Protein AF-A0A8T2VZ86-F1 (afdb_monomer_lite)

pLDDT: mean 83.8, std 15.48, range [36.59, 98.31]

Foldseek 3Di:
DLLVLVCVVDPNPCVVCCLVPPLDDPDDLVVVLVSLVVSCVVCVVVLLVDPLLVLLVSLLSNLSSLVVCVVVVPPPPPDDPVLLVSLLSNLVNCVVVVCLLVDDLVSLLSNLLSLLRSCALPQHDPSNVSSSLSSLQNNLVCLVPPVVSLVVDALLSLLSLLLSLLSHQQHDPPPPPPDPDPPSDRDPSSVSSVLSSLQSLLVVLVPPVPPDPRDALVSLLSSLLSNLSSLDPDRPSNLSSLLSVLVSQLVCLVVVHPRHNQFLQSLLSNLLSCLSNLRQDPSVVSSLQSSLVSLLVLLVVVVVVVVVLVVVVVVVVVVCVVPPPPDDDRCPPDPPRSQCALVSVLSSLVSCVSNPHARDLSSVQSCLVSVLDNCVDPDQDDLVSLLSVLVSCVSNLHQNDDVSLVSSLVSNVVVVVVVVVPVDDDDPVSSVSSVVSSVVSVPPPDPD

Secondary structure (DSSP, 8-state):
-HHHHHHHHS-TTHHHHHHHHT---SS-HHHHHHHHHHHHHHHHTTGGGS-HHHHHHHHHHHHHHHHHHHHTT---TTS-THHHHHHHHHHHHHHTTTGGGGS-HHHHHHHHHHHHHHHTTSPPPHHHHHHHHHHHHHHHHHHHH-HHHHHH--HHHHHHHHHHHHHHH---GGG-TTSTT------HHHHHHHHHHHHHHHHHHH-TT--S-S--HHHHHHHHHHHHHT---S-HHHHHHHHHHHHHHHHHHHTT-TT---SHHHHHHHHHHHHHTT---TTHHHHHHHHHHHHHHHHHHHHHHHHHHHHHHHHHHHHHTTS--TT------S-GGG---HHHHHHHHHHHHHHT-PPPHHHHHHHHHHHHHHHTSSSPPPHHHHHHHHHHHHHTT----HHHHHHHHHHHHHHHHHHTTSSSS--HHHHHHHHHHHHHHHH-----

Radius of gyration: 25.59 Å; chains: 1; bounding box: 60×56×75 Å

Sequence (448 aa):
MLIKTLANYCPYRTARGYLSLKGQLEGDVASQDAVLHAIYNTLSNYLPSLPSQSIGTILWSMASVQQNADSQTLSYTNGSNWKAEAIEKVALLEGNCGKVATYNTKELVNILFSVGALQGPQTPSKAVVIYSTELMEQLAARMDSTPYVKGSLSPSDFTDLVSVCARMFVRKEEEEESVANKSKMVPPAALQLMDLVAGEVRRQLANRASSRAAFLPRELTRFLTSFASLEIKDNANVDGLFDVISGFVVNRIRSKHLNAVTKPDDLAAVLAAYAKQQHRSVSVPELLTTIGAQLRVNAAQMQERYTAEKQRAGVAAETSAHNPVEGSKPLEGGPPDLRCSFPTLLSILESHKDLGFSPDPLTLTALLPGIQRGLGGINPVPAQDVVQLLELFVVFRFNPGPKMLELLVARMEDLSDISRYSQKGCTTATVQAAHALVAALSKTHIPL

Structure (mmCIF, N/CA/C/O backbone):
data_AF-A0A8T2VZ86-F1
#
_entry.id   AF-A0A8T2VZ86-F1
#
loop_
_atom_site.group_PDB
_atom_site.id
_atom_site.type_symbol
_atom_site.label_atom_id
_atom_site.label_alt_id
_atom_site.label_comp_id
_atom_site.label_asym_id
_atom_site.label_entity_id
_atom_site.label_seq_id
_atom_site.pdbx_PDB_ins_code
_atom_site.Cartn_x
_atom_site.Cartn_y
_atom_site.Cartn_z
_atom_site.occupancy
_atom_site.B_iso_or_equiv
_atom_site.auth_seq_id
_atom_site.auth_comp_id
_atom_site.auth_asym_id
_atom_site.auth_atom_id
_atom_site.pdbx_PDB_model_num
ATOM 1 N N . MET A 1 1 ? -21.585 27.767 19.005 1.00 43.34 1 MET A N 1
ATOM 2 C CA . MET A 1 1 ? -20.286 28.429 19.250 1.00 43.34 1 MET A CA 1
ATOM 3 C C . MET A 1 1 ? -19.262 28.047 18.190 1.00 43.34 1 MET A C 1
ATOM 5 O O . MET A 1 1 ? -18.940 28.931 17.422 1.00 43.34 1 MET A O 1
ATOM 9 N N . LEU A 1 2 ? -18.896 26.766 18.021 1.00 42.56 2 LEU A N 1
ATOM 10 C CA . LEU A 1 2 ? -18.061 26.265 16.905 1.00 42.56 2 LEU A CA 1
ATOM 11 C C . LEU A 1 2 ? -18.473 26.826 15.532 1.00 42.56 2 LEU A C 1
ATOM 13 O O . LEU A 1 2 ? -17.645 27.330 14.792 1.00 42.56 2 LEU A O 1
ATOM 17 N N . ILE A 1 3 ? -19.776 26.813 15.232 1.00 39.84 3 ILE A N 1
ATOM 18 C CA . ILE A 1 3 ? -20.328 27.351 13.980 1.00 39.84 3 ILE A CA 1
ATOM 19 C C . ILE A 1 3 ? -20.191 28.884 13.905 1.00 39.84 3 ILE A C 1
ATOM 21 O O . ILE A 1 3 ? -19.934 29.405 12.833 1.00 39.84 3 ILE A O 1
ATOM 25 N N . LYS A 1 4 ? -20.293 29.617 15.026 1.00 41.19 4 LYS A N 1
ATOM 26 C CA . LYS A 1 4 ? -20.040 31.073 15.073 1.00 41.19 4 LYS A CA 1
ATOM 27 C C . LYS A 1 4 ? -18.546 31.398 14.934 1.00 41.19 4 LYS A C 1
ATOM 29 O O . LYS A 1 4 ? -18.209 32.365 14.272 1.00 41.19 4 LYS A O 1
ATOM 34 N N . THR A 1 5 ? -17.665 30.587 15.518 1.00 50.22 5 THR A N 1
ATOM 35 C CA . THR A 1 5 ? -16.211 30.723 15.365 1.00 50.22 5 THR A CA 1
ATOM 36 C C . THR A 1 5 ? -15.805 30.419 13.924 1.00 50.22 5 THR A C 1
ATOM 38 O O . THR A 1 5 ? -15.175 31.252 13.293 1.00 50.22 5 THR A O 1
ATOM 41 N N . LEU A 1 6 ? -16.265 29.302 13.348 1.00 49.66 6 LEU A N 1
ATOM 42 C CA . LEU A 1 6 ? -16.061 28.968 11.934 1.00 49.66 6 LEU A CA 1
ATOM 43 C C . LEU A 1 6 ? -16.645 30.031 10.994 1.00 49.66 6 LEU A C 1
ATOM 45 O O . LEU A 1 6 ? -16.017 30.356 9.998 1.00 49.66 6 LEU A O 1
ATOM 49 N N . ALA A 1 7 ? -17.796 30.615 11.332 1.00 41.72 7 ALA A N 1
ATOM 50 C CA . ALA A 1 7 ? -18.423 31.690 10.566 1.00 41.72 7 ALA A CA 1
ATOM 51 C C . ALA A 1 7 ? -17.640 33.004 10.536 1.00 41.72 7 ALA A C 1
ATOM 53 O O . ALA A 1 7 ? -17.786 33.764 9.583 1.00 41.72 7 ALA A O 1
ATOM 54 N N . ASN A 1 8 ? -16.833 33.274 11.565 1.00 47.19 8 ASN A N 1
ATOM 55 C CA . ASN A 1 8 ? -15.958 34.444 11.595 1.00 47.19 8 ASN A CA 1
ATOM 56 C C . ASN A 1 8 ? -14.702 34.247 10.730 1.00 47.19 8 ASN A C 1
ATOM 58 O O . ASN A 1 8 ? -14.091 35.234 10.335 1.00 47.19 8 ASN A O 1
ATOM 62 N N . TYR A 1 9 ? -14.330 32.998 10.425 1.00 48.28 9 TYR A N 1
ATOM 63 C CA . TYR A 1 9 ? -13.155 32.663 9.612 1.00 48.28 9 TYR A CA 1
ATOM 64 C C . TYR A 1 9 ? -13.502 32.182 8.193 1.00 48.28 9 TYR A C 1
ATOM 66 O O . TYR A 1 9 ? -12.630 32.163 7.331 1.00 48.28 9 TYR A O 1
ATOM 74 N N . CYS A 1 10 ? -14.752 31.789 7.920 1.00 42.88 10 CYS A N 1
ATOM 75 C CA . CYS A 1 10 ? -15.173 31.249 6.628 1.00 42.88 10 CYS A CA 1
ATOM 76 C C . CYS A 1 10 ? -16.701 31.415 6.441 1.00 42.88 10 CYS A C 1
ATOM 78 O O . CYS A 1 10 ? -17.460 31.095 7.362 1.00 42.88 10 CYS A O 1
ATOM 80 N N . PRO A 1 11 ? -17.211 31.893 5.288 1.00 41.47 11 PRO A N 1
ATOM 81 C CA . PRO A 1 11 ? -18.646 32.105 5.095 1.00 41.47 11 PRO A CA 1
ATOM 82 C C . PRO A 1 11 ? -19.488 30.830 5.338 1.00 41.47 11 PRO A C 1
ATOM 84 O O . PRO A 1 11 ? -19.208 29.734 4.854 1.00 41.47 11 PRO A O 1
ATOM 87 N N . TYR A 1 12 ? -20.559 31.013 6.118 1.00 36.59 12 TYR A N 1
ATOM 88 C CA . TYR A 1 12 ? -21.357 30.036 6.889 1.00 36.59 12 TYR A CA 1
ATOM 89 C C . TYR A 1 12 ? -21.841 28.758 6.170 1.00 36.59 12 TYR A C 1
ATOM 91 O O . TYR A 1 12 ? -22.159 27.766 6.828 1.00 36.59 12 TYR A O 1
ATOM 99 N N . ARG A 1 13 ? -21.963 28.765 4.838 1.00 38.78 13 ARG A N 1
ATOM 100 C CA . ARG A 1 13 ? -22.481 27.622 4.057 1.00 38.78 13 ARG A CA 1
ATOM 101 C C . ARG A 1 13 ? -21.386 26.763 3.433 1.00 38.78 13 ARG A C 1
ATOM 103 O O . ARG A 1 13 ? -21.654 25.620 3.074 1.00 38.78 13 ARG A O 1
ATOM 110 N N . THR A 1 14 ? -20.167 27.279 3.368 1.00 48.25 14 THR A N 1
ATOM 111 C CA . THR A 1 14 ? -19.049 26.655 2.663 1.00 48.25 14 THR A CA 1
ATOM 112 C C . THR A 1 14 ? -18.307 25.701 3.601 1.00 48.25 14 THR A C 1
ATOM 114 O O . THR A 1 14 ? -18.165 24.533 3.276 1.00 48.25 14 THR A O 1
ATOM 117 N N . ALA A 1 15 ? -17.976 26.097 4.835 1.00 43.09 15 ALA A N 1
ATOM 118 C CA . ALA A 1 15 ? -17.092 25.310 5.710 1.00 43.09 15 ALA A CA 1
ATOM 119 C C . ALA A 1 15 ? -17.624 23.923 6.137 1.00 43.09 15 ALA A C 1
ATOM 121 O O . ALA A 1 15 ? -16.881 22.947 6.090 1.00 43.09 15 ALA A O 1
ATOM 122 N N . ARG A 1 16 ? -18.905 23.785 6.524 1.00 41.84 16 ARG A N 1
ATOM 123 C CA . ARG A 1 16 ? -19.463 22.475 6.937 1.00 41.84 16 ARG A CA 1
ATOM 124 C C . ARG A 1 16 ? -19.613 21.521 5.750 1.00 41.84 16 ARG A C 1
ATOM 126 O O . ARG A 1 16 ? -19.371 20.328 5.899 1.00 41.84 16 ARG A O 1
ATOM 133 N N . GLY A 1 17 ? -19.988 22.045 4.581 1.00 46.88 17 GLY A N 1
ATOM 134 C CA . GLY A 1 17 ? -20.039 21.276 3.339 1.00 46.88 17 GLY A CA 1
ATOM 135 C C . GLY A 1 17 ? -18.640 20.901 2.854 1.00 46.88 17 GLY A C 1
ATOM 136 O O . GLY A 1 17 ? -18.397 19.746 2.553 1.00 46.88 17 GLY A O 1
ATOM 137 N N . TYR A 1 18 ? -17.690 21.835 2.862 1.00 47.28 18 TYR A N 1
ATOM 138 C CA . TYR A 1 18 ? -16.332 21.623 2.360 1.00 47.28 18 TYR A CA 1
ATOM 139 C C . TYR A 1 18 ? -15.488 20.714 3.260 1.00 47.28 18 TYR A C 1
ATOM 141 O O . TYR A 1 18 ? -14.837 19.807 2.745 1.00 47.28 18 TYR A O 1
ATOM 149 N N . LEU A 1 19 ? -15.552 20.871 4.588 1.00 51.38 19 LEU A N 1
ATOM 150 C CA . LEU A 1 19 ? -14.857 19.969 5.515 1.00 51.38 19 LEU A CA 1
ATOM 151 C C . LEU A 1 19 ? -15.456 18.557 5.493 1.00 51.38 19 LEU A C 1
ATOM 153 O O . LEU A 1 19 ? -14.701 17.595 5.533 1.00 51.38 19 LEU A O 1
ATOM 157 N N . SER A 1 20 ? -16.785 18.415 5.379 1.00 45.66 20 SER A N 1
ATOM 158 C CA . SER A 1 20 ? -17.422 17.087 5.357 1.00 45.66 20 SER A CA 1
ATOM 159 C C . SER A 1 20 ? -17.379 16.378 3.998 1.00 45.66 20 SER A C 1
ATOM 161 O O . SER A 1 20 ? -17.357 15.152 3.981 1.00 45.66 20 SER A O 1
ATOM 163 N N . LEU A 1 21 ? -17.356 17.106 2.870 1.00 50.41 21 LEU A N 1
ATOM 164 C CA . LEU A 1 21 ? -17.358 16.510 1.521 1.00 50.41 21 LEU A CA 1
ATOM 165 C C . LEU A 1 21 ? -15.978 16.429 0.868 1.00 50.41 21 LEU A C 1
ATOM 167 O O . LEU A 1 21 ? -15.773 15.554 0.031 1.00 50.41 21 LEU A O 1
ATOM 171 N N . LYS A 1 22 ? -15.056 17.347 1.179 1.00 54.44 22 LYS A N 1
ATOM 172 C CA . LYS A 1 22 ? -13.742 17.420 0.514 1.00 54.44 22 LYS A CA 1
ATOM 173 C C . LYS A 1 22 ? -12.553 17.400 1.470 1.00 54.44 22 LYS A C 1
ATOM 175 O O . LYS A 1 22 ? -11.431 17.231 1.005 1.00 54.44 22 LYS A O 1
ATOM 180 N N . GLY A 1 23 ? -12.772 17.578 2.776 1.00 57.72 23 GLY A N 1
ATOM 181 C CA . GLY A 1 23 ? -11.690 17.632 3.763 1.00 57.72 23 GLY A CA 1
ATOM 182 C C . GLY A 1 23 ? -10.691 18.767 3.511 1.00 57.72 23 GLY A C 1
ATOM 183 O O . GLY A 1 23 ? -9.532 18.650 3.898 1.00 57.72 23 GLY A O 1
ATOM 184 N N . GLN A 1 24 ? -11.105 19.833 2.819 1.00 64.56 24 GLN A N 1
ATOM 185 C CA . GLN A 1 24 ? -10.233 20.946 2.439 1.00 64.56 24 GLN A CA 1
ATOM 186 C C . GLN A 1 24 ? -10.881 22.272 2.827 1.00 64.56 24 GLN A C 1
ATOM 188 O O . GLN A 1 24 ? -12.027 22.547 2.460 1.00 64.56 24 GLN A O 1
ATOM 193 N N . LEU A 1 25 ? -10.136 23.080 3.578 1.00 71.31 25 LEU A N 1
ATOM 194 C CA . LEU A 1 25 ? -10.420 24.503 3.746 1.00 71.31 25 LEU A CA 1
ATOM 195 C C . LEU A 1 25 ? -9.886 25.261 2.518 1.00 71.31 25 LEU A C 1
ATOM 197 O O . LEU A 1 25 ? -9.055 24.742 1.776 1.00 71.31 25 LEU A O 1
ATOM 201 N N . GLU A 1 26 ? -10.372 26.474 2.263 1.00 75.00 26 GLU A N 1
ATOM 202 C CA . GLU A 1 26 ? -9.764 27.324 1.231 1.00 75.00 26 GLU A CA 1
ATOM 203 C C . GLU A 1 26 ? -8.337 27.724 1.647 1.00 75.00 26 GLU A C 1
ATOM 205 O O . GLU A 1 26 ? -8.074 27.953 2.828 1.00 75.00 26 GLU A O 1
ATOM 210 N N . GLY A 1 27 ? -7.423 27.812 0.676 1.00 80.75 27 GLY A N 1
ATOM 211 C CA . GLY A 1 27 ? -6.015 28.161 0.899 1.00 80.75 27 GLY A CA 1
ATOM 212 C C . GLY A 1 27 ? -5.043 26.983 0.779 1.00 80.75 27 GLY A C 1
ATOM 213 O O . GLY A 1 27 ? -5.437 25.834 0.559 1.00 80.75 27 GLY A O 1
ATOM 214 N N . ASP A 1 28 ? -3.751 27.292 0.891 1.00 82.31 28 ASP A N 1
ATOM 215 C CA . ASP A 1 28 ? -2.678 26.297 0.925 1.00 82.31 28 ASP A CA 1
ATOM 216 C C . ASP A 1 28 ? -2.668 25.514 2.249 1.00 82.31 28 ASP A C 1
ATOM 218 O O . ASP A 1 28 ? -3.291 25.910 3.233 1.00 82.31 28 ASP A O 1
ATOM 222 N N . VAL A 1 29 ? -1.959 24.383 2.289 1.00 78.50 29 VAL A N 1
ATOM 223 C CA . VAL A 1 29 ? -1.901 23.492 3.465 1.00 78.50 29 VAL A CA 1
ATOM 224 C C . VAL A 1 29 ? -1.508 24.239 4.746 1.00 78.50 29 VAL A C 1
ATOM 226 O O . VAL A 1 29 ? -2.084 23.984 5.802 1.00 78.50 29 VAL A O 1
ATOM 229 N N . ALA A 1 30 ? -0.581 25.194 4.642 1.00 80.12 30 ALA A N 1
ATOM 230 C CA . ALA A 1 30 ? -0.138 26.025 5.757 1.00 80.12 30 ALA A CA 1
ATOM 231 C C . ALA A 1 30 ? -1.277 26.883 6.333 1.00 80.12 30 ALA A C 1
ATOM 233 O O . ALA A 1 30 ? -1.472 26.931 7.549 1.00 80.12 30 ALA A O 1
ATOM 234 N N . SER A 1 31 ? -2.066 27.521 5.465 1.00 83.69 31 SER A N 1
ATOM 235 C CA . SER A 1 31 ? -3.232 28.312 5.865 1.00 83.69 31 SER A CA 1
ATOM 236 C C . SER A 1 31 ? -4.305 27.442 6.517 1.00 83.69 31 SER A C 1
ATOM 238 O O . SER A 1 31 ? -4.879 27.827 7.537 1.00 83.69 31 SER A O 1
ATOM 240 N N . GLN A 1 32 ? -4.556 26.246 5.973 1.00 81.81 32 GLN A N 1
ATOM 241 C CA . GLN A 1 32 ? -5.530 25.314 6.550 1.00 81.81 32 GLN A CA 1
ATOM 242 C C . GLN A 1 32 ? -5.100 24.848 7.950 1.00 81.81 32 GLN A C 1
ATOM 244 O O . GLN A 1 32 ? -5.926 24.817 8.865 1.00 81.81 32 GLN A O 1
ATOM 249 N N . ASP A 1 33 ? -3.813 24.544 8.143 1.00 80.06 33 ASP A N 1
ATOM 250 C CA . ASP A 1 33 ? -3.255 24.151 9.441 1.00 80.06 33 ASP A CA 1
ATOM 251 C C . ASP A 1 33 ? -3.354 25.275 10.483 1.00 80.06 33 ASP A C 1
ATOM 253 O O . ASP A 1 33 ? -3.810 25.046 11.605 1.00 80.06 33 ASP A O 1
ATOM 257 N N . ALA A 1 34 ? -3.028 26.512 10.093 1.00 83.12 34 ALA A N 1
ATOM 258 C CA . ALA A 1 34 ? -3.149 27.680 10.964 1.00 83.12 34 ALA A CA 1
ATOM 259 C C . ALA A 1 34 ? -4.598 27.911 11.429 1.00 83.12 34 ALA A C 1
ATOM 261 O O . ALA A 1 34 ? -4.841 28.190 12.608 1.00 83.12 34 ALA A O 1
ATOM 262 N N . VAL A 1 35 ? -5.573 27.746 10.527 1.00 82.62 35 VAL A N 1
ATOM 263 C CA . VAL A 1 35 ? -7.002 27.845 10.861 1.00 82.62 35 VAL A CA 1
ATOM 264 C C . VAL A 1 35 ? -7.411 26.742 11.835 1.00 82.62 35 VAL A C 1
ATOM 266 O O . VAL A 1 35 ? -8.080 27.025 12.831 1.00 82.62 35 VAL A O 1
ATOM 269 N N . LEU A 1 36 ? -6.989 25.496 11.604 1.00 80.06 36 LEU A N 1
ATOM 270 C CA . LEU A 1 36 ? -7.282 24.392 12.519 1.00 80.06 36 LEU A CA 1
ATOM 271 C C . LEU A 1 36 ? -6.656 24.589 13.900 1.00 80.06 36 LEU A C 1
ATOM 273 O O . LEU A 1 36 ? -7.324 24.336 14.902 1.00 80.06 36 LEU A O 1
ATOM 277 N N . HIS A 1 37 ? -5.421 25.083 13.966 1.00 83.81 37 HIS A N 1
ATOM 278 C CA . HIS A 1 37 ? -4.756 25.388 15.228 1.00 83.81 37 HIS A CA 1
ATOM 279 C C . HIS A 1 37 ? -5.505 26.483 16.004 1.00 83.81 37 HIS A C 1
ATOM 281 O O . HIS A 1 37 ? -5.753 26.338 17.202 1.00 83.81 37 HIS A O 1
ATOM 287 N N . ALA A 1 38 ? -5.956 27.546 15.328 1.00 84.81 38 ALA A N 1
ATOM 288 C CA . ALA A 1 38 ? -6.766 28.599 15.945 1.00 84.81 38 ALA A CA 1
ATOM 289 C C . ALA A 1 38 ? -8.123 28.076 16.457 1.00 84.81 38 ALA A C 1
ATOM 291 O O . ALA A 1 38 ? -8.552 28.412 17.568 1.00 84.81 38 ALA A O 1
ATOM 292 N N . ILE A 1 39 ? -8.784 27.216 15.673 1.00 80.12 39 ILE A N 1
ATOM 293 C CA . ILE A 1 39 ? -10.023 26.540 16.076 1.00 80.12 39 ILE A CA 1
ATOM 294 C C . ILE A 1 39 ? -9.772 25.686 17.321 1.00 80.12 39 ILE A C 1
ATOM 296 O O . ILE A 1 39 ? -10.511 25.810 18.298 1.00 80.12 39 ILE A O 1
ATOM 300 N N . TYR A 1 40 ? -8.721 24.867 17.325 1.00 83.75 40 TYR A N 1
ATOM 301 C CA . TYR A 1 40 ? -8.372 24.029 18.467 1.00 83.75 40 TYR A CA 1
ATOM 302 C C . TYR A 1 40 ? -8.069 24.854 19.718 1.00 83.75 40 TYR A C 1
ATOM 304 O O . TYR A 1 40 ? -8.643 24.576 20.767 1.00 83.75 40 TYR A O 1
ATOM 312 N N . ASN A 1 41 ? -7.266 25.914 19.618 1.00 86.62 41 ASN A N 1
ATOM 313 C CA . ASN A 1 41 ? -6.969 26.790 20.757 1.00 86.62 41 ASN A CA 1
ATOM 314 C C . ASN A 1 41 ? -8.231 27.436 21.337 1.00 86.62 41 ASN A C 1
ATOM 316 O O . ASN A 1 41 ? -8.345 27.598 22.549 1.00 86.62 41 ASN A O 1
ATOM 320 N N . THR A 1 42 ? -9.210 27.743 20.484 1.00 85.50 42 THR A N 1
ATOM 321 C CA . THR A 1 42 ? -10.509 28.251 20.935 1.00 85.50 42 THR A CA 1
ATOM 322 C C . THR A 1 42 ? -11.330 27.168 21.637 1.00 85.50 42 THR A C 1
ATOM 324 O O . THR A 1 42 ? -12.002 27.450 22.625 1.00 85.50 42 THR A O 1
ATOM 327 N N . LEU A 1 43 ? -11.308 25.933 21.129 1.00 82.25 43 LEU A N 1
ATOM 328 C CA . LEU A 1 43 ? -12.136 24.827 21.621 1.00 82.25 43 LEU A CA 1
ATOM 329 C C . LEU A 1 43 ? -11.543 24.069 22.799 1.00 82.25 43 LEU A C 1
ATOM 331 O O . LEU A 1 43 ? -12.303 23.447 23.538 1.00 82.25 43 LEU A O 1
ATOM 335 N N . SER A 1 44 ? -10.226 24.103 22.978 1.00 86.25 44 SER A N 1
ATOM 336 C CA . SER A 1 44 ? -9.508 23.324 23.989 1.00 86.25 44 SER A CA 1
ATOM 337 C C . SER A 1 44 ? -10.049 23.588 25.397 1.00 86.25 44 SER A C 1
ATOM 339 O O . SER A 1 44 ? -10.273 22.649 26.157 1.00 86.25 44 SER A O 1
ATOM 341 N N . ASN A 1 45 ? -10.395 24.844 25.690 1.00 86.69 45 ASN A N 1
ATOM 342 C CA . ASN A 1 45 ? -11.014 25.266 26.950 1.00 86.69 45 ASN A CA 1
ATOM 343 C C . ASN A 1 45 ? -12.435 24.717 27.157 1.00 86.69 45 ASN A C 1
ATOM 345 O O . ASN A 1 45 ? -12.913 24.644 28.286 1.00 86.69 45 ASN A O 1
ATOM 349 N N . TYR A 1 46 ? -13.118 24.329 26.080 1.00 87.19 46 TYR A N 1
ATOM 350 C CA . TYR A 1 46 ? -14.488 23.819 26.117 1.00 87.19 46 TYR A CA 1
ATOM 351 C C . TYR A 1 46 ? -14.569 22.297 26.002 1.00 87.19 46 TYR A C 1
ATOM 353 O O . TYR A 1 46 ? -15.637 21.753 26.291 1.00 87.19 46 TYR A O 1
ATOM 361 N N . LEU A 1 47 ? -13.477 21.605 25.636 1.00 85.00 47 LEU A N 1
ATOM 362 C CA . LEU A 1 47 ? -13.436 20.145 25.452 1.00 85.00 47 LEU A CA 1
ATOM 363 C C . LEU A 1 47 ? -14.149 19.361 26.571 1.00 85.00 47 LEU A C 1
ATOM 365 O O . LEU A 1 47 ? -14.970 18.512 26.227 1.00 85.00 47 LEU A O 1
ATOM 369 N N . PRO A 1 48 ? -13.965 19.664 27.876 1.00 87.00 48 PRO A N 1
ATOM 370 C CA . PRO A 1 48 ? -14.635 18.909 28.941 1.00 87.00 48 PRO A CA 1
ATOM 371 C C . PRO A 1 48 ? -16.170 18.989 28.913 1.00 87.00 48 PRO A C 1
ATOM 373 O O . PRO A 1 48 ? -16.849 18.072 29.373 1.00 87.00 48 PRO A O 1
ATOM 376 N N . SER A 1 49 ? -16.720 20.079 28.372 1.00 87.62 49 SER A N 1
ATOM 377 C CA . SER A 1 49 ? -18.165 20.351 28.314 1.00 87.62 49 SER A CA 1
ATOM 378 C C . SER A 1 49 ? -18.803 19.986 26.973 1.00 87.62 49 SER A C 1
ATOM 380 O O . SER A 1 49 ? -20.027 20.047 26.836 1.00 87.62 49 SER A O 1
ATOM 382 N N . LEU A 1 50 ? -18.000 19.626 25.967 1.00 85.88 50 LEU A N 1
ATOM 383 C CA . LEU A 1 50 ? -18.525 19.250 24.662 1.00 85.88 50 LEU A CA 1
ATOM 384 C C . LEU A 1 50 ? -19.169 17.856 24.709 1.00 85.88 50 LEU A C 1
ATOM 386 O O . LEU A 1 50 ? -18.643 16.942 25.351 1.00 85.88 50 LEU A O 1
ATOM 390 N N . PRO A 1 51 ? -20.283 17.651 23.981 1.00 87.62 51 PRO A N 1
ATOM 391 C CA . PRO A 1 51 ? -20.791 16.314 23.727 1.00 87.62 51 PRO A CA 1
ATOM 392 C C . PRO A 1 51 ? -19.742 15.477 22.990 1.00 87.62 51 PRO A C 1
ATOM 394 O O . PRO A 1 51 ? -19.122 15.952 22.038 1.00 87.62 51 PRO A O 1
ATOM 397 N N . SER A 1 52 ? -19.632 14.208 23.367 1.00 81.88 52 SER A N 1
ATOM 398 C CA . SER A 1 52 ? -18.784 13.181 22.749 1.00 81.88 52 SER A CA 1
ATOM 399 C C . SER A 1 52 ? -18.817 13.188 21.207 1.00 81.88 52 SER A C 1
ATOM 401 O O . SER A 1 52 ? -17.782 13.162 20.545 1.00 81.88 52 SER A O 1
ATOM 403 N N . GLN A 1 53 ? -19.998 13.367 20.608 1.00 83.25 53 GLN A N 1
ATOM 404 C CA . GLN A 1 53 ? -20.168 13.450 19.147 1.00 83.25 53 GLN A CA 1
ATOM 405 C C . GLN A 1 53 ? -19.446 14.651 18.513 1.00 83.25 53 GLN A C 1
ATOM 407 O O . GLN A 1 53 ? -18.937 14.586 17.390 1.00 83.25 53 GLN A O 1
ATOM 412 N N . SER A 1 54 ? -19.406 15.775 19.235 1.00 86.00 54 SER A N 1
ATOM 413 C CA . SER A 1 54 ? -18.734 16.990 18.772 1.00 86.00 54 SER A CA 1
ATOM 414 C C . SER A 1 54 ? -17.222 16.802 18.776 1.00 86.00 54 SER A C 1
ATOM 416 O O . SER A 1 54 ? -16.568 17.223 17.826 1.00 86.00 54 SER A O 1
ATOM 418 N N . ILE A 1 55 ? -16.684 16.122 19.794 1.00 84.56 55 ILE A N 1
ATOM 419 C CA . ILE A 1 55 ? -15.251 15.822 19.911 1.00 84.56 55 ILE A CA 1
ATOM 420 C C . ILE A 1 55 ? -14.802 14.952 18.735 1.00 84.56 55 ILE A C 1
ATOM 422 O O . ILE A 1 55 ? -13.893 15.349 18.007 1.00 84.56 55 ILE A O 1
ATOM 426 N N . GLY A 1 56 ? -15.506 13.848 18.462 1.00 84.25 56 GLY A N 1
ATOM 427 C CA . GLY A 1 56 ? -15.198 12.992 17.311 1.00 84.25 56 GLY A CA 1
ATOM 428 C C . GLY A 1 56 ? -15.248 13.735 15.971 1.00 84.25 56 GLY A C 1
ATOM 429 O O . GLY A 1 56 ? -14.373 13.554 15.130 1.00 84.25 56 GLY A O 1
ATOM 430 N N . THR A 1 57 ? -16.215 14.640 15.786 1.00 83.81 57 THR A N 1
ATOM 431 C CA . THR A 1 57 ? -16.322 15.452 14.558 1.00 83.81 57 THR A CA 1
ATOM 432 C C . THR A 1 57 ? -15.159 16.438 14.403 1.00 83.81 57 THR A C 1
ATOM 434 O O . THR A 1 57 ? -14.642 16.621 13.297 1.00 83.81 57 THR A O 1
ATOM 437 N N . ILE A 1 58 ? -14.745 17.087 15.497 1.00 83.12 58 ILE A N 1
ATOM 438 C CA . ILE A 1 58 ? -13.617 18.029 15.507 1.00 83.12 58 ILE A CA 1
ATOM 439 C C . ILE A 1 58 ? -12.323 17.289 15.164 1.00 83.12 58 ILE A C 1
ATOM 441 O O . ILE A 1 58 ? -11.620 17.692 14.237 1.00 83.12 58 ILE A O 1
ATOM 445 N N . LEU A 1 59 ? -12.054 16.180 15.859 1.00 86.75 59 LEU A N 1
ATOM 446 C CA . LEU A 1 59 ? -10.866 15.362 15.634 1.00 86.75 59 LEU A CA 1
ATOM 447 C C . LEU A 1 59 ? -10.809 14.833 14.196 1.00 86.75 59 LEU A C 1
ATOM 449 O O . LEU A 1 59 ? -9.772 14.952 13.545 1.00 86.75 59 LEU A O 1
ATOM 453 N N . TRP A 1 60 ? -11.934 14.350 13.662 1.00 87.06 60 TRP A N 1
ATOM 454 C CA . TRP A 1 60 ? -12.000 13.833 12.293 1.00 87.06 60 TRP A CA 1
ATOM 455 C C . TRP A 1 60 ? -11.730 14.913 11.246 1.00 87.06 60 TRP A C 1
ATOM 457 O O . TRP A 1 60 ? -11.021 14.678 10.264 1.00 87.06 60 TRP A O 1
ATOM 467 N N . SER A 1 61 ? -12.238 16.125 11.475 1.00 82.44 61 SER A N 1
ATOM 468 C CA . SER A 1 61 ? -11.983 17.262 10.585 1.00 82.44 61 SER A CA 1
ATOM 469 C C . SER A 1 61 ? -10.497 17.632 10.574 1.00 82.44 61 SER A C 1
ATOM 471 O O . SER A 1 61 ? -9.924 17.851 9.509 1.00 82.44 61 SER A O 1
ATOM 473 N N . MET A 1 62 ? -9.856 17.649 11.747 1.00 83.69 62 MET A N 1
ATOM 474 C CA . MET A 1 62 ? -8.422 17.925 11.867 1.00 83.69 62 MET A CA 1
ATOM 475 C C . MET A 1 62 ? -7.574 16.837 11.192 1.00 83.69 62 MET A C 1
ATOM 477 O O . MET A 1 62 ? -6.639 17.141 10.453 1.00 83.69 62 MET A O 1
ATOM 481 N N . ALA A 1 63 ? -7.933 15.570 11.399 1.00 86.44 63 ALA A N 1
ATOM 482 C CA . ALA A 1 63 ? -7.270 14.419 10.797 1.00 86.44 63 ALA A CA 1
ATOM 483 C C . ALA A 1 63 ? -7.363 14.405 9.265 1.00 86.44 63 ALA A C 1
ATOM 485 O O . ALA A 1 63 ? -6.385 14.096 8.586 1.00 86.44 63 ALA A O 1
ATOM 486 N N . SER A 1 64 ? -8.518 14.784 8.718 1.00 82.94 64 SER A N 1
ATOM 487 C CA . SER A 1 64 ? -8.742 14.840 7.269 1.00 82.94 64 SER A CA 1
ATOM 488 C C . SER A 1 64 ? -7.844 15.877 6.587 1.00 82.94 64 SER A C 1
ATOM 490 O O . SER A 1 64 ? -7.267 15.607 5.533 1.00 82.94 64 SER A O 1
ATOM 492 N N . VAL A 1 65 ? -7.663 17.047 7.208 1.00 78.94 65 VAL A N 1
ATOM 493 C CA . VAL A 1 65 ? -6.740 18.072 6.697 1.00 78.94 65 VAL A CA 1
ATOM 494 C C . VAL A 1 65 ? -5.288 17.601 6.802 1.00 78.94 65 VAL A C 1
ATOM 496 O O . VAL A 1 65 ? -4.535 17.765 5.843 1.00 78.94 65 VAL A O 1
ATOM 499 N N . GLN A 1 66 ? -4.906 16.946 7.907 1.00 81.88 66 GLN A N 1
ATOM 500 C CA . GLN A 1 66 ? -3.563 16.368 8.053 1.00 81.88 66 GLN A CA 1
ATOM 501 C C . GLN A 1 66 ? -3.263 15.340 6.957 1.00 81.88 66 GLN A C 1
ATOM 503 O O . GLN A 1 66 ? -2.204 15.382 6.339 1.00 81.88 66 GLN A O 1
ATOM 508 N N . GLN A 1 67 ? -4.200 14.438 6.670 1.00 80.12 67 GLN A N 1
ATOM 509 C CA . 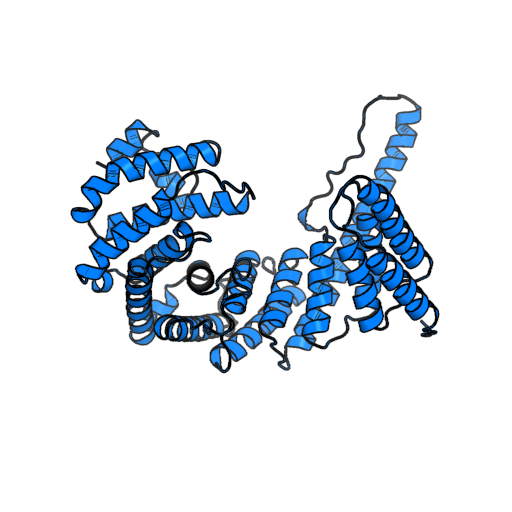GLN A 1 67 ? -4.003 13.417 5.642 1.00 80.12 67 GLN A CA 1
ATOM 510 C C . GLN A 1 67 ? -3.816 14.023 4.242 1.00 80.12 67 GLN A C 1
ATOM 512 O O . GLN A 1 67 ? -3.020 13.521 3.444 1.00 80.12 67 GLN A O 1
ATOM 517 N N . ASN A 1 68 ? -4.521 15.117 3.948 1.00 75.75 68 ASN A N 1
ATOM 518 C CA . ASN A 1 68 ? -4.336 15.860 2.706 1.00 75.75 68 ASN A CA 1
ATOM 519 C C . ASN A 1 68 ? -2.951 16.523 2.644 1.00 75.75 68 ASN A C 1
ATOM 521 O O . ASN A 1 68 ? -2.309 16.465 1.593 1.00 75.75 68 ASN A O 1
ATOM 525 N N . ALA A 1 69 ? -2.466 17.077 3.758 1.00 73.31 69 ALA A N 1
ATOM 526 C CA . ALA A 1 69 ? -1.121 17.640 3.867 1.00 73.31 69 ALA A CA 1
ATOM 527 C C . ALA A 1 69 ? -0.031 16.590 3.587 1.00 73.31 69 ALA A C 1
ATOM 529 O O . ALA A 1 69 ? 0.842 16.820 2.747 1.00 73.31 69 ALA A O 1
ATOM 530 N N . ASP A 1 70 ? -0.138 15.411 4.213 1.00 72.94 70 ASP A N 1
ATOM 531 C CA . ASP A 1 70 ? 0.812 14.303 4.038 1.00 72.94 70 ASP A CA 1
ATOM 532 C C . ASP A 1 70 ? 0.914 13.876 2.566 1.00 72.94 70 ASP A C 1
ATOM 534 O O . ASP A 1 70 ? 1.998 13.598 2.053 1.00 72.94 70 ASP A O 1
ATOM 538 N N . SER A 1 71 ? -0.221 13.859 1.858 1.00 69.00 71 SER A N 1
ATOM 539 C CA . SER A 1 71 ? -0.275 13.446 0.452 1.00 69.00 71 SER A CA 1
ATOM 540 C C . SER A 1 71 ? 0.439 14.399 -0.509 1.00 69.00 71 SER A C 1
ATOM 542 O O . SER A 1 71 ? 0.793 13.988 -1.612 1.00 69.00 71 SER A O 1
ATOM 544 N N . GLN A 1 72 ? 0.664 15.651 -0.104 1.00 68.56 72 GLN A N 1
ATOM 545 C CA . GLN A 1 72 ? 1.371 16.644 -0.914 1.00 68.56 72 GLN A CA 1
ATOM 546 C C . GLN A 1 72 ? 2.885 16.630 -0.676 1.00 68.56 72 GLN A C 1
ATOM 548 O O . GLN A 1 72 ? 3.598 17.434 -1.273 1.00 68.56 72 GLN A O 1
ATOM 553 N N . THR A 1 73 ? 3.409 15.711 0.150 1.00 59.00 73 THR A N 1
ATOM 554 C CA . THR A 1 73 ? 4.850 15.615 0.477 1.00 59.00 73 THR A CA 1
ATOM 555 C C . THR A 1 73 ? 5.437 16.913 1.042 1.00 59.00 73 THR A C 1
ATOM 557 O O . THR A 1 73 ? 6.653 17.091 1.100 1.00 59.00 73 THR A O 1
ATOM 560 N N . LEU A 1 74 ? 4.581 17.826 1.505 1.00 56.69 74 LEU A N 1
ATOM 561 C CA . LEU A 1 74 ? 4.992 18.991 2.267 1.00 56.69 74 LEU A CA 1
ATOM 562 C C . LEU A 1 74 ? 5.337 18.483 3.663 1.00 56.69 74 LEU A C 1
ATOM 564 O O . LEU A 1 74 ? 4.484 18.408 4.543 1.00 56.69 74 LEU A O 1
ATOM 568 N N . SER A 1 75 ? 6.593 18.068 3.831 1.00 53.03 75 SER A N 1
ATOM 569 C CA . SER A 1 75 ? 7.192 17.713 5.114 1.00 53.03 75 SER A CA 1
ATOM 570 C C . SER A 1 75 ? 7.189 18.948 6.017 1.00 53.03 75 SER A C 1
ATOM 572 O O . SER A 1 75 ? 8.186 19.657 6.141 1.00 53.03 75 SER A O 1
ATOM 574 N N . TYR A 1 76 ? 6.040 19.241 6.619 1.00 52.12 76 TYR A N 1
ATOM 575 C CA . TYR A 1 76 ? 5.856 20.325 7.573 1.00 52.12 76 TYR A CA 1
ATOM 576 C C . TYR A 1 76 ? 6.441 19.880 8.921 1.00 52.12 76 TYR A C 1
ATOM 578 O O . TYR A 1 76 ? 5.734 19.551 9.867 1.00 52.12 76 TYR A O 1
ATOM 586 N N . THR A 1 77 ? 7.769 19.795 8.988 1.00 50.47 77 THR A N 1
ATOM 587 C CA . THR A 1 77 ? 8.515 19.278 10.147 1.00 50.47 77 THR A CA 1
ATOM 588 C C . THR A 1 77 ? 8.669 20.282 11.284 1.00 50.47 77 THR A C 1
ATOM 590 O O . THR A 1 77 ? 9.031 19.886 12.384 1.00 50.47 77 THR A O 1
ATOM 593 N N . ASN A 1 78 ? 8.354 21.562 11.070 1.00 49.16 78 ASN A N 1
ATOM 594 C CA . ASN A 1 78 ? 8.682 22.619 12.036 1.00 49.16 78 ASN A CA 1
ATOM 595 C C . ASN A 1 78 ? 7.486 23.283 12.731 1.00 49.16 78 ASN A C 1
ATOM 597 O O . ASN A 1 78 ? 7.659 24.274 13.435 1.00 49.16 78 ASN A O 1
ATOM 601 N N . GLY A 1 79 ? 6.271 22.759 12.583 1.00 52.22 79 GLY A N 1
ATOM 602 C CA . GLY A 1 79 ? 5.075 23.453 13.047 1.00 52.22 79 GLY A CA 1
ATOM 603 C C . GLY A 1 79 ? 4.223 22.629 13.986 1.00 52.22 79 GLY A C 1
ATOM 604 O O . GLY A 1 79 ? 3.187 22.134 13.571 1.00 52.22 79 GLY A O 1
ATOM 605 N N . SER A 1 80 ? 4.595 22.606 15.263 1.00 59.91 80 SER A N 1
ATOM 606 C CA . SER A 1 80 ? 3.707 22.460 16.426 1.00 59.91 80 SER A CA 1
ATOM 607 C C . SER A 1 80 ? 3.147 21.074 16.817 1.00 59.91 80 SER A C 1
ATOM 609 O O . SER A 1 80 ? 2.265 20.493 16.192 1.00 59.91 80 SER A O 1
ATOM 611 N N . ASN A 1 81 ? 3.585 20.627 18.002 1.00 80.06 81 ASN A N 1
ATOM 612 C CA . ASN A 1 81 ? 3.104 19.459 18.757 1.00 80.06 81 ASN A CA 1
ATOM 613 C C . ASN A 1 81 ? 1.638 19.560 19.232 1.00 80.06 81 ASN A C 1
ATOM 615 O O . ASN A 1 81 ? 1.166 18.667 19.936 1.00 80.06 81 ASN A O 1
ATOM 619 N N . TRP A 1 82 ? 0.897 20.617 18.874 1.00 85.25 82 TRP A N 1
ATOM 620 C CA . TRP A 1 82 ? -0.455 20.835 19.400 1.00 85.25 82 TRP A CA 1
ATOM 621 C C . TRP A 1 82 ? -1.432 19.733 18.973 1.00 85.25 82 TRP A C 1
ATOM 623 O O . TRP A 1 82 ? -2.404 19.493 19.678 1.00 85.25 82 TRP A O 1
ATOM 633 N N . LYS A 1 83 ? -1.184 19.038 17.851 1.00 87.62 83 LYS A N 1
ATOM 634 C CA . LYS A 1 83 ? -2.006 17.900 17.397 1.00 87.62 83 LYS A CA 1
ATOM 635 C C . LYS A 1 83 ? -1.880 16.706 18.340 1.00 87.62 83 LYS A C 1
ATOM 637 O O . LYS A 1 83 ? -2.896 16.160 18.762 1.00 87.62 83 LYS A O 1
ATOM 642 N N . ALA A 1 84 ? -0.653 16.354 18.720 1.00 87.12 84 ALA A N 1
ATOM 643 C CA . ALA A 1 84 ? -0.399 15.321 19.720 1.00 87.12 84 ALA A CA 1
ATOM 644 C C . ALA A 1 84 ? -0.963 15.736 21.090 1.00 87.12 84 ALA A C 1
ATOM 646 O O . ALA A 1 84 ? -1.650 14.948 21.736 1.00 87.12 84 ALA A O 1
ATOM 647 N N . GLU A 1 85 ? -0.783 17.004 21.484 1.00 89.25 85 GLU A N 1
ATOM 648 C CA . GLU A 1 85 ? -1.355 17.554 22.723 1.00 89.25 85 GLU A CA 1
ATOM 649 C C . GLU A 1 85 ? -2.896 17.518 22.720 1.00 89.25 85 GLU A C 1
ATOM 651 O O . GLU A 1 85 ? -3.516 17.214 23.738 1.00 89.25 85 GLU A O 1
ATOM 656 N N . ALA A 1 86 ? -3.532 17.799 21.578 1.00 87.69 86 ALA A N 1
ATOM 657 C CA . ALA A 1 86 ? -4.981 17.734 21.409 1.00 87.69 86 ALA A CA 1
ATOM 658 C C . ALA A 1 86 ? -5.516 16.330 21.666 1.00 87.69 86 ALA A C 1
ATOM 660 O O . ALA A 1 86 ? -6.479 16.163 22.418 1.00 87.69 86 ALA A O 1
ATOM 661 N 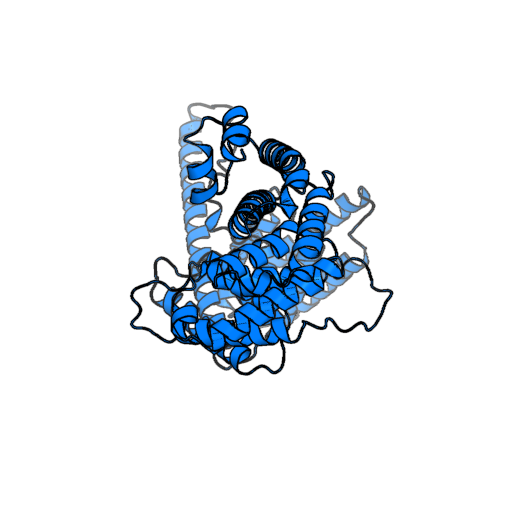N . ILE A 1 87 ? -4.877 15.323 21.070 1.00 90.62 87 ILE A N 1
ATOM 662 C CA . ILE A 1 87 ? -5.244 13.924 21.281 1.00 90.62 87 ILE A CA 1
ATOM 663 C C . ILE A 1 87 ? -5.006 13.529 22.732 1.00 90.62 87 ILE A C 1
ATOM 665 O O . ILE A 1 87 ? -5.870 12.901 23.332 1.00 90.62 87 ILE A O 1
ATOM 669 N N . GLU A 1 88 ? -3.864 13.900 23.309 1.00 92.31 88 GLU A N 1
ATOM 670 C CA . GLU A 1 88 ? -3.536 13.563 24.690 1.00 92.31 88 GLU A CA 1
ATOM 671 C C . GLU A 1 88 ? -4.551 14.156 25.672 1.00 92.31 88 GLU A C 1
ATOM 673 O O . GLU A 1 88 ? -5.042 13.446 26.551 1.00 92.31 88 GLU A O 1
ATOM 678 N N . LYS A 1 89 ? -4.953 15.418 25.481 1.00 91.62 89 LYS A N 1
ATOM 679 C CA . LYS A 1 89 ? -6.021 16.031 26.281 1.00 91.62 89 LYS A CA 1
ATOM 680 C C . LYS A 1 89 ? -7.343 15.289 26.129 1.00 91.62 89 LYS A C 1
ATOM 682 O O . LYS A 1 89 ? -7.997 15.037 27.137 1.00 91.62 89 LYS A O 1
ATOM 687 N N . VAL A 1 90 ? -7.743 14.918 24.910 1.00 90.50 90 VAL A N 1
ATOM 688 C CA . VAL A 1 90 ? -8.976 14.137 24.704 1.00 90.50 90 VAL A CA 1
ATOM 689 C C . VAL A 1 90 ? -8.870 12.762 25.363 1.00 90.50 90 VAL A C 1
ATOM 691 O O . VAL A 1 90 ? -9.789 12.370 26.075 1.00 90.50 90 VAL A O 1
ATOM 694 N N . ALA A 1 91 ? -7.747 12.063 25.208 1.00 91.12 91 ALA A N 1
ATOM 695 C CA . ALA A 1 91 ? -7.516 10.755 25.813 1.00 91.12 91 ALA A CA 1
ATOM 696 C C . ALA A 1 91 ? -7.604 10.813 27.348 1.00 91.12 91 ALA A C 1
ATOM 698 O O . ALA A 1 91 ? -8.256 9.969 27.962 1.00 91.12 91 ALA A O 1
ATOM 699 N N . LEU A 1 92 ? -7.015 11.841 27.971 1.00 91.69 92 LEU A N 1
ATOM 700 C CA . LEU A 1 92 ? -7.094 12.066 29.417 1.00 91.69 92 LEU A CA 1
ATOM 701 C C . LEU A 1 92 ? -8.511 12.423 29.888 1.00 91.69 92 LEU A C 1
ATOM 703 O O . LEU A 1 92 ? -8.921 11.996 30.968 1.00 91.69 92 LEU A O 1
ATOM 707 N N . LEU A 1 93 ? -9.257 13.207 29.106 1.00 89.25 93 LEU A N 1
ATOM 708 C CA . LEU A 1 93 ? -10.619 13.617 29.454 1.00 89.25 93 LEU A CA 1
ATOM 709 C C . LEU A 1 93 ? -11.635 12.488 29.268 1.00 89.25 93 LEU A C 1
ATOM 711 O O . LEU A 1 93 ? -12.543 12.342 30.078 1.00 89.25 93 LEU A O 1
ATOM 715 N N . GLU A 1 94 ? -11.522 11.709 28.197 1.00 88.56 94 GLU A N 1
ATOM 716 C CA . GLU A 1 94 ? -12.535 10.718 27.839 1.00 88.56 94 GLU A CA 1
ATOM 717 C C . GLU A 1 94 ? -12.254 9.330 28.401 1.00 88.56 94 GLU A C 1
ATOM 719 O O . GLU A 1 94 ? -13.200 8.681 28.858 1.00 88.56 94 GLU A O 1
ATOM 724 N N . GLY A 1 95 ? -10.984 8.907 28.435 1.00 83.75 95 GLY A N 1
ATOM 725 C CA . GLY A 1 95 ? -10.589 7.610 28.991 1.00 83.75 95 GLY A CA 1
ATOM 726 C C . GLY A 1 95 ? -10.914 7.492 30.482 1.00 83.75 95 GLY A C 1
ATOM 727 O O . GLY A 1 95 ? -11.377 6.457 30.945 1.00 83.75 95 GLY A O 1
ATOM 728 N N . ASN A 1 96 ? -10.797 8.584 31.242 1.00 83.25 96 ASN A N 1
ATOM 729 C CA . ASN A 1 96 ? -11.117 8.578 32.675 1.00 83.25 96 ASN A CA 1
ATOM 730 C C . ASN A 1 96 ? -12.625 8.639 32.979 1.00 83.25 96 ASN A C 1
ATOM 732 O O . ASN A 1 96 ? -13.031 8.407 34.116 1.00 83.25 96 ASN A O 1
ATOM 736 N N . CYS A 1 97 ? -13.466 8.968 31.994 1.00 79.19 97 CYS A N 1
ATOM 737 C CA . CYS A 1 97 ? -14.906 9.148 32.196 1.00 79.19 97 CYS A CA 1
ATOM 738 C C . CYS A 1 97 ? -15.755 7.961 31.715 1.00 79.19 97 CYS A C 1
ATOM 740 O O . CYS A 1 97 ? -16.981 8.053 31.772 1.00 79.19 97 CYS A O 1
ATOM 742 N N . GLY A 1 98 ? -15.147 6.886 31.195 1.00 83.12 98 GLY A N 1
ATOM 743 C CA . GLY A 1 98 ? -15.880 5.733 30.652 1.00 83.12 98 GLY A CA 1
ATOM 744 C C . GLY A 1 98 ? -16.781 6.080 29.458 1.00 83.12 98 GLY A C 1
ATOM 745 O O . GLY A 1 98 ? -17.743 5.371 29.163 1.00 83.12 98 GLY A O 1
ATOM 746 N N . LYS A 1 99 ? -16.506 7.197 28.767 1.00 86.44 99 LYS A N 1
ATOM 747 C CA . LYS A 1 99 ? -17.339 7.689 27.655 1.00 86.44 99 LYS A CA 1
ATOM 748 C C . LYS A 1 99 ? -17.245 6.806 26.412 1.00 86.44 99 LYS A C 1
ATOM 750 O O . LYS A 1 99 ? -18.156 6.842 25.586 1.00 86.44 99 LYS A O 1
ATOM 755 N N . VAL A 1 100 ? -16.199 5.986 26.298 1.00 89.75 100 VAL A N 1
ATOM 756 C CA . VAL A 1 100 ? -15.939 5.109 25.146 1.00 89.75 100 VAL A CA 1
ATOM 757 C C . VAL A 1 100 ? -17.142 4.210 24.837 1.00 89.75 100 VAL A C 1
ATOM 759 O O . VAL A 1 100 ? -17.542 4.077 23.680 1.00 89.75 100 VAL A O 1
ATOM 762 N N . ALA A 1 101 ? -17.800 3.676 25.870 1.00 90.25 101 ALA A N 1
ATOM 763 C CA . ALA A 1 101 ? -18.973 2.816 25.720 1.00 90.25 101 ALA A CA 1
ATOM 764 C C . ALA A 1 101 ? -20.195 3.526 25.100 1.00 90.25 101 ALA A C 1
ATOM 766 O O . ALA A 1 101 ? -21.079 2.861 24.558 1.00 90.25 101 ALA A O 1
ATOM 767 N N . THR A 1 102 ? -20.255 4.862 25.156 1.00 91.31 102 THR A N 1
ATOM 768 C CA . THR A 1 102 ? -21.399 5.659 24.674 1.00 91.31 102 THR A CA 1
ATOM 769 C C . THR A 1 102 ? -21.332 6.001 23.188 1.00 91.31 102 THR A C 1
ATOM 771 O O . THR A 1 102 ? -22.364 6.315 22.595 1.00 91.31 102 THR A O 1
ATOM 774 N N . TYR A 1 103 ? -20.149 5.912 22.571 1.00 92.75 103 TYR A N 1
ATOM 775 C CA . TYR A 1 103 ? -19.994 6.144 21.135 1.00 92.75 103 TYR A CA 1
ATOM 776 C C . TYR A 1 103 ? -20.811 5.145 20.336 1.00 92.75 103 TYR A C 1
ATOM 778 O O . TYR A 1 103 ? -20.974 4.017 20.775 1.00 92.75 103 TYR A O 1
ATOM 786 N N . ASN A 1 104 ? -21.289 5.488 19.145 1.00 92.69 104 ASN A N 1
ATOM 787 C CA . ASN A 1 104 ? -21.751 4.496 18.170 1.00 92.69 104 ASN A CA 1
ATOM 788 C C . ASN A 1 104 ? -20.564 3.935 17.356 1.00 92.69 104 ASN A C 1
ATOM 790 O O . ASN A 1 104 ? -19.441 4.419 17.460 1.00 92.69 104 ASN A O 1
ATOM 794 N N . THR A 1 105 ? -20.779 2.895 16.545 1.00 93.12 105 THR A N 1
ATOM 795 C CA . THR A 1 105 ? -19.688 2.266 15.772 1.00 93.12 105 THR A CA 1
ATOM 796 C C . THR A 1 105 ? -18.971 3.256 14.853 1.00 93.12 105 THR A C 1
ATOM 798 O O . THR A 1 105 ? -17.745 3.257 14.797 1.00 93.12 105 THR A O 1
ATOM 801 N N . LYS A 1 106 ? -19.706 4.122 14.148 1.00 90.62 106 LYS A N 1
ATOM 802 C CA . LYS A 1 106 ? -19.093 5.078 13.219 1.00 90.62 106 LYS A CA 1
ATOM 803 C C . LYS A 1 106 ? -18.265 6.126 13.961 1.00 90.62 106 LYS A C 1
ATOM 805 O O . LYS A 1 106 ? -17.202 6.507 13.488 1.00 90.62 106 LYS A O 1
ATOM 810 N N . GLU A 1 107 ? -18.726 6.553 15.132 1.00 91.62 107 GLU A N 1
ATOM 811 C CA . GLU A 1 107 ? -17.971 7.441 16.018 1.00 91.62 107 GLU A CA 1
ATOM 812 C C . GLU A 1 107 ? -16.675 6.781 16.495 1.00 91.62 107 GLU A C 1
ATOM 814 O O . GLU A 1 107 ? -15.629 7.412 16.385 1.00 91.62 107 GLU A O 1
ATOM 819 N N . LEU A 1 108 ? -16.710 5.511 16.920 1.00 94.62 108 LEU A N 1
ATOM 820 C CA . LEU A 1 108 ? -15.502 4.765 17.300 1.00 94.62 108 LEU A CA 1
ATOM 821 C C . LEU A 1 108 ? -14.476 4.726 16.158 1.00 94.62 108 LEU A C 1
ATOM 823 O O . LEU A 1 108 ? -13.310 5.046 16.371 1.00 94.62 108 LEU A O 1
ATOM 827 N N . VAL A 1 109 ? -14.916 4.393 14.938 1.00 94.25 109 VAL A N 1
ATOM 828 C CA . VAL A 1 109 ? -14.051 4.361 13.745 1.00 94.25 109 VAL A CA 1
ATOM 829 C C . VAL A 1 109 ? -13.459 5.739 13.455 1.00 94.25 109 VAL A C 1
ATOM 831 O O . VAL A 1 109 ? -12.250 5.863 13.272 1.00 94.25 109 VAL A O 1
ATOM 834 N N . ASN A 1 110 ? -14.288 6.785 13.454 1.00 91.44 110 ASN A N 1
ATOM 835 C CA . ASN A 1 110 ? -13.842 8.145 13.161 1.00 91.44 110 ASN A CA 1
ATOM 836 C C . ASN A 1 110 ? -12.860 8.666 14.219 1.00 91.44 110 ASN A C 1
ATOM 838 O O . ASN A 1 110 ? -11.885 9.330 13.869 1.00 91.44 110 ASN A O 1
ATOM 842 N N . ILE A 1 111 ? -13.095 8.375 15.501 1.00 93.69 111 ILE A N 1
ATOM 843 C CA . ILE A 1 111 ? -12.199 8.779 16.588 1.00 93.69 111 ILE A CA 1
ATOM 844 C C . ILE A 1 111 ? -10.872 8.030 16.470 1.00 93.69 111 ILE A C 1
ATOM 846 O O . ILE A 1 111 ? -9.832 8.681 16.473 1.00 93.69 111 ILE A O 1
ATOM 850 N N . LEU A 1 112 ? -10.888 6.706 16.273 1.00 94.88 112 LEU A N 1
ATOM 851 C CA . LEU A 1 112 ? -9.672 5.915 16.047 1.00 94.88 112 LEU A CA 1
ATOM 852 C C . LEU A 1 112 ? -8.870 6.439 14.852 1.00 94.88 112 LEU A C 1
ATOM 854 O O . LEU A 1 112 ? -7.674 6.698 14.987 1.00 94.88 112 LEU A O 1
ATOM 858 N N . PHE A 1 113 ? -9.539 6.677 13.717 1.00 92.75 113 PHE A N 1
ATOM 859 C CA . PHE A 1 113 ? -8.950 7.347 12.554 1.00 92.75 113 PHE A CA 1
ATOM 860 C C . PHE A 1 113 ? -8.242 8.639 12.936 1.00 92.75 113 PHE A C 1
ATOM 862 O O . PHE A 1 113 ? -7.079 8.851 12.588 1.00 92.75 113 PHE A O 1
ATOM 869 N N . SER A 1 114 ? -8.931 9.477 13.699 1.00 92.38 114 SER A N 1
ATOM 870 C CA . SER A 1 114 ? -8.410 10.782 14.062 1.00 92.38 114 SER A CA 1
ATOM 871 C C . SER A 1 114 ? -7.201 10.702 14.979 1.00 92.38 114 SER A C 1
ATOM 873 O O . SER A 1 114 ? -6.234 11.430 14.769 1.00 92.38 114 SER A O 1
ATOM 875 N N . VAL A 1 115 ? -7.234 9.797 15.958 1.00 92.44 115 VAL A N 1
ATOM 876 C CA . VAL A 1 115 ? -6.113 9.545 16.866 1.00 92.44 115 VAL A CA 1
ATOM 877 C C . VAL A 1 115 ? -4.885 9.092 16.075 1.00 92.44 115 VAL A C 1
ATOM 879 O O . VAL A 1 115 ? -3.827 9.700 16.197 1.00 92.44 115 VAL A O 1
ATOM 882 N N . GLY A 1 116 ? -5.021 8.097 15.194 1.00 91.12 116 GLY A N 1
ATOM 883 C CA . GLY A 1 116 ? -3.892 7.613 14.390 1.00 91.12 116 GLY A CA 1
ATOM 884 C C . GLY A 1 116 ? -3.366 8.633 13.374 1.00 91.12 116 GLY A C 1
ATOM 885 O O . GLY A 1 116 ? -2.169 8.670 13.091 1.00 91.12 116 GLY A O 1
ATOM 886 N N . ALA A 1 117 ? -4.238 9.469 12.809 1.00 88.44 117 ALA A N 1
ATOM 887 C CA . ALA A 1 117 ? -3.841 10.493 11.848 1.00 88.44 117 ALA A CA 1
ATOM 888 C C . ALA A 1 117 ? -3.124 11.679 12.505 1.00 88.44 117 ALA A C 1
ATOM 890 O O . ALA A 1 117 ? -2.104 12.133 11.991 1.00 88.44 117 ALA A O 1
ATOM 891 N N . LEU A 1 118 ? -3.641 12.169 13.634 1.00 88.38 118 LEU A N 1
ATOM 892 C CA . LEU A 1 118 ? -3.109 13.346 14.322 1.00 88.38 118 LEU A CA 1
ATOM 893 C C . LEU A 1 118 ? -1.864 13.039 15.162 1.00 88.38 118 LEU A C 1
ATOM 895 O O . LEU A 1 118 ? -1.066 13.944 15.394 1.00 88.38 118 LEU A O 1
ATOM 899 N N . GLN A 1 119 ? -1.681 11.785 15.592 1.00 88.38 119 GLN A N 1
ATOM 900 C CA . GLN A 1 119 ? -0.481 11.352 16.314 1.00 88.38 119 GLN A CA 1
ATOM 901 C C . GLN A 1 119 ? 0.782 11.503 15.448 1.00 88.38 119 GLN A C 1
ATOM 903 O O . GLN A 1 119 ? 1.873 11.766 15.959 1.00 88.38 119 GLN A O 1
ATOM 908 N N . GLY A 1 120 ? 0.631 11.379 14.125 1.00 83.50 120 GLY A N 1
ATOM 909 C CA . GLY A 1 120 ? 1.734 11.497 13.179 1.00 83.50 120 GLY A CA 1
ATOM 910 C C . GLY A 1 120 ? 2.835 10.457 13.442 1.00 83.50 120 GLY A C 1
ATOM 911 O O . GLY A 1 120 ? 2.540 9.352 13.892 1.00 83.50 120 GLY A O 1
ATOM 912 N N . PRO A 1 121 ? 4.110 10.779 13.157 1.00 81.00 121 PRO A N 1
ATOM 913 C CA . PRO A 1 121 ? 5.235 9.875 13.399 1.00 81.00 121 PRO A CA 1
ATOM 914 C C . PRO A 1 121 ? 5.693 9.833 14.868 1.00 81.00 121 PRO A C 1
ATOM 916 O O . PRO A 1 121 ? 6.644 9.121 15.180 1.00 81.00 121 PRO A O 1
ATOM 919 N N . GLN A 1 122 ? 5.080 10.613 15.764 1.00 83.50 122 GLN A N 1
ATOM 920 C CA . GLN A 1 122 ? 5.520 10.713 17.155 1.00 83.50 122 GLN A CA 1
ATOM 921 C C . GLN A 1 122 ? 5.082 9.491 17.963 1.00 83.50 122 GLN A C 1
ATOM 923 O O . GLN A 1 122 ? 3.983 8.969 17.770 1.00 83.50 122 GLN A O 1
ATOM 928 N N . THR A 1 123 ? 5.900 9.082 18.935 1.00 85.38 123 THR A N 1
ATOM 929 C CA . THR A 1 123 ? 5.516 8.015 19.869 1.00 85.38 123 THR A CA 1
ATOM 930 C C . THR A 1 123 ? 4.293 8.459 20.687 1.00 85.38 123 THR A C 1
ATOM 932 O O . THR A 1 123 ? 4.356 9.512 21.327 1.00 85.38 123 THR A O 1
ATOM 935 N N . PRO A 1 124 ? 3.184 7.694 20.690 1.00 88.12 124 PRO A N 1
ATOM 936 C CA . PRO A 1 124 ? 1.988 8.055 21.444 1.00 88.12 124 PRO A CA 1
ATOM 937 C C . PRO A 1 124 ? 2.256 8.059 22.945 1.00 88.12 124 PRO A C 1
ATOM 939 O O . PRO A 1 124 ? 2.970 7.201 23.471 1.00 88.12 124 PRO A O 1
ATOM 942 N N . SER A 1 125 ? 1.647 9.015 23.650 1.00 91.88 125 SER A N 1
ATOM 943 C CA . SER A 1 125 ? 1.713 9.038 25.108 1.00 91.88 125 SER A CA 1
ATOM 944 C C . SER A 1 125 ? 0.952 7.849 25.701 1.00 91.88 125 SER A C 1
ATOM 946 O O . SER A 1 125 ? 0.065 7.262 25.072 1.00 91.88 125 SER A O 1
ATOM 948 N N . LYS A 1 126 ? 1.274 7.481 26.948 1.00 91.81 126 LYS A N 1
ATOM 949 C CA . LYS A 1 126 ? 0.624 6.351 27.632 1.00 91.81 126 LYS A CA 1
ATOM 950 C C . LYS A 1 126 ? -0.902 6.511 27.683 1.00 91.81 126 LYS A C 1
ATOM 952 O O . LYS A 1 126 ? -1.613 5.524 27.526 1.00 91.81 126 LYS A O 1
ATOM 957 N N . ALA A 1 127 ? -1.396 7.737 27.868 1.00 93.12 127 ALA A N 1
ATOM 958 C CA . ALA A 1 127 ? -2.828 8.026 27.893 1.00 93.12 127 ALA A CA 1
ATOM 959 C C . ALA A 1 127 ? -3.489 7.735 26.538 1.00 93.12 127 ALA A C 1
ATOM 961 O O . ALA A 1 127 ? -4.526 7.078 26.490 1.00 93.12 127 ALA A O 1
ATOM 962 N N . VAL A 1 128 ? -2.850 8.153 25.439 1.00 93.25 128 VAL A N 1
ATOM 963 C CA . VAL A 1 128 ? -3.337 7.905 24.074 1.00 93.25 128 VAL A CA 1
ATOM 964 C C . VAL A 1 128 ? -3.378 6.411 23.763 1.00 93.25 128 VAL A C 1
ATOM 966 O O . VAL A 1 128 ? -4.363 5.935 23.198 1.00 93.25 128 VAL A O 1
ATOM 969 N N . VAL A 1 129 ? -2.355 5.651 24.171 1.00 92.25 129 VAL A N 1
ATOM 970 C CA . VAL A 1 129 ? -2.322 4.190 23.983 1.00 92.25 129 VAL A CA 1
ATOM 971 C C . VAL A 1 129 ? -3.462 3.507 24.739 1.00 92.25 129 VAL A C 1
ATOM 973 O O . VAL A 1 129 ? -4.159 2.683 24.148 1.00 92.25 129 VAL A O 1
ATOM 976 N N . ILE A 1 130 ? -3.688 3.860 26.010 1.00 92.62 130 ILE A N 1
ATOM 977 C CA . ILE A 1 130 ? -4.775 3.286 26.823 1.00 92.62 130 ILE A CA 1
ATOM 978 C C . ILE A 1 130 ? -6.133 3.590 26.184 1.00 92.62 130 ILE A C 1
ATOM 980 O O . ILE A 1 130 ? -6.899 2.671 25.909 1.00 92.62 130 ILE A O 1
ATOM 984 N N . TYR A 1 131 ? -6.391 4.861 25.872 1.00 94.69 131 TYR A N 1
ATOM 985 C CA . TYR A 1 131 ? -7.653 5.300 25.279 1.00 94.69 131 TYR A CA 1
ATOM 986 C C . TYR A 1 131 ? -7.930 4.630 23.923 1.00 94.69 131 TYR A C 1
ATOM 988 O O . TYR A 1 131 ? -9.035 4.162 23.662 1.00 94.69 131 TYR A O 1
ATOM 996 N N . SER A 1 132 ? -6.910 4.512 23.072 1.00 94.81 132 SER A N 1
ATOM 997 C CA . SER A 1 132 ? -7.047 3.849 21.767 1.00 94.81 132 SER A CA 1
ATOM 998 C C . SER A 1 132 ? -7.270 2.348 21.896 1.00 94.81 132 SER A C 1
ATOM 1000 O O . SER A 1 132 ? -8.030 1.778 21.119 1.00 94.81 132 SER A O 1
ATOM 1002 N N . THR A 1 133 ? -6.643 1.713 22.888 1.00 94.44 133 THR A N 1
ATOM 1003 C CA . THR A 1 133 ? -6.874 0.295 23.190 1.00 94.44 133 THR A CA 1
ATOM 1004 C C . THR A 1 133 ? -8.328 0.079 23.605 1.00 94.44 133 THR A C 1
ATOM 1006 O O . THR A 1 133 ? -8.990 -0.779 23.032 1.00 94.44 133 THR A O 1
ATOM 1009 N N . GLU A 1 134 ? -8.867 0.918 24.493 1.00 95.75 134 GLU A N 1
ATOM 1010 C CA . GLU A 1 134 ? -10.270 0.843 24.925 1.00 95.75 134 GLU A CA 1
ATOM 1011 C C . GLU A 1 134 ? -11.251 1.053 23.753 1.00 95.75 134 GLU A C 1
ATOM 1013 O O . GLU A 1 134 ? -12.223 0.311 23.602 1.00 95.75 134 GLU A O 1
ATOM 1018 N N . LEU A 1 135 ? -10.973 2.019 22.866 1.00 96.00 135 LEU A N 1
ATOM 1019 C CA . LEU A 1 135 ? -11.749 2.226 21.635 1.00 96.00 135 LEU A CA 1
ATOM 1020 C C . LEU A 1 135 ? -11.742 0.979 20.732 1.00 96.00 135 LEU A C 1
ATOM 1022 O O . LEU A 1 135 ? -12.785 0.616 20.181 1.00 96.00 135 LEU A O 1
ATOM 1026 N N . MET A 1 136 ? -10.587 0.322 20.579 1.00 96.69 136 MET A N 1
ATOM 1027 C CA . MET A 1 136 ? -10.448 -0.904 19.784 1.00 96.69 136 MET A CA 1
ATOM 1028 C C . MET A 1 136 ? -11.192 -2.081 20.417 1.00 96.69 136 MET A C 1
ATOM 1030 O O . MET A 1 136 ? -11.880 -2.797 19.694 1.00 96.69 136 MET A O 1
ATOM 1034 N N . GLU A 1 137 ? -11.121 -2.253 21.740 1.00 96.31 137 GLU A N 1
ATOM 1035 C CA . GLU A 1 137 ? -11.863 -3.293 22.470 1.00 96.31 137 GLU A CA 1
ATOM 1036 C C . GLU A 1 137 ? -13.373 -3.128 22.286 1.00 96.31 137 GLU A C 1
ATOM 1038 O O . GLU A 1 137 ? -14.067 -4.081 21.926 1.00 96.31 137 GLU A O 1
ATOM 1043 N N . GLN A 1 138 ? -13.886 -1.905 22.454 1.00 96.44 138 GLN A N 1
ATOM 1044 C CA . GLN A 1 138 ? -15.308 -1.614 22.259 1.00 96.44 138 GLN A CA 1
ATOM 1045 C C . GLN A 1 138 ? -15.748 -1.842 20.810 1.00 96.44 138 GLN A C 1
ATOM 1047 O O . GLN A 1 138 ? -16.830 -2.383 20.562 1.00 96.44 138 GLN A O 1
ATOM 1052 N N . LEU A 1 139 ? -14.922 -1.453 19.833 1.00 96.69 139 LEU A N 1
ATOM 1053 C CA . LEU A 1 139 ? -15.224 -1.681 18.423 1.00 96.69 139 LEU A CA 1
ATOM 1054 C C . LEU A 1 139 ? -15.202 -3.176 18.076 1.00 96.69 139 LEU A C 1
ATOM 1056 O O . LEU A 1 139 ? -16.132 -3.654 17.425 1.00 96.69 139 LEU A O 1
ATOM 1060 N N . ALA A 1 140 ? -14.197 -3.917 18.547 1.00 96.75 140 ALA A N 1
ATOM 1061 C CA . ALA A 1 140 ? -14.077 -5.358 18.346 1.00 96.75 140 ALA A CA 1
ATOM 1062 C C . ALA A 1 140 ? -15.267 -6.108 18.963 1.00 96.75 140 ALA A C 1
ATOM 1064 O O . ALA A 1 140 ? -15.923 -6.887 18.272 1.00 96.75 140 ALA A O 1
ATOM 1065 N N . ALA A 1 141 ? -15.625 -5.798 20.214 1.00 96.56 141 ALA A N 1
ATOM 1066 C CA . ALA A 1 141 ? -16.771 -6.399 20.898 1.00 96.56 141 ALA A CA 1
ATOM 1067 C C . ALA A 1 141 ? -18.090 -6.173 20.140 1.00 96.56 141 ALA A C 1
ATOM 1069 O O . ALA A 1 141 ? -18.935 -7.066 20.049 1.00 96.56 141 ALA A O 1
ATOM 1070 N N . ARG A 1 142 ? -18.278 -4.989 19.546 1.00 95.88 142 ARG A N 1
ATOM 1071 C CA . ARG A 1 142 ? -19.469 -4.682 18.736 1.00 95.88 142 ARG A CA 1
ATOM 1072 C C . ARG A 1 142 ? -19.460 -5.382 17.396 1.00 95.88 142 ARG A C 1
ATOM 1074 O O . ARG A 1 142 ? -20.489 -5.924 17.001 1.00 95.88 142 ARG A O 1
ATOM 1081 N N . MET A 1 143 ? -18.326 -5.373 16.699 1.00 95.50 143 MET A N 1
ATOM 1082 C CA . MET A 1 143 ? -18.189 -6.114 15.452 1.00 95.50 143 MET A CA 1
ATOM 1083 C C . MET A 1 143 ? -18.517 -7.587 15.683 1.00 95.50 143 MET A C 1
ATOM 1085 O O . MET A 1 143 ? -19.252 -8.155 14.885 1.00 95.50 143 MET A O 1
ATOM 1089 N N . ASP A 1 144 ? -18.050 -8.183 16.777 1.00 94.94 144 ASP A N 1
ATOM 1090 C CA . ASP A 1 144 ? -18.311 -9.587 17.091 1.00 94.94 144 ASP A CA 1
ATOM 1091 C C . ASP A 1 144 ? -19.778 -9.862 17.465 1.00 94.94 144 ASP A C 1
ATOM 1093 O O . ASP A 1 144 ? -20.417 -10.742 16.889 1.00 94.94 144 ASP A O 1
ATOM 1097 N N . SER A 1 145 ? -20.356 -9.050 18.355 1.00 94.50 145 SER A N 1
ATOM 1098 C CA . SER A 1 145 ? -21.718 -9.263 18.874 1.00 94.50 145 SER A CA 1
ATOM 1099 C C . SER A 1 145 ? -22.848 -8.871 17.916 1.00 94.50 145 SER A C 1
ATOM 1101 O O . SER A 1 145 ? -23.965 -9.374 18.053 1.00 94.50 145 SER A O 1
ATOM 1103 N N . THR A 1 146 ? -22.605 -7.974 16.953 1.00 91.94 146 THR A N 1
ATOM 1104 C CA . THR A 1 146 ? -23.666 -7.412 16.098 1.00 91.94 146 THR A CA 1
ATOM 1105 C C . THR A 1 146 ? -23.353 -7.573 14.602 1.00 91.94 146 THR A C 1
ATOM 1107 O O . THR A 1 146 ? -22.636 -6.763 14.014 1.00 91.94 146 THR A O 1
ATOM 1110 N N . PRO A 1 147 ? -23.934 -8.580 13.914 1.00 86.94 147 PRO A N 1
ATOM 1111 C CA . PRO A 1 147 ? -23.614 -8.872 12.510 1.00 86.94 147 PRO A CA 1
ATOM 1112 C C . PRO A 1 147 ? -23.837 -7.699 11.542 1.00 86.94 147 PRO A C 1
ATOM 1114 O O . PRO A 1 147 ? -23.093 -7.532 10.576 1.00 86.94 147 PRO A O 1
ATOM 1117 N N . TYR A 1 148 ? -24.837 -6.852 11.806 1.00 88.50 148 TYR A N 1
ATOM 1118 C CA . TYR A 1 148 ? -25.145 -5.685 10.974 1.00 88.50 148 TYR A CA 1
ATOM 1119 C C . TYR A 1 148 ? -24.090 -4.574 11.075 1.00 88.50 148 TYR A C 1
ATOM 1121 O O . TYR A 1 148 ? -23.985 -3.752 10.165 1.00 88.50 148 TYR A O 1
ATOM 1129 N N . VAL A 1 149 ? -23.288 -4.545 12.146 1.00 89.94 149 VAL A N 1
ATOM 1130 C CA . VAL A 1 149 ? -22.197 -3.575 12.288 1.00 89.94 149 VAL A CA 1
ATOM 1131 C C . VAL A 1 149 ? -21.097 -3.852 11.272 1.00 89.94 149 VAL A C 1
ATOM 1133 O O . VAL A 1 149 ? -20.653 -2.920 10.611 1.00 89.94 149 VAL A O 1
ATOM 1136 N N . LYS A 1 150 ? -20.724 -5.121 11.060 1.00 87.62 150 LYS A N 1
ATOM 1137 C CA . LYS A 1 150 ? -19.715 -5.489 10.052 1.00 87.62 150 LYS A CA 1
ATOM 1138 C C . LYS A 1 150 ? -20.130 -5.040 8.645 1.00 87.62 150 LYS A C 1
ATOM 1140 O O . LYS A 1 150 ? -19.319 -4.505 7.900 1.00 87.62 150 LYS A O 1
ATOM 1145 N N . GLY A 1 151 ? -21.415 -5.197 8.316 1.00 85.25 151 GLY A N 1
ATOM 1146 C CA . GLY A 1 151 ? -21.969 -4.822 7.012 1.00 85.25 151 GLY A CA 1
ATOM 1147 C C . GLY A 1 151 ? -22.204 -3.322 6.798 1.00 85.25 151 GLY A C 1
ATOM 1148 O O . GLY A 1 151 ? -22.471 -2.926 5.665 1.00 85.25 151 GLY A O 1
ATOM 1149 N N . SER A 1 152 ? -22.137 -2.493 7.848 1.00 90.38 152 SER A N 1
ATOM 1150 C CA . SER A 1 152 ? -22.305 -1.036 7.727 1.00 90.38 152 SER A CA 1
ATOM 1151 C C . SER A 1 152 ? -20.992 -0.293 7.477 1.00 90.38 152 SER A C 1
ATOM 1153 O O . SER A 1 152 ? -21.022 0.849 7.014 1.00 90.38 152 SER A O 1
ATOM 1155 N N . LEU A 1 153 ? -19.854 -0.939 7.748 1.00 92.50 153 LEU A N 1
ATOM 1156 C CA . LEU A 1 153 ? -18.533 -0.385 7.488 1.00 92.50 153 LEU A CA 1
ATOM 1157 C C . LEU A 1 153 ? -18.213 -0.432 5.996 1.00 92.50 153 LEU A C 1
ATOM 1159 O O . LEU A 1 153 ? -18.398 -1.445 5.315 1.00 92.50 153 LEU A O 1
ATOM 1163 N N . SER A 1 154 ? -17.733 0.700 5.498 1.00 92.19 154 SER A N 1
ATOM 1164 C CA . SER A 1 154 ? -17.290 0.835 4.122 1.00 92.19 154 SER A CA 1
ATOM 1165 C C . SER A 1 154 ? -15.853 0.319 3.941 1.00 92.19 154 SER A C 1
ATOM 1167 O O . SER A 1 154 ? -15.101 0.176 4.905 1.00 92.19 154 SER A O 1
ATOM 1169 N N . PRO A 1 155 ? -15.424 0.089 2.696 1.00 93.00 155 PRO A N 1
ATOM 1170 C CA . PRO A 1 155 ? -14.037 -0.260 2.372 1.00 93.00 155 PRO A CA 1
ATOM 1171 C C . PRO A 1 155 ? -13.022 0.766 2.883 1.00 93.00 155 PRO A C 1
ATOM 1173 O O . PRO A 1 155 ? -11.964 0.408 3.409 1.00 93.00 155 PRO A O 1
ATOM 1176 N N . SER A 1 156 ? -13.372 2.049 2.782 1.00 92.75 156 SER A N 1
ATOM 1177 C CA . SER A 1 156 ? -12.572 3.153 3.303 1.00 92.75 156 SER A CA 1
ATOM 1178 C C . SER A 1 156 ? -12.453 3.073 4.829 1.00 92.75 156 SER A C 1
ATOM 1180 O O . SER A 1 156 ? -11.355 3.246 5.343 1.00 92.75 156 SER A O 1
ATOM 1182 N N . ASP A 1 157 ? -13.528 2.694 5.538 1.00 94.19 157 ASP A N 1
ATOM 1183 C CA . ASP A 1 157 ? -13.505 2.503 6.999 1.00 94.19 157 ASP A CA 1
ATOM 1184 C C . ASP A 1 157 ? -12.534 1.395 7.418 1.00 94.19 157 ASP A C 1
ATOM 1186 O O . ASP A 1 157 ? -11.725 1.595 8.321 1.00 94.19 157 ASP A O 1
ATOM 1190 N N . PHE A 1 158 ? -12.558 0.239 6.744 1.00 95.56 158 PHE A N 1
ATOM 1191 C CA . PHE A 1 158 ? -11.588 -0.830 7.016 1.00 95.56 158 PHE A CA 1
ATOM 1192 C C . PHE A 1 158 ? -10.159 -0.378 6.737 1.00 95.56 158 PHE A C 1
ATOM 1194 O O . PHE A 1 158 ? -9.250 -0.651 7.519 1.00 95.56 158 PHE A O 1
ATOM 1201 N N . THR A 1 159 ? -9.963 0.339 5.633 1.00 95.06 159 THR A N 1
ATOM 1202 C CA . THR A 1 159 ? -8.655 0.873 5.258 1.00 95.06 159 THR A CA 1
ATOM 1203 C C . THR A 1 159 ? -8.125 1.841 6.310 1.00 95.06 159 THR A C 1
ATOM 1205 O O . THR A 1 159 ? -6.958 1.754 6.693 1.00 95.06 159 THR A O 1
ATOM 1208 N N . ASP A 1 160 ? -8.976 2.735 6.804 1.00 93.31 160 ASP A N 1
ATOM 1209 C CA . ASP A 1 160 ? -8.632 3.719 7.824 1.00 93.31 160 ASP A CA 1
ATOM 1210 C C . ASP A 1 160 ? -8.323 3.052 9.169 1.00 93.31 160 ASP A C 1
ATOM 1212 O O . ASP A 1 160 ? -7.299 3.368 9.772 1.00 93.31 160 ASP A O 1
ATOM 1216 N N . LEU A 1 161 ? -9.115 2.061 9.593 1.00 95.81 161 LEU A N 1
ATOM 1217 C CA . LEU A 1 161 ? -8.864 1.293 10.820 1.00 95.81 161 LEU A CA 1
ATOM 1218 C C . LEU A 1 161 ? -7.504 0.586 10.807 1.00 95.81 161 LEU A C 1
ATOM 1220 O O . LEU A 1 161 ? -6.746 0.678 11.775 1.00 95.81 161 LEU A O 1
ATOM 1224 N N . VAL A 1 162 ? -7.172 -0.096 9.710 1.00 96.19 162 VAL A N 1
ATOM 1225 C CA . VAL A 1 162 ? -5.883 -0.792 9.576 1.00 96.19 162 VAL A CA 1
ATOM 1226 C C . VAL A 1 162 ? -4.733 0.215 9.507 1.00 96.19 162 VAL A C 1
ATOM 1228 O O . VAL A 1 162 ? -3.711 0.025 10.163 1.00 96.19 162 VAL A O 1
ATOM 1231 N N . SER A 1 163 ? -4.911 1.318 8.772 1.00 93.38 163 SER A N 1
ATOM 1232 C CA . SER A 1 163 ? -3.910 2.393 8.668 1.00 93.38 163 SER A CA 1
ATOM 1233 C C . SER A 1 163 ? -3.602 3.032 10.024 1.00 93.38 163 SER A C 1
ATOM 1235 O O . SER A 1 163 ? -2.451 3.356 10.309 1.00 93.38 163 SER A O 1
ATOM 1237 N N . VAL A 1 164 ? -4.613 3.205 10.877 1.00 92.44 164 VAL A N 1
ATOM 1238 C CA . VAL A 1 164 ? -4.446 3.708 12.249 1.00 92.44 164 VAL A CA 1
ATOM 1239 C C . VAL A 1 164 ? -3.639 2.739 13.084 1.00 92.44 164 VAL A C 1
ATOM 1241 O O . VAL A 1 164 ? -2.656 3.147 13.693 1.00 92.44 164 VAL A O 1
ATOM 1244 N N . CYS A 1 165 ? -4.030 1.463 13.094 1.00 93.88 165 CYS A N 1
ATOM 1245 C CA . CYS A 1 165 ? -3.325 0.450 13.870 1.00 93.88 165 CYS A CA 1
ATOM 1246 C C . CYS A 1 165 ? -1.855 0.378 13.437 1.00 93.88 165 CYS A C 1
ATOM 1248 O O . CYS A 1 165 ? -0.962 0.374 14.282 1.00 93.88 165 CYS A O 1
ATOM 1250 N N . ALA A 1 166 ? -1.607 0.408 12.124 1.00 93.00 166 ALA A N 1
ATOM 1251 C CA . ALA A 1 166 ? -0.269 0.470 11.553 1.00 93.00 166 ALA A CA 1
ATOM 1252 C C . ALA A 1 166 ? 0.526 1.666 12.093 1.00 93.00 166 ALA A C 1
ATOM 1254 O O . ALA A 1 166 ? 1.592 1.489 12.670 1.00 93.00 166 ALA A O 1
ATOM 1255 N N . ARG A 1 167 ? -0.008 2.887 11.988 1.00 88.88 167 ARG A N 1
ATOM 1256 C CA . ARG A 1 167 ? 0.682 4.103 12.460 1.00 88.88 167 ARG A CA 1
ATOM 1257 C C . ARG A 1 167 ? 0.941 4.107 13.965 1.00 88.88 167 ARG A C 1
ATOM 1259 O O . ARG A 1 167 ? 1.972 4.599 14.402 1.00 88.88 167 ARG A O 1
ATOM 1266 N N . MET A 1 168 ? 0.007 3.581 14.751 1.00 89.19 168 MET A N 1
ATOM 1267 C CA . MET A 1 168 ? 0.097 3.601 16.210 1.00 89.19 168 MET A CA 1
ATOM 1268 C C . MET A 1 168 ? 1.097 2.590 16.771 1.00 89.19 168 MET A C 1
ATOM 1270 O O . MET A 1 168 ? 1.718 2.861 17.800 1.00 89.19 168 MET A O 1
ATOM 1274 N N . PHE A 1 169 ? 1.234 1.426 16.131 1.00 88.88 169 PHE A N 1
ATOM 1275 C CA . PHE A 1 169 ? 1.985 0.300 16.697 1.00 88.88 169 PHE A CA 1
ATOM 1276 C C . PHE A 1 169 ? 3.240 -0.076 15.904 1.00 88.88 169 PHE A C 1
ATOM 1278 O O . PHE A 1 169 ? 4.127 -0.733 16.452 1.00 88.88 169 PHE A O 1
ATOM 1285 N N . VAL A 1 170 ? 3.373 0.376 14.655 1.00 87.31 170 VAL A N 1
ATOM 1286 C CA . VAL A 1 170 ? 4.582 0.182 13.848 1.00 87.31 170 VAL A CA 1
ATOM 1287 C C . VAL A 1 170 ? 5.495 1.384 14.057 1.00 87.31 170 VAL A C 1
ATOM 1289 O O . VAL A 1 170 ? 5.334 2.433 13.437 1.00 87.31 170 VAL A O 1
ATOM 1292 N N . ARG A 1 171 ? 6.463 1.245 14.967 1.00 69.38 171 ARG A N 1
ATOM 1293 C CA . ARG A 1 171 ? 7.505 2.263 15.157 1.00 69.38 171 ARG A CA 1
ATOM 1294 C C . ARG A 1 171 ? 8.353 2.382 13.892 1.00 69.38 171 ARG A C 1
ATOM 1296 O O . ARG A 1 171 ? 8.751 1.361 13.330 1.00 69.38 171 ARG A O 1
ATOM 1303 N N . LYS A 1 172 ? 8.666 3.617 13.484 1.00 69.56 172 LYS A N 1
ATOM 1304 C CA . LYS A 1 172 ? 9.744 3.866 12.523 1.00 69.56 172 LYS A CA 1
ATOM 1305 C C . LYS A 1 172 ? 11.050 3.421 13.173 1.00 69.56 172 LYS A C 1
ATOM 1307 O O . LYS A 1 172 ? 11.400 3.906 14.242 1.00 69.56 172 LYS A O 1
ATOM 1312 N N . GLU A 1 173 ? 11.734 2.474 12.548 1.00 59.88 173 GLU A N 1
ATOM 1313 C CA . GLU A 1 173 ? 12.973 1.861 13.050 1.00 59.88 173 GLU A CA 1
ATOM 1314 C C . GLU A 1 173 ? 14.182 2.817 13.025 1.00 59.88 173 GLU A C 1
ATOM 1316 O O . GLU A 1 173 ? 15.280 2.427 13.397 1.00 59.88 173 GLU A O 1
ATOM 1321 N N . GLU A 1 174 ? 13.990 4.074 12.620 1.00 57.09 174 GLU A N 1
ATOM 1322 C CA . GLU A 1 174 ? 15.067 5.004 12.269 1.00 57.09 174 GLU A CA 1
ATOM 1323 C C . GLU A 1 174 ? 15.845 5.595 13.466 1.00 57.09 174 GLU A C 1
ATOM 1325 O O . GLU A 1 174 ? 16.852 6.255 13.230 1.00 57.09 174 GLU A O 1
ATOM 1330 N N . GLU A 1 175 ? 15.458 5.362 14.732 1.00 53.84 175 GLU A N 1
ATOM 1331 C CA . GLU A 1 175 ? 16.103 6.039 15.883 1.00 53.84 175 GLU A CA 1
ATOM 1332 C C . GLU A 1 175 ? 16.699 5.155 16.999 1.00 53.84 175 GLU A C 1
ATOM 1334 O O . GLU A 1 175 ? 17.413 5.687 17.846 1.00 53.84 175 GLU A O 1
ATOM 1339 N N . GLU A 1 176 ? 16.511 3.830 17.036 1.00 50.97 176 GLU A N 1
ATOM 1340 C CA . GLU A 1 176 ? 16.993 3.027 18.182 1.00 50.97 176 GLU A CA 1
ATOM 1341 C C . GLU A 1 176 ? 17.565 1.655 17.787 1.00 50.97 176 GLU A C 1
ATOM 1343 O O . GLU A 1 176 ? 17.056 0.606 18.174 1.00 50.97 176 GLU A O 1
ATOM 1348 N N . GLU A 1 177 ? 18.715 1.649 17.107 1.00 55.03 177 GLU A N 1
ATOM 1349 C CA . GLU A 1 177 ? 19.577 0.456 16.996 1.00 55.03 177 GLU A CA 1
ATOM 1350 C C . GLU A 1 177 ? 20.224 0.071 18.356 1.00 55.03 177 GLU A C 1
ATOM 1352 O O . GLU A 1 177 ? 20.913 -0.939 18.471 1.00 55.03 177 GLU A O 1
ATOM 1357 N N . SER A 1 178 ? 19.992 0.852 19.425 1.00 55.78 178 SER A N 1
ATOM 1358 C CA . SER A 1 178 ? 20.658 0.698 20.729 1.00 55.78 178 SER A CA 1
ATOM 1359 C C . SER A 1 178 ? 19.805 0.102 21.859 1.00 55.78 178 SER A C 1
ATOM 1361 O O . SER A 1 178 ? 20.349 -0.190 22.924 1.00 55.78 178 SER A O 1
ATOM 1363 N N . VAL A 1 179 ? 18.504 -0.157 21.658 1.00 56.66 179 VAL A N 1
ATOM 1364 C CA . VAL A 1 179 ? 17.640 -0.798 22.677 1.00 56.66 179 VAL A CA 1
ATOM 1365 C C . VAL A 1 179 ? 17.074 -2.111 22.138 1.00 56.66 179 VAL A C 1
ATOM 1367 O O . VAL A 1 179 ? 15.875 -2.280 21.917 1.00 56.66 179 VAL A O 1
ATOM 1370 N N . ALA A 1 180 ? 17.982 -3.055 21.904 1.00 54.16 180 ALA A N 1
ATOM 1371 C CA . ALA A 1 180 ? 17.675 -4.401 21.444 1.00 54.16 180 ALA A CA 1
ATOM 1372 C C . ALA A 1 180 ? 16.566 -5.068 22.292 1.00 54.16 180 ALA A C 1
ATOM 1374 O O . ALA A 1 180 ? 16.629 -5.106 23.522 1.00 54.16 180 ALA A O 1
ATOM 1375 N N . ASN A 1 181 ? 15.581 -5.651 21.601 1.00 55.97 181 ASN A N 1
ATOM 1376 C CA . ASN A 1 181 ? 14.579 -6.610 22.093 1.00 55.97 181 ASN A CA 1
ATOM 1377 C C . ASN A 1 181 ? 13.333 -6.119 22.852 1.00 55.97 181 ASN A C 1
ATOM 1379 O O . ASN A 1 181 ? 12.656 -6.942 23.473 1.00 55.97 181 ASN A O 1
ATOM 1383 N N . LYS A 1 182 ? 12.899 -4.858 22.737 1.00 60.41 182 LYS A N 1
ATOM 1384 C CA . LYS A 1 182 ? 11.471 -4.577 23.001 1.00 60.41 182 LYS A CA 1
ATOM 1385 C C . LYS A 1 182 ? 10.654 -5.028 21.793 1.00 60.41 182 LYS A C 1
ATOM 1387 O O . LYS A 1 182 ? 10.493 -4.277 20.837 1.00 60.41 182 LYS A O 1
ATOM 1392 N N . SER A 1 183 ? 10.178 -6.275 21.833 1.00 59.84 183 SER A N 1
ATOM 1393 C CA . SER A 1 183 ? 9.276 -6.849 20.830 1.00 59.84 183 SER A CA 1
ATOM 1394 C C . SER A 1 183 ? 8.175 -5.843 20.483 1.00 59.84 183 SER A C 1
ATOM 1396 O O . SER A 1 183 ? 7.482 -5.375 21.392 1.00 59.84 183 SER A O 1
ATOM 1398 N N . LYS A 1 184 ? 8.018 -5.511 19.194 1.00 68.88 184 LYS A N 1
ATOM 1399 C CA . LYS A 1 184 ? 6.883 -4.740 18.663 1.00 68.88 184 LYS A CA 1
ATOM 1400 C C . LYS A 1 184 ? 5.590 -5.493 18.995 1.00 68.88 184 LYS A C 1
ATOM 1402 O O . LYS A 1 184 ? 5.144 -6.340 18.231 1.00 68.88 184 LYS A O 1
ATOM 1407 N N . MET A 1 185 ? 5.030 -5.261 20.178 1.00 82.44 185 MET A N 1
ATOM 1408 C CA . MET A 1 185 ? 3.847 -5.980 20.629 1.00 82.44 185 MET A CA 1
ATOM 1409 C C . MET A 1 185 ? 2.621 -5.152 20.270 1.00 82.44 185 MET A C 1
ATOM 1411 O O . MET A 1 185 ? 2.316 -4.156 20.927 1.00 82.44 185 MET A O 1
ATOM 1415 N N . VAL A 1 186 ? 1.937 -5.561 19.204 1.00 90.56 186 VAL A N 1
ATOM 1416 C CA . VAL A 1 186 ? 0.602 -5.057 18.878 1.00 90.56 186 VAL A CA 1
ATOM 1417 C C . VAL A 1 186 ? -0.336 -5.448 20.031 1.00 90.56 186 VAL A C 1
ATOM 1419 O O . VAL A 1 186 ? -0.340 -6.620 20.420 1.00 90.56 186 VAL A O 1
ATOM 1422 N N . PRO A 1 187 ? -1.108 -4.514 20.621 1.00 92.81 187 PRO A N 1
ATOM 1423 C CA . PRO A 1 187 ? -1.999 -4.842 21.730 1.00 92.81 187 PRO A CA 1
ATOM 1424 C C . PRO A 1 187 ? -3.007 -5.943 21.357 1.00 92.81 187 PRO A C 1
ATOM 1426 O O . PRO A 1 187 ? -3.495 -5.949 20.224 1.00 92.81 187 PRO A O 1
ATOM 1429 N N . PRO A 1 188 ? -3.398 -6.830 22.295 1.00 94.88 188 PRO A N 1
ATOM 1430 C CA . PRO A 1 188 ? -4.370 -7.893 22.024 1.00 94.88 188 PRO A CA 1
ATOM 1431 C C . PRO A 1 188 ? -5.688 -7.387 21.423 1.00 94.88 188 PRO A C 1
ATOM 1433 O O . PRO A 1 188 ? -6.218 -8.000 20.501 1.00 94.88 188 PRO A O 1
ATOM 1436 N N . ALA A 1 189 ? -6.171 -6.228 21.879 1.00 94.94 189 ALA A N 1
ATOM 1437 C CA . ALA A 1 189 ? -7.361 -5.575 21.337 1.00 94.94 189 ALA A CA 1
ATOM 1438 C C . ALA A 1 189 ? -7.226 -5.216 19.849 1.00 94.94 189 ALA A C 1
ATOM 1440 O O . ALA A 1 189 ? -8.147 -5.426 19.061 1.00 94.94 189 ALA A O 1
ATOM 1441 N N . ALA A 1 190 ? -6.058 -4.701 19.454 1.00 94.94 190 ALA A N 1
ATOM 1442 C CA . ALA A 1 190 ? -5.767 -4.380 18.066 1.00 94.94 190 ALA A CA 1
ATOM 1443 C C . ALA A 1 190 ? -5.679 -5.660 17.226 1.00 94.94 190 ALA A C 1
ATOM 1445 O O . ALA A 1 190 ? -6.267 -5.713 16.152 1.00 94.94 190 ALA A O 1
ATOM 1446 N N . LEU A 1 191 ? -5.029 -6.717 17.731 1.00 95.69 191 LEU A N 1
ATOM 1447 C CA . LEU A 1 191 ? -4.979 -8.020 17.053 1.00 95.69 191 LEU A CA 1
ATOM 1448 C C . LEU A 1 191 ? -6.379 -8.610 16.835 1.00 95.69 191 LEU A C 1
ATOM 1450 O O . LEU A 1 191 ? -6.692 -9.031 15.724 1.00 95.69 191 LEU A O 1
ATOM 1454 N N . GLN A 1 192 ? -7.239 -8.582 17.857 1.00 96.25 192 GLN A N 1
ATOM 1455 C CA . GLN A 1 192 ? -8.625 -9.042 17.751 1.00 96.25 192 GLN A CA 1
ATOM 1456 C C . GLN A 1 192 ? -9.419 -8.218 16.728 1.00 96.25 192 GLN A C 1
ATOM 1458 O O . GLN A 1 192 ? -10.149 -8.774 15.908 1.00 96.25 192 GLN A O 1
ATOM 1463 N N . LEU A 1 193 ? -9.266 -6.890 16.741 1.00 96.44 193 LEU A N 1
ATOM 1464 C CA . LEU A 1 193 ? -9.911 -6.025 15.758 1.00 96.44 193 LEU A CA 1
ATOM 1465 C C . LEU A 1 193 ? -9.423 -6.331 14.334 1.00 96.44 193 LEU A C 1
ATOM 1467 O O . LEU A 1 193 ? -10.242 -6.426 13.422 1.00 96.44 193 LEU A O 1
ATOM 1471 N N . MET A 1 194 ? -8.115 -6.518 14.132 1.00 97.12 194 MET A N 1
ATOM 1472 C CA . MET A 1 194 ? -7.542 -6.860 12.824 1.00 97.12 194 MET A CA 1
ATOM 1473 C C . MET A 1 194 ? -8.011 -8.228 12.325 1.00 97.12 194 MET A C 1
ATOM 1475 O O . MET A 1 194 ? -8.286 -8.363 11.135 1.00 97.12 194 MET A O 1
ATOM 1479 N N . ASP A 1 195 ? -8.181 -9.205 13.216 1.00 96.81 195 ASP A N 1
ATOM 1480 C CA . ASP A 1 195 ? -8.759 -10.513 12.892 1.00 96.81 195 ASP A CA 1
ATOM 1481 C C . ASP A 1 195 ? -10.206 -10.389 12.381 1.00 96.81 195 ASP A C 1
ATOM 1483 O O . ASP A 1 195 ? -10.562 -10.914 11.320 1.00 96.81 195 ASP A O 1
ATOM 1487 N N . LEU A 1 196 ? -11.030 -9.599 13.079 1.00 96.06 196 LEU A N 1
ATOM 1488 C CA . LEU A 1 196 ? -12.417 -9.326 12.689 1.00 96.06 196 LEU A CA 1
ATOM 1489 C C . LEU A 1 196 ? -12.510 -8.562 11.361 1.00 96.06 196 LEU A C 1
ATOM 1491 O O . LEU A 1 196 ? -13.364 -8.880 10.527 1.00 96.06 196 LEU A O 1
ATOM 1495 N N . VAL A 1 197 ? -11.636 -7.571 11.153 1.00 96.38 197 VAL A N 1
ATOM 1496 C CA . VAL A 1 197 ? -11.529 -6.824 9.891 1.00 96.38 197 VAL A CA 1
ATOM 1497 C C . VAL A 1 197 ? -11.110 -7.756 8.754 1.00 96.38 197 VAL A C 1
ATOM 1499 O O . VAL A 1 197 ? -11.754 -7.749 7.705 1.00 96.38 197 VAL A O 1
ATOM 1502 N N . ALA A 1 198 ? -10.095 -8.599 8.959 1.00 96.50 198 ALA A N 1
ATOM 1503 C CA . ALA A 1 198 ? -9.634 -9.561 7.962 1.00 96.50 198 ALA A CA 1
ATOM 1504 C C . ALA A 1 198 ? -10.745 -10.542 7.567 1.00 96.50 198 ALA A C 1
ATOM 1506 O O . ALA A 1 198 ? -11.018 -10.729 6.378 1.00 96.50 198 ALA A O 1
ATOM 1507 N N . GLY A 1 199 ? -11.449 -11.109 8.552 1.00 95.00 199 GLY A N 1
ATOM 1508 C CA . GLY A 1 199 ? -12.574 -12.010 8.316 1.00 95.00 199 GLY A CA 1
ATOM 1509 C C . GLY A 1 199 ? -13.708 -11.362 7.515 1.00 95.00 199 GLY A C 1
ATOM 1510 O O . GLY A 1 199 ? -14.248 -11.983 6.594 1.00 95.00 199 GLY A O 1
ATOM 1511 N N . GLU A 1 200 ? -14.045 -10.107 7.820 1.00 94.62 200 GLU A N 1
ATOM 1512 C CA . GLU A 1 200 ? -15.106 -9.372 7.129 1.00 94.62 200 GLU A CA 1
ATOM 1513 C C . GLU A 1 200 ? -14.705 -8.947 5.711 1.00 94.62 200 GLU A C 1
ATOM 1515 O O . GLU A 1 200 ? -15.468 -9.178 4.772 1.00 94.62 200 GLU A O 1
ATOM 1520 N N . VAL A 1 201 ? -13.500 -8.405 5.512 1.00 94.75 201 VAL A N 1
ATOM 1521 C CA . VAL A 1 201 ? -13.000 -8.050 4.172 1.00 94.75 201 VAL A CA 1
ATOM 1522 C C . VAL A 1 201 ? -12.923 -9.294 3.289 1.00 94.75 201 VAL A C 1
ATOM 1524 O O . VAL A 1 201 ? -13.397 -9.275 2.151 1.00 94.75 201 VAL A O 1
ATOM 1527 N N . ARG A 1 202 ? -12.435 -10.417 3.829 1.00 94.44 202 ARG A N 1
ATOM 1528 C CA . ARG A 1 202 ? -12.440 -11.711 3.136 1.00 94.44 202 ARG A CA 1
ATOM 1529 C C . ARG A 1 202 ? -13.852 -12.108 2.702 1.00 94.44 202 ARG A C 1
ATOM 1531 O O . ARG A 1 202 ? -14.052 -12.490 1.550 1.00 94.44 202 ARG A O 1
ATOM 1538 N N . ARG A 1 203 ? -14.846 -11.980 3.588 1.00 92.12 203 ARG A N 1
ATOM 1539 C CA . ARG A 1 203 ? -16.261 -12.264 3.285 1.00 92.12 203 ARG A CA 1
ATOM 1540 C C . ARG A 1 203 ? -16.805 -11.353 2.180 1.00 92.12 203 ARG A C 1
ATOM 1542 O O . ARG A 1 203 ? -17.489 -11.840 1.279 1.00 92.12 203 ARG A O 1
ATOM 1549 N N . GLN A 1 204 ? -16.502 -10.054 2.229 1.00 91.31 204 GLN A N 1
ATOM 1550 C CA . GLN A 1 204 ? -16.949 -9.083 1.224 1.00 91.31 204 GLN A CA 1
ATOM 1551 C C . GLN A 1 204 ? -16.348 -9.365 -0.155 1.00 91.31 204 GLN A C 1
ATOM 1553 O O . GLN A 1 204 ? -17.065 -9.317 -1.154 1.00 91.31 204 GLN A O 1
ATOM 1558 N N . LEU A 1 205 ? -15.063 -9.717 -0.212 1.00 91.44 205 LEU A N 1
ATOM 1559 C CA . LEU A 1 205 ? -14.368 -10.038 -1.459 1.00 91.44 205 LEU A CA 1
ATOM 1560 C C . LEU A 1 205 ? -14.750 -11.413 -2.026 1.00 91.44 205 LEU A C 1
ATOM 1562 O O . LEU A 1 205 ? -14.811 -11.576 -3.246 1.00 91.44 205 LEU A O 1
ATOM 1566 N N . ALA A 1 206 ? -15.050 -12.393 -1.169 1.00 88.19 206 ALA A N 1
ATOM 1567 C CA . ALA A 1 206 ? -15.515 -13.713 -1.593 1.00 88.19 206 ALA A CA 1
ATOM 1568 C C . ALA A 1 206 ? -16.924 -13.674 -2.215 1.00 88.19 206 ALA A C 1
ATOM 1570 O O . ALA A 1 206 ? -17.255 -14.509 -3.062 1.00 88.19 206 ALA A O 1
ATOM 1571 N N . ASN A 1 207 ? -17.757 -12.699 -1.836 1.00 85.56 207 ASN A N 1
ATOM 1572 C CA . ASN A 1 207 ? -19.102 -12.551 -2.380 1.00 85.56 207 ASN A CA 1
ATOM 1573 C C . ASN A 1 207 ? -19.086 -11.938 -3.794 1.00 85.56 207 ASN A C 1
ATOM 1575 O O . ASN A 1 207 ? -19.302 -10.740 -3.990 1.00 85.56 207 ASN A O 1
ATOM 1579 N N . ARG A 1 208 ? -18.885 -12.797 -4.801 1.00 67.75 208 ARG A N 1
ATOM 1580 C CA . ARG A 1 208 ? -18.847 -12.436 -6.233 1.00 67.75 208 ARG A CA 1
ATOM 1581 C C . ARG A 1 208 ? -20.116 -11.744 -6.746 1.00 67.75 208 ARG A C 1
ATOM 1583 O O . ARG A 1 208 ? -20.046 -11.055 -7.758 1.00 67.75 208 ARG A O 1
ATOM 1590 N N . ALA A 1 209 ? -21.258 -11.931 -6.079 1.00 63.56 209 ALA A N 1
ATOM 1591 C CA . ALA A 1 209 ? -22.543 -11.363 -6.486 1.00 63.56 209 ALA A CA 1
ATOM 1592 C C . ALA A 1 209 ? -22.735 -9.901 -6.046 1.00 63.56 209 ALA A C 1
ATOM 1594 O O . ALA A 1 209 ? -23.702 -9.259 -6.458 1.00 63.56 209 ALA A O 1
ATOM 1595 N N . SER A 1 210 ? -21.835 -9.351 -5.220 1.00 59.81 210 SER A N 1
ATOM 1596 C CA . SER A 1 210 ? -21.902 -7.941 -4.843 1.00 59.81 210 SER A CA 1
ATOM 1597 C C . SER A 1 210 ? -21.596 -7.061 -6.058 1.00 59.81 210 SER A C 1
ATOM 1599 O O . SER A 1 210 ? -20.454 -6.942 -6.498 1.00 59.81 210 SER A O 1
ATOM 1601 N N . SER A 1 211 ? -22.629 -6.406 -6.591 1.00 54.22 211 SER A N 1
ATOM 1602 C CA . SER A 1 211 ? -22.510 -5.406 -7.660 1.00 54.22 211 SER A CA 1
ATOM 1603 C C . SER A 1 211 ? -21.717 -4.164 -7.236 1.00 54.22 211 SER A C 1
ATOM 1605 O O . SER A 1 211 ? -21.287 -3.381 -8.082 1.00 54.22 211 SER A O 1
ATOM 1607 N N . ARG A 1 212 ? -21.481 -3.978 -5.930 1.00 66.00 212 ARG A N 1
ATOM 1608 C CA . ARG A 1 212 ? -20.611 -2.924 -5.409 1.00 66.00 212 ARG A CA 1
ATOM 1609 C C . ARG A 1 212 ? -19.160 -3.374 -5.522 1.00 66.00 212 ARG A C 1
ATOM 1611 O O . ARG A 1 212 ? -18.765 -4.368 -4.914 1.00 66.00 212 ARG A O 1
ATOM 1618 N N . ALA A 1 213 ? -18.362 -2.634 -6.293 1.00 62.03 213 ALA A N 1
ATOM 1619 C CA . ALA A 1 213 ? -16.914 -2.794 -6.285 1.00 62.03 213 ALA A CA 1
ATOM 1620 C C . ALA A 1 213 ? -16.412 -2.577 -4.853 1.00 62.03 213 ALA A C 1
ATOM 1622 O O . ALA A 1 213 ? -16.517 -1.475 -4.326 1.00 62.03 213 ALA A O 1
ATOM 1623 N N . ALA A 1 214 ? -15.927 -3.649 -4.227 1.00 79.31 214 ALA A N 1
ATOM 1624 C CA . ALA A 1 214 ? -15.640 -3.638 -2.804 1.00 79.31 214 ALA A CA 1
ATOM 1625 C C . ALA A 1 214 ? -14.457 -2.746 -2.431 1.00 79.31 214 ALA A C 1
ATOM 1627 O O . ALA A 1 214 ? -14.415 -2.346 -1.299 1.00 79.31 214 ALA A O 1
ATOM 1628 N N . PHE A 1 215 ? -13.510 -2.417 -3.309 1.00 91.75 215 PHE A N 1
ATOM 1629 C CA . PHE A 1 215 ? -12.420 -1.483 -2.991 1.00 91.75 215 PHE A CA 1
ATOM 1630 C C . PHE A 1 215 ? -12.018 -0.722 -4.253 1.00 91.75 215 PHE A C 1
ATOM 1632 O O . PHE A 1 215 ? -11.984 -1.306 -5.345 1.00 91.75 215 PHE A O 1
ATOM 1639 N N . LEU A 1 216 ? -11.692 0.566 -4.120 1.00 92.50 216 LEU A N 1
ATOM 1640 C CA . LEU A 1 216 ? -10.930 1.272 -5.150 1.00 92.50 216 LEU A CA 1
ATOM 1641 C C . LEU A 1 216 ? -9.462 0.800 -5.124 1.00 92.50 216 LEU A C 1
ATOM 1643 O O . LEU A 1 216 ? -8.976 0.429 -4.055 1.00 92.50 216 LEU A O 1
ATOM 1647 N N . PRO A 1 217 ? -8.718 0.849 -6.250 1.00 93.56 217 PRO A N 1
ATOM 1648 C CA . PRO A 1 217 ? -7.322 0.399 -6.293 1.00 93.56 217 PRO A CA 1
ATOM 1649 C C . PRO A 1 217 ? -6.450 1.009 -5.191 1.00 93.56 217 PRO A C 1
ATOM 1651 O O . PRO A 1 217 ? -5.823 0.276 -4.435 1.00 93.56 217 PRO A O 1
ATOM 1654 N N . ARG A 1 218 ? -6.507 2.337 -5.028 1.00 92.00 218 ARG A N 1
ATOM 1655 C CA . ARG A 1 218 ? -5.738 3.075 -4.015 1.00 92.00 218 ARG A CA 1
ATOM 1656 C C . ARG A 1 218 ? -6.121 2.711 -2.576 1.00 92.00 218 ARG A C 1
ATOM 1658 O O . ARG A 1 218 ? -5.281 2.738 -1.684 1.00 92.00 218 ARG A O 1
ATOM 1665 N N . GLU A 1 219 ? -7.393 2.405 -2.332 1.00 94.44 219 GLU A N 1
ATOM 1666 C CA . GLU A 1 219 ? -7.853 1.974 -1.008 1.00 94.44 219 GLU A CA 1
ATOM 1667 C C . GLU A 1 219 ? -7.332 0.576 -0.699 1.00 94.44 219 GLU A C 1
ATOM 1669 O O . GLU A 1 219 ? -6.801 0.352 0.382 1.00 94.44 219 GLU A O 1
ATOM 1674 N N . LEU A 1 220 ? -7.406 -0.337 -1.674 1.00 96.31 220 LEU A N 1
ATOM 1675 C CA . LEU A 1 220 ? -6.891 -1.694 -1.532 1.00 96.31 220 LEU A CA 1
ATOM 1676 C C . LEU A 1 220 ? -5.377 -1.706 -1.291 1.00 96.31 220 LEU A C 1
ATOM 1678 O O . LEU A 1 220 ? -4.910 -2.438 -0.422 1.00 96.31 220 LEU A O 1
ATOM 1682 N N . THR A 1 221 ? -4.609 -0.894 -2.024 1.00 96.50 221 THR A N 1
ATOM 1683 C CA . THR A 1 221 ? -3.154 -0.811 -1.832 1.00 96.50 221 THR A CA 1
ATOM 1684 C C . THR A 1 221 ? -2.796 -0.203 -0.481 1.00 96.50 221 THR A C 1
ATOM 1686 O O . THR A 1 221 ? -1.959 -0.762 0.228 1.00 96.50 221 THR A O 1
ATOM 1689 N N . ARG A 1 222 ? -3.480 0.868 -0.051 1.00 95.50 222 ARG A N 1
ATOM 1690 C CA . ARG A 1 222 ? -3.323 1.442 1.299 1.00 95.50 222 ARG A CA 1
ATOM 1691 C C . ARG A 1 222 ? -3.705 0.444 2.397 1.00 95.50 222 ARG A C 1
ATOM 1693 O O . ARG A 1 222 ? -3.002 0.355 3.401 1.00 95.50 222 ARG A O 1
ATOM 1700 N N . PHE A 1 223 ? -4.784 -0.315 2.204 1.00 97.06 223 PHE A N 1
ATOM 1701 C CA . PHE A 1 223 ? -5.238 -1.348 3.136 1.00 97.06 223 PHE A CA 1
ATOM 1702 C C . PHE A 1 223 ? -4.177 -2.438 3.273 1.00 97.06 223 PHE A C 1
ATOM 1704 O O . PHE A 1 223 ? -3.712 -2.693 4.379 1.00 97.06 223 PHE A O 1
ATOM 1711 N N . LEU A 1 224 ? -3.740 -3.019 2.152 1.00 97.12 224 LEU A N 1
ATOM 1712 C CA . LEU A 1 224 ? -2.739 -4.084 2.115 1.00 97.12 224 LEU A CA 1
ATOM 1713 C C . LEU A 1 224 ? -1.406 -3.655 2.720 1.00 97.12 224 LEU A C 1
ATOM 1715 O O . LEU A 1 224 ? -0.859 -4.374 3.544 1.00 97.12 224 LEU A O 1
ATOM 1719 N N . THR A 1 225 ? -0.882 -2.495 2.326 1.00 96.56 225 THR A N 1
ATOM 1720 C CA . THR A 1 225 ? 0.407 -1.995 2.832 1.00 96.56 225 THR A CA 1
ATOM 1721 C C . THR A 1 225 ? 0.353 -1.700 4.329 1.00 96.56 225 THR A C 1
ATOM 1723 O O . THR A 1 225 ? 1.276 -2.061 5.058 1.00 96.56 225 THR A O 1
ATOM 1726 N N . SER A 1 226 ? -0.751 -1.122 4.812 1.00 95.69 226 SER A N 1
ATOM 1727 C CA . SER A 1 226 ? -0.960 -0.894 6.245 1.00 95.69 226 SER A CA 1
ATOM 1728 C C . SER A 1 226 ? -1.081 -2.211 7.006 1.00 95.69 226 SER A C 1
ATOM 1730 O O . SER A 1 226 ? -0.426 -2.388 8.030 1.00 95.69 226 SER A O 1
ATOM 1732 N N . PHE A 1 227 ? -1.841 -3.172 6.479 1.00 95.69 227 PHE A N 1
ATOM 1733 C CA . PHE A 1 227 ? -1.979 -4.488 7.100 1.00 95.69 227 PHE A CA 1
ATOM 1734 C C . PHE A 1 227 ? -0.630 -5.208 7.145 1.00 95.69 227 PHE A C 1
ATOM 1736 O O . PHE A 1 227 ? -0.224 -5.722 8.183 1.00 95.69 227 PHE A O 1
ATOM 1743 N N . ALA A 1 228 ? 0.113 -5.154 6.039 1.00 96.06 228 ALA A N 1
ATOM 1744 C CA . ALA A 1 228 ? 1.434 -5.741 5.928 1.00 96.06 228 ALA A CA 1
ATOM 1745 C C . ALA A 1 228 ? 2.441 -5.117 6.902 1.00 96.06 228 ALA A C 1
ATOM 1747 O O . ALA A 1 228 ? 3.355 -5.792 7.367 1.00 96.06 228 ALA A O 1
ATOM 1748 N N . SER A 1 229 ? 2.275 -3.836 7.234 1.00 94.56 229 SER A N 1
ATOM 1749 C CA . SER A 1 229 ? 3.150 -3.154 8.184 1.00 94.56 229 SER A CA 1
ATOM 1750 C C . SER A 1 229 ? 3.004 -3.639 9.624 1.00 94.56 229 SER A C 1
ATOM 1752 O O . SER A 1 229 ? 3.970 -3.543 10.373 1.00 94.56 229 SER A O 1
ATOM 1754 N N . LEU A 1 230 ? 1.842 -4.195 9.985 1.00 94.06 230 LEU A N 1
ATOM 1755 C CA . LEU A 1 230 ? 1.576 -4.722 11.323 1.00 94.06 230 LEU A CA 1
ATOM 1756 C C . LEU A 1 230 ? 2.295 -6.046 11.606 1.00 94.06 230 LEU A C 1
ATOM 1758 O O . LEU A 1 230 ? 2.377 -6.425 12.769 1.00 94.06 230 LEU A O 1
ATOM 1762 N N . GLU A 1 231 ? 2.795 -6.741 10.573 1.00 93.50 231 GLU A N 1
ATOM 1763 C CA . GLU A 1 231 ? 3.591 -7.975 10.715 1.00 93.50 231 GLU A CA 1
ATOM 1764 C C . GLU A 1 231 ? 2.908 -9.036 11.603 1.00 93.50 231 GLU A C 1
ATOM 1766 O O . GLU A 1 231 ? 3.560 -9.749 12.365 1.00 93.50 231 GLU A O 1
ATOM 1771 N N . ILE A 1 232 ? 1.575 -9.138 11.508 1.00 93.25 232 ILE A N 1
ATOM 1772 C CA . ILE A 1 232 ? 0.773 -10.116 12.254 1.00 93.25 232 ILE A CA 1
ATOM 1773 C C . ILE A 1 232 ? 1.043 -11.508 11.681 1.00 93.25 232 ILE A C 1
ATOM 1775 O O . ILE A 1 232 ? 0.554 -11.842 10.605 1.00 93.25 232 ILE A O 1
ATOM 1779 N N . LYS A 1 233 ? 1.813 -12.314 12.413 1.00 91.12 233 LYS A N 1
ATOM 1780 C CA . LYS A 1 233 ? 2.137 -13.702 12.060 1.00 91.12 233 LYS A CA 1
ATOM 1781 C C . LYS A 1 233 ? 1.148 -14.682 12.693 1.00 91.12 233 LYS A C 1
ATOM 1783 O O . LYS A 1 233 ? 0.467 -14.344 13.661 1.00 91.12 233 LYS A O 1
ATOM 1788 N N . ASP A 1 234 ? 1.095 -15.893 12.142 1.00 89.00 234 ASP A N 1
ATOM 1789 C CA . ASP A 1 234 ? 0.360 -17.046 12.682 1.00 89.00 234 ASP A CA 1
ATOM 1790 C C . ASP A 1 234 ? -1.159 -16.834 12.849 1.00 89.00 234 ASP A C 1
ATOM 1792 O O . ASP A 1 234 ? -1.799 -17.436 13.713 1.00 89.00 234 ASP A O 1
ATOM 1796 N N . ASN A 1 235 ? -1.767 -15.989 12.007 1.00 91.62 235 ASN A N 1
ATOM 1797 C CA . ASN A 1 235 ? -3.211 -15.769 11.991 1.00 91.62 235 ASN A CA 1
ATOM 1798 C C . ASN A 1 235 ? -3.832 -16.270 10.673 1.00 91.62 235 ASN A C 1
ATOM 1800 O O . ASN A 1 235 ? -3.686 -15.657 9.617 1.00 91.62 235 ASN A O 1
ATOM 1804 N N . ALA A 1 236 ? -4.625 -17.341 10.760 1.00 91.88 236 ALA A N 1
ATOM 1805 C CA . ALA A 1 236 ? -5.263 -17.972 9.603 1.00 91.88 236 ALA A CA 1
ATOM 1806 C C . ALA A 1 236 ? -6.251 -17.062 8.841 1.00 91.88 236 ALA A C 1
ATOM 1808 O O . ALA A 1 236 ? -6.467 -17.246 7.639 1.00 91.88 236 ALA A O 1
ATOM 1809 N N . ASN A 1 237 ? -6.878 -16.084 9.506 1.00 92.88 237 ASN A N 1
ATOM 1810 C CA . ASN A 1 237 ? -7.728 -15.108 8.824 1.00 92.88 237 ASN A CA 1
ATOM 1811 C C . ASN A 1 237 ? -6.898 -14.099 8.030 1.00 92.88 237 ASN A C 1
ATOM 1813 O O . ASN A 1 237 ? -7.353 -13.677 6.967 1.00 92.88 237 ASN A O 1
ATOM 1817 N N . VAL A 1 238 ? -5.699 -13.750 8.504 1.00 93.00 238 VAL A N 1
ATOM 1818 C CA . VAL A 1 238 ? -4.755 -12.891 7.777 1.00 93.00 238 VAL A CA 1
ATOM 1819 C C . VAL A 1 238 ? -4.238 -13.609 6.535 1.00 93.00 238 VAL A C 1
ATOM 1821 O O . VAL A 1 238 ? -4.382 -13.077 5.437 1.00 93.00 238 VAL A O 1
ATOM 1824 N N . ASP A 1 239 ? -3.767 -14.849 6.657 1.00 94.19 239 ASP A N 1
ATOM 1825 C CA . ASP A 1 239 ? -3.301 -15.621 5.495 1.00 94.19 239 ASP A CA 1
ATOM 1826 C C . ASP A 1 239 ? -4.418 -15.784 4.449 1.00 94.19 239 ASP A C 1
ATOM 1828 O O . ASP A 1 239 ? -4.249 -15.488 3.261 1.00 94.19 239 ASP A O 1
ATOM 1832 N N . GLY A 1 240 ? -5.620 -16.157 4.905 1.00 96.00 240 GLY A N 1
ATOM 1833 C CA . GLY A 1 240 ? -6.790 -16.290 4.037 1.00 96.00 240 GLY A CA 1
ATOM 1834 C C . GLY A 1 240 ? -7.277 -14.966 3.431 1.00 96.00 240 GLY A C 1
ATOM 1835 O O . GLY A 1 240 ? -7.909 -14.972 2.372 1.00 96.00 240 GLY A O 1
ATOM 1836 N N . LEU A 1 241 ? -7.011 -13.826 4.074 1.00 96.25 241 LEU A N 1
ATOM 1837 C CA . LEU A 1 241 ? -7.296 -12.495 3.533 1.00 96.25 241 LEU A CA 1
ATOM 1838 C C . LEU A 1 241 ? -6.384 -12.194 2.339 1.00 96.25 241 LEU A C 1
ATOM 1840 O O . LEU A 1 241 ? -6.891 -11.777 1.294 1.00 96.25 241 LEU A O 1
ATOM 1844 N N . PHE A 1 242 ? -5.074 -12.428 2.468 1.00 97.44 242 PHE A N 1
ATOM 1845 C CA . PHE A 1 242 ? -4.126 -12.241 1.365 1.00 97.44 242 PHE A CA 1
ATOM 1846 C C . PHE A 1 242 ? -4.476 -13.160 0.186 1.00 97.44 242 PHE A C 1
ATOM 1848 O O . PHE A 1 242 ? -4.557 -12.701 -0.953 1.00 97.44 242 PHE A O 1
ATOM 1855 N N . ASP A 1 243 ? -4.846 -14.415 0.436 1.00 97.00 243 ASP A N 1
ATOM 1856 C CA . ASP A 1 243 ? -5.305 -15.315 -0.630 1.00 97.00 243 ASP A CA 1
ATOM 1857 C C . ASP A 1 243 ? -6.527 -14.775 -1.383 1.00 97.00 243 ASP A C 1
ATOM 1859 O O . ASP A 1 243 ? -6.539 -14.715 -2.617 1.00 97.00 243 ASP A O 1
ATOM 1863 N N . VAL A 1 244 ? -7.547 -14.298 -0.671 1.00 96.00 244 VAL A N 1
ATOM 1864 C CA . VAL A 1 244 ? -8.744 -13.750 -1.322 1.00 96.00 244 VAL A CA 1
ATOM 1865 C C . VAL A 1 244 ? -8.447 -12.444 -2.063 1.00 96.00 244 VAL A C 1
ATOM 1867 O O . VAL A 1 244 ? -8.974 -12.235 -3.161 1.00 96.00 244 VAL A O 1
ATOM 1870 N N . ILE A 1 245 ? -7.579 -11.583 -1.525 1.00 96.38 245 ILE A N 1
ATOM 1871 C CA . ILE A 1 245 ? -7.176 -10.347 -2.204 1.00 96.38 245 ILE A CA 1
ATOM 1872 C C . ILE A 1 245 ? -6.393 -10.655 -3.483 1.00 96.38 245 ILE A C 1
ATOM 1874 O O . ILE A 1 245 ? -6.671 -10.038 -4.512 1.00 96.38 245 ILE A O 1
ATOM 1878 N N . SER A 1 246 ? -5.473 -11.622 -3.466 1.00 96.75 246 SER A N 1
ATOM 1879 C CA . SER A 1 246 ? -4.725 -12.012 -4.669 1.00 96.75 246 SER A CA 1
ATOM 1880 C C . SER A 1 246 ? -5.673 -12.464 -5.783 1.00 96.75 246 SER A C 1
ATOM 1882 O O . SER A 1 246 ? -5.618 -11.932 -6.893 1.00 96.75 246 SER A O 1
ATOM 1884 N N . GLY A 1 247 ? -6.636 -13.340 -5.468 1.00 95.88 247 GLY A N 1
ATOM 1885 C CA . GLY A 1 247 ? -7.665 -13.773 -6.412 1.00 95.88 247 GLY A CA 1
ATOM 1886 C C . GLY A 1 247 ? -8.549 -12.620 -6.897 1.00 95.88 247 GLY A C 1
ATOM 1887 O O . GLY A 1 247 ? -8.898 -12.556 -8.078 1.00 95.88 247 GLY A O 1
ATOM 1888 N N . PHE A 1 248 ? -8.894 -11.672 -6.022 1.00 95.00 248 PHE A N 1
ATOM 1889 C CA . PHE A 1 248 ? -9.640 -10.471 -6.401 1.00 95.00 248 PHE A CA 1
ATOM 1890 C C . PHE A 1 248 ? -8.862 -9.598 -7.397 1.00 95.00 248 PHE A C 1
ATOM 1892 O O . PHE A 1 248 ? -9.405 -9.241 -8.446 1.00 95.00 248 PHE A O 1
ATOM 1899 N N . VAL A 1 249 ? -7.592 -9.291 -7.110 1.00 96.06 249 VAL A N 1
ATOM 1900 C CA . VAL A 1 249 ? -6.717 -8.480 -7.974 1.00 96.06 249 VAL A CA 1
ATOM 1901 C C . VAL A 1 249 ? -6.533 -9.155 -9.333 1.00 96.06 249 VAL A C 1
ATOM 1903 O O . VAL A 1 249 ? -6.773 -8.522 -10.365 1.00 96.06 249 VAL A O 1
ATOM 1906 N N . VAL A 1 250 ? -6.208 -10.452 -9.344 1.00 96.75 250 VAL A N 1
ATOM 1907 C CA . VAL A 1 250 ? -6.032 -11.246 -10.570 1.00 96.75 250 VAL A CA 1
ATOM 1908 C C . VAL A 1 250 ? -7.287 -11.201 -11.442 1.00 96.75 250 VAL A C 1
ATOM 1910 O O . VAL A 1 250 ? -7.213 -10.870 -12.629 1.00 96.75 250 VAL A O 1
ATOM 1913 N N . ASN A 1 251 ? -8.458 -11.475 -10.860 1.00 94.56 251 ASN A N 1
ATOM 1914 C CA . ASN A 1 251 ? -9.721 -11.480 -11.598 1.00 94.56 251 ASN A CA 1
ATOM 1915 C C . ASN A 1 251 ? -10.058 -10.100 -12.182 1.00 94.56 251 ASN A C 1
ATOM 1917 O O . ASN A 1 251 ? -10.535 -10.009 -13.316 1.00 94.56 251 ASN A O 1
ATOM 1921 N N . ARG A 1 252 ? -9.795 -9.013 -11.447 1.00 93.94 252 ARG A N 1
ATOM 1922 C CA . ARG A 1 252 ? -10.054 -7.640 -11.913 1.00 93.94 252 ARG A CA 1
ATOM 1923 C C . ARG A 1 252 ? -9.121 -7.224 -13.050 1.00 93.94 252 ARG A C 1
ATOM 1925 O O . ARG A 1 252 ? -9.607 -6.653 -14.024 1.00 93.94 252 ARG A O 1
ATOM 1932 N N . ILE A 1 253 ? -7.828 -7.542 -12.960 1.00 96.31 253 ILE A N 1
ATOM 1933 C CA . ILE A 1 253 ? -6.857 -7.268 -14.032 1.00 96.31 253 ILE A CA 1
ATOM 1934 C C . ILE A 1 253 ? -7.246 -8.036 -15.301 1.00 96.31 253 ILE A C 1
ATOM 1936 O O . ILE A 1 253 ? -7.387 -7.438 -16.367 1.00 96.31 253 ILE A O 1
ATOM 1940 N N . ARG A 1 254 ? -7.516 -9.345 -15.190 1.00 96.00 254 ARG A N 1
ATOM 1941 C CA . ARG A 1 254 ? -7.891 -10.187 -16.342 1.00 96.00 254 ARG A CA 1
ATOM 1942 C C . ARG A 1 254 ? -9.189 -9.748 -17.012 1.00 96.00 254 ARG A C 1
ATOM 1944 O O . ARG A 1 254 ? -9.272 -9.740 -18.237 1.00 96.00 254 ARG A O 1
ATOM 1951 N N . SER A 1 255 ? -10.183 -9.349 -16.220 1.00 94.62 255 SER A N 1
ATOM 1952 C CA . SER A 1 255 ? -11.455 -8.818 -16.732 1.00 94.62 255 SER A CA 1
ATOM 1953 C C . SER A 1 255 ? -11.368 -7.371 -17.227 1.00 94.62 255 SER A C 1
ATOM 1955 O O . SER A 1 255 ? -12.378 -6.840 -17.685 1.00 94.62 255 SER A O 1
ATOM 1957 N N . LYS A 1 256 ? -10.190 -6.726 -17.151 1.00 94.94 256 LYS A N 1
ATOM 1958 C CA . LYS A 1 256 ? -9.976 -5.311 -17.505 1.00 94.94 256 LYS A CA 1
ATOM 1959 C C . LYS A 1 256 ? -10.992 -4.387 -16.827 1.00 94.94 256 LYS A C 1
ATOM 1961 O O . LYS A 1 256 ? -11.520 -3.456 -17.434 1.00 94.94 256 LYS A O 1
ATOM 1966 N N . HIS A 1 257 ? -11.311 -4.682 -15.571 1.00 93.12 257 HIS A N 1
ATOM 1967 C CA . HIS A 1 257 ? -12.318 -3.938 -14.834 1.00 93.12 257 HIS A CA 1
ATOM 1968 C C . HIS A 1 257 ? -11.873 -2.485 -14.596 1.00 93.12 257 HIS A C 1
ATOM 1970 O O . HIS A 1 257 ? -10.694 -2.229 -14.372 1.00 93.12 257 HIS A O 1
ATOM 1976 N N . LEU A 1 258 ? -12.817 -1.534 -14.556 1.00 91.00 258 LEU A N 1
ATOM 1977 C CA . LEU A 1 258 ? -12.526 -0.103 -14.345 1.00 91.00 258 LEU A CA 1
ATOM 1978 C C . LEU A 1 258 ? -11.715 0.160 -13.061 1.00 91.00 258 LEU A C 1
ATOM 1980 O O . LEU A 1 258 ? -10.815 0.988 -13.042 1.00 91.00 258 LEU A O 1
ATOM 1984 N N . ASN A 1 259 ? -12.016 -0.599 -12.004 1.00 91.19 259 ASN A N 1
ATOM 1985 C CA . ASN A 1 259 ? -11.331 -0.545 -10.707 1.00 91.19 259 ASN A CA 1
ATOM 1986 C C . ASN A 1 259 ? -10.236 -1.621 -10.571 1.00 91.19 259 ASN A C 1
ATOM 1988 O O . ASN A 1 259 ? -10.021 -2.140 -9.478 1.00 91.19 259 ASN A O 1
ATOM 1992 N N . ALA A 1 260 ? -9.616 -2.053 -11.671 1.00 93.94 260 ALA A N 1
ATOM 1993 C CA . ALA A 1 260 ? -8.470 -2.954 -11.615 1.00 93.94 260 ALA A CA 1
ATOM 1994 C C . ALA A 1 260 ? -7.211 -2.209 -11.149 1.00 93.94 260 ALA A C 1
ATOM 1996 O O . ALA A 1 260 ? -6.994 -1.047 -11.489 1.00 93.94 260 ALA A O 1
ATOM 1997 N N . VAL A 1 261 ? -6.364 -2.901 -10.386 1.00 95.69 261 VAL A N 1
ATOM 1998 C CA . VAL A 1 261 ? -5.052 -2.391 -9.982 1.00 95.69 261 VAL A CA 1
ATOM 1999 C C . VAL A 1 261 ? -4.115 -2.496 -11.185 1.00 95.69 261 VAL A C 1
ATOM 2001 O O . VAL A 1 261 ? -3.586 -3.565 -11.463 1.00 95.69 261 VAL A O 1
ATOM 2004 N N . THR A 1 262 ? -3.981 -1.415 -11.953 1.00 96.12 262 THR A N 1
ATOM 2005 C CA . THR A 1 262 ? -3.186 -1.403 -13.197 1.00 96.12 262 THR A CA 1
ATOM 2006 C C . THR A 1 262 ? -2.031 -0.412 -13.179 1.00 96.12 262 THR A C 1
ATOM 2008 O O . THR A 1 262 ? -1.112 -0.559 -13.984 1.00 96.12 262 THR A O 1
ATOM 2011 N N . LYS A 1 263 ? -2.042 0.580 -12.281 1.00 95.31 263 LYS A N 1
ATOM 2012 C CA . LYS A 1 263 ? -0.963 1.567 -12.167 1.00 95.31 263 LYS A CA 1
ATOM 2013 C C . LYS A 1 263 ? 0.310 0.905 -11.620 1.00 95.31 263 LYS A C 1
ATOM 2015 O O . LYS A 1 263 ? 0.199 0.152 -10.655 1.00 95.31 263 LYS A O 1
ATOM 2020 N N . PRO A 1 264 ? 1.506 1.185 -12.178 1.00 95.44 264 PRO A N 1
ATOM 2021 C CA . PRO A 1 264 ? 2.756 0.581 -11.710 1.00 95.44 264 PRO A CA 1
ATOM 2022 C C . PRO A 1 264 ? 3.007 0.738 -10.206 1.00 95.44 264 PRO A C 1
ATOM 2024 O O . PRO A 1 264 ? 3.384 -0.233 -9.561 1.00 95.44 264 PRO A O 1
ATOM 2027 N N . ASP A 1 265 ? 2.737 1.916 -9.639 1.00 95.25 265 ASP A N 1
ATOM 2028 C CA . ASP A 1 265 ? 2.954 2.179 -8.209 1.00 95.25 265 ASP A CA 1
ATOM 2029 C C . ASP A 1 265 ? 2.026 1.349 -7.321 1.00 95.25 265 ASP A C 1
ATOM 2031 O O . ASP A 1 265 ? 2.453 0.789 -6.314 1.00 95.25 265 ASP A O 1
ATOM 2035 N N . ASP A 1 266 ? 0.763 1.203 -7.728 1.00 96.56 266 ASP A N 1
ATOM 2036 C CA . ASP A 1 266 ? -0.184 0.360 -7.008 1.00 96.56 266 ASP A CA 1
ATOM 2037 C C . ASP A 1 266 ? 0.209 -1.125 -7.118 1.00 96.56 266 ASP A C 1
ATOM 2039 O O . ASP A 1 266 ? 0.125 -1.866 -6.141 1.00 96.56 266 ASP A O 1
ATOM 2043 N N . LEU A 1 267 ? 0.682 -1.570 -8.288 1.00 97.69 267 LEU A N 1
ATOM 2044 C CA . LEU A 1 267 ? 1.188 -2.933 -8.487 1.00 97.69 267 LEU A CA 1
ATOM 2045 C C . LEU A 1 267 ? 2.408 -3.220 -7.600 1.00 97.69 267 LEU A C 1
ATOM 2047 O O . LEU A 1 267 ? 2.464 -4.274 -6.965 1.00 97.69 267 LEU A O 1
ATOM 2051 N N . ALA A 1 268 ? 3.351 -2.278 -7.523 1.00 97.50 268 ALA A N 1
ATOM 2052 C CA . ALA A 1 268 ? 4.506 -2.363 -6.636 1.00 97.50 268 ALA A CA 1
ATOM 2053 C C . ALA A 1 268 ? 4.077 -2.429 -5.167 1.00 97.50 268 ALA A C 1
ATOM 2055 O O . ALA A 1 268 ? 4.519 -3.315 -4.444 1.00 97.50 268 ALA A O 1
ATOM 2056 N N . ALA A 1 269 ? 3.148 -1.565 -4.745 1.00 97.06 269 ALA A N 1
ATOM 2057 C CA . ALA A 1 269 ? 2.628 -1.546 -3.380 1.00 97.06 269 ALA A CA 1
ATOM 2058 C C . ALA A 1 269 ? 1.941 -2.865 -2.988 1.00 97.06 269 ALA A C 1
ATOM 2060 O O . ALA A 1 269 ? 2.115 -3.339 -1.865 1.00 97.06 269 ALA A O 1
ATOM 2061 N N . VAL A 1 270 ? 1.189 -3.484 -3.910 1.00 98.06 270 VAL A N 1
ATOM 2062 C CA . VAL A 1 270 ? 0.613 -4.820 -3.693 1.00 98.06 270 VAL A CA 1
ATOM 2063 C C . VAL A 1 270 ? 1.724 -5.844 -3.487 1.00 98.06 270 VAL A C 1
ATOM 2065 O O . VAL A 1 270 ? 1.702 -6.552 -2.487 1.00 98.06 270 VAL A O 1
ATOM 2068 N N . LEU A 1 271 ? 2.708 -5.923 -4.385 1.00 98.19 271 LEU A N 1
ATOM 2069 C CA . LEU A 1 271 ? 3.781 -6.914 -4.272 1.00 98.19 271 LEU A CA 1
ATOM 2070 C C . LEU A 1 271 ? 4.636 -6.719 -3.016 1.00 98.19 271 LEU A C 1
ATOM 2072 O O . LEU A 1 271 ? 4.904 -7.694 -2.314 1.00 98.19 271 LEU A O 1
ATOM 2076 N N . ALA A 1 272 ? 4.969 -5.474 -2.683 1.00 97.50 272 ALA A N 1
ATOM 2077 C CA . ALA A 1 272 ? 5.721 -5.131 -1.483 1.00 97.50 272 ALA A CA 1
ATOM 2078 C C . ALA A 1 272 ? 4.971 -5.541 -0.209 1.00 97.50 272 ALA A C 1
ATOM 2080 O O . ALA A 1 272 ? 5.583 -6.027 0.739 1.00 97.50 272 ALA A O 1
ATOM 2081 N N . ALA A 1 273 ? 3.638 -5.414 -0.185 1.00 97.50 273 ALA A N 1
ATOM 2082 C CA . ALA A 1 273 ? 2.830 -5.873 0.942 1.00 97.50 273 ALA A CA 1
ATOM 2083 C C . ALA A 1 273 ? 2.903 -7.401 1.130 1.00 97.50 273 ALA A C 1
ATOM 2085 O O . ALA A 1 273 ? 3.029 -7.868 2.261 1.00 97.50 273 ALA A O 1
ATOM 2086 N N . TYR A 1 274 ? 2.871 -8.179 0.042 1.00 98.06 274 TYR A N 1
ATOM 2087 C CA . TYR A 1 274 ? 3.012 -9.642 0.107 1.00 98.06 274 TYR A CA 1
ATOM 2088 C C . TYR A 1 274 ? 4.425 -10.051 0.521 1.00 98.06 274 TYR A C 1
ATOM 2090 O O . TYR A 1 274 ? 4.580 -10.931 1.366 1.00 98.06 274 TYR A O 1
ATOM 2098 N N . ALA A 1 275 ? 5.445 -9.397 -0.042 1.00 97.19 275 ALA A N 1
ATOM 2099 C CA . ALA A 1 275 ? 6.843 -9.629 0.303 1.00 97.19 275 ALA A CA 1
ATOM 2100 C C . ALA A 1 275 ? 7.110 -9.334 1.784 1.00 97.19 275 ALA A C 1
ATOM 2102 O O . ALA A 1 275 ? 7.676 -10.170 2.487 1.00 97.19 275 ALA A O 1
ATOM 2103 N N . LYS A 1 276 ? 6.603 -8.202 2.289 1.00 95.88 276 LYS A N 1
ATOM 2104 C CA . LYS A 1 276 ? 6.720 -7.815 3.699 1.00 95.88 276 LYS A CA 1
ATOM 2105 C C . LYS A 1 276 ? 6.059 -8.821 4.644 1.00 95.88 276 LYS A C 1
ATOM 2107 O O . LYS A 1 276 ? 6.612 -9.124 5.694 1.00 95.88 276 LYS A O 1
ATOM 2112 N N . GLN A 1 277 ? 4.902 -9.361 4.267 1.00 95.31 277 GLN A N 1
ATOM 2113 C CA . GLN A 1 277 ? 4.235 -10.424 5.028 1.00 95.31 277 GLN A CA 1
ATOM 2114 C C . GLN A 1 277 ? 4.869 -11.803 4.840 1.00 95.31 277 GLN A C 1
ATOM 2116 O O . GLN A 1 277 ? 4.483 -12.746 5.521 1.00 95.31 277 GLN A O 1
ATOM 2121 N N . GLN A 1 278 ? 5.836 -11.938 3.927 1.00 95.94 278 GLN A N 1
ATOM 2122 C CA . GLN A 1 278 ? 6.419 -13.219 3.528 1.00 95.94 278 GLN A CA 1
ATOM 2123 C C . GLN A 1 278 ? 5.342 -14.245 3.135 1.00 95.94 278 GLN A C 1
ATOM 2125 O O . GLN A 1 278 ? 5.509 -15.449 3.337 1.00 95.94 278 GLN A O 1
ATOM 2130 N N . HIS A 1 279 ? 4.233 -13.768 2.558 1.00 95.81 279 HIS A N 1
ATOM 2131 C CA . HIS A 1 279 ? 3.098 -14.611 2.197 1.00 95.81 279 HIS A CA 1
ATOM 2132 C C . HIS A 1 279 ? 3.469 -15.480 0.996 1.00 95.81 279 HIS A C 1
ATOM 2134 O O . HIS A 1 279 ? 3.739 -14.961 -0.086 1.00 95.81 279 HIS A O 1
ATOM 2140 N N . ARG A 1 280 ? 3.505 -16.804 1.178 1.00 94.75 280 ARG A N 1
ATOM 2141 C CA . ARG A 1 280 ? 3.957 -17.781 0.165 1.00 94.75 280 ARG A CA 1
ATOM 2142 C C . ARG A 1 280 ? 2.892 -18.829 -0.147 1.00 94.75 280 ARG A C 1
ATOM 2144 O O . ARG A 1 280 ? 3.171 -20.025 -0.195 1.00 94.75 280 ARG A O 1
ATOM 2151 N N . SER A 1 281 ? 1.655 -18.390 -0.335 1.00 95.62 281 SER A N 1
ATOM 2152 C CA . SER A 1 281 ? 0.562 -19.289 -0.700 1.00 95.62 281 SER A CA 1
ATOM 2153 C C . SER A 1 281 ? 0.571 -19.662 -2.188 1.00 95.62 281 SER A C 1
ATOM 2155 O O . SER A 1 281 ? 1.287 -19.090 -3.015 1.00 95.62 281 SER A O 1
ATOM 2157 N N . VAL A 1 282 ? -0.296 -20.611 -2.550 1.00 95.88 282 VAL A N 1
ATOM 2158 C CA . VAL A 1 282 ? -0.489 -21.083 -3.931 1.00 95.88 282 VAL A CA 1
ATOM 2159 C C . VAL A 1 282 ? -1.040 -20.018 -4.885 1.00 95.88 282 VAL A C 1
ATOM 2161 O O . VAL A 1 282 ? -0.954 -20.199 -6.097 1.00 95.88 282 VAL A O 1
ATOM 2164 N N . SER A 1 283 ? -1.597 -18.914 -4.378 1.00 95.94 283 SER A N 1
ATOM 2165 C CA . SER A 1 283 ? -2.144 -17.840 -5.215 1.00 95.94 283 SER A CA 1
ATOM 2166 C C . SER A 1 283 ? -1.101 -16.788 -5.607 1.00 95.94 283 SER A C 1
ATOM 2168 O O . SER A 1 283 ? -1.287 -16.064 -6.589 1.00 95.94 283 SER A O 1
ATOM 2170 N N . VAL A 1 284 ? 0.026 -16.721 -4.889 1.00 97.31 284 VAL A N 1
ATOM 2171 C CA . VAL A 1 284 ? 1.103 -15.752 -5.140 1.00 97.31 284 VAL A CA 1
ATOM 2172 C C . VAL A 1 284 ? 1.733 -15.908 -6.531 1.00 97.31 284 VAL A C 1
ATOM 2174 O O . VAL A 1 284 ? 1.868 -14.893 -7.216 1.00 97.31 284 VAL A O 1
ATOM 2177 N N . PRO A 1 285 ? 2.048 -17.120 -7.034 1.00 98.06 285 PRO A N 1
ATOM 2178 C CA . PRO A 1 285 ? 2.558 -17.280 -8.398 1.00 98.06 285 PRO A CA 1
ATOM 2179 C C . PRO A 1 285 ? 1.605 -16.732 -9.470 1.00 98.06 285 PRO A C 1
ATOM 2181 O O . PRO A 1 285 ? 2.037 -16.112 -10.447 1.00 98.06 285 PRO A O 1
ATOM 2184 N N . GLU A 1 286 ? 0.296 -16.928 -9.288 1.00 97.94 286 GLU A N 1
ATOM 2185 C CA . GLU A 1 286 ? -0.722 -16.431 -10.214 1.00 97.94 286 GLU A CA 1
ATOM 2186 C C . GLU A 1 286 ? -0.829 -14.900 -10.171 1.00 97.94 286 GLU A C 1
ATOM 2188 O O . GLU A 1 286 ? -0.950 -14.254 -11.222 1.00 97.94 286 GLU A O 1
ATOM 2193 N N . LEU A 1 287 ? -0.737 -14.320 -8.971 1.00 98.25 287 LEU A N 1
ATOM 2194 C CA . LEU A 1 287 ? -0.663 -12.877 -8.770 1.00 98.25 287 LEU A CA 1
ATOM 2195 C C . LEU A 1 287 ? 0.559 -12.288 -9.482 1.00 98.25 287 LEU A C 1
ATOM 2197 O O . LEU A 1 287 ? 0.389 -11.401 -10.318 1.00 98.25 287 LEU A O 1
ATOM 2201 N N . LEU A 1 288 ? 1.760 -12.818 -9.225 1.00 98.06 288 LEU A N 1
ATOM 2202 C CA . LEU A 1 288 ? 3.015 -12.366 -9.842 1.00 98.06 288 LEU A CA 1
ATOM 2203 C C . LEU A 1 288 ? 2.950 -12.439 -11.372 1.00 98.06 288 LEU A C 1
ATOM 2205 O O . LEU A 1 288 ? 3.246 -11.460 -12.054 1.00 98.06 288 LEU A O 1
ATOM 2209 N N . THR A 1 289 ? 2.467 -13.559 -11.918 1.00 98.00 289 THR A N 1
ATOM 2210 C CA . THR A 1 289 ? 2.310 -13.745 -13.371 1.00 98.00 289 THR A CA 1
ATOM 2211 C C . THR A 1 289 ? 1.344 -12.722 -13.973 1.00 98.00 289 THR A C 1
ATOM 2213 O O . THR A 1 289 ? 1.603 -12.148 -15.034 1.00 98.00 289 THR A O 1
ATOM 2216 N N . THR A 1 290 ? 0.220 -12.471 -13.298 1.00 98.31 290 THR A N 1
ATOM 2217 C CA . THR A 1 290 ? -0.799 -11.523 -13.768 1.00 98.31 290 THR A CA 1
ATOM 2218 C C . THR A 1 290 ? -0.294 -10.081 -13.701 1.00 98.31 290 THR A C 1
ATOM 2220 O O . THR A 1 290 ? -0.518 -9.311 -14.636 1.00 98.31 290 THR A O 1
ATOM 2223 N N . ILE A 1 291 ? 0.439 -9.726 -12.643 1.00 98.12 291 ILE A N 1
ATOM 2224 C CA . ILE A 1 291 ? 1.083 -8.416 -12.506 1.00 98.12 291 ILE A CA 1
ATOM 2225 C C . ILE A 1 291 ? 2.176 -8.238 -13.567 1.00 98.12 291 ILE A C 1
ATOM 2227 O O . ILE A 1 291 ? 2.186 -7.209 -14.237 1.00 98.12 291 ILE A O 1
ATOM 2231 N N . GLY A 1 292 ? 3.023 -9.242 -13.813 1.00 97.75 292 GLY A N 1
ATOM 2232 C CA . GLY A 1 292 ? 4.020 -9.212 -14.889 1.00 97.75 292 GLY A CA 1
ATOM 2233 C C . GLY A 1 292 ? 3.390 -9.001 -16.271 1.00 97.75 292 GLY A C 1
ATOM 2234 O O . GLY A 1 292 ? 3.809 -8.135 -17.038 1.00 97.75 292 GLY A O 1
ATOM 2235 N N . ALA A 1 293 ? 2.294 -9.706 -16.575 1.00 98.06 293 ALA A N 1
ATOM 2236 C CA . ALA A 1 293 ? 1.525 -9.475 -17.799 1.00 98.06 293 ALA A CA 1
ATOM 2237 C C . ALA A 1 293 ? 0.992 -8.032 -17.902 1.00 98.06 293 ALA A C 1
ATOM 2239 O O . ALA A 1 293 ? 1.109 -7.414 -18.962 1.00 98.06 293 ALA A O 1
ATOM 2240 N N . GLN A 1 294 ? 0.463 -7.469 -16.813 1.00 97.75 294 GLN A N 1
ATOM 2241 C CA . GLN A 1 294 ? -0.013 -6.084 -16.798 1.00 97.75 294 GLN A CA 1
ATOM 2242 C C . GLN A 1 294 ? 1.132 -5.068 -16.949 1.00 97.75 294 GLN A C 1
ATOM 2244 O O . GLN A 1 294 ? 0.982 -4.083 -17.673 1.00 97.75 294 GLN A O 1
ATOM 2249 N N . LEU A 1 295 ? 2.294 -5.314 -16.336 1.00 96.75 295 LEU A N 1
ATOM 2250 C CA . LEU A 1 295 ? 3.485 -4.473 -16.493 1.00 96.75 295 LEU A CA 1
ATOM 2251 C C . LEU A 1 295 ? 3.971 -4.447 -17.943 1.00 96.75 295 LEU A C 1
ATOM 2253 O O . LEU A 1 295 ? 4.311 -3.378 -18.447 1.00 96.75 295 LEU A O 1
ATOM 2257 N N . ARG A 1 296 ? 3.926 -5.584 -18.650 1.00 97.00 296 ARG A N 1
ATOM 2258 C CA . ARG A 1 296 ? 4.230 -5.644 -20.089 1.00 97.00 296 ARG A CA 1
ATOM 2259 C C . ARG A 1 296 ? 3.276 -4.789 -20.919 1.00 97.00 296 ARG A C 1
ATOM 2261 O O . ARG A 1 296 ? 3.728 -4.066 -21.803 1.00 97.00 296 ARG A O 1
ATOM 2268 N N . VAL A 1 297 ? 1.975 -4.823 -20.615 1.00 96.19 297 VAL A N 1
ATOM 2269 C CA . VAL A 1 297 ? 0.980 -3.954 -21.270 1.00 96.19 297 VAL A CA 1
ATOM 2270 C C . VAL A 1 297 ? 1.300 -2.480 -21.016 1.00 96.19 297 VAL A C 1
ATOM 2272 O O . VAL A 1 297 ? 1.331 -1.693 -21.961 1.00 96.19 297 VAL A O 1
ATOM 2275 N N . ASN A 1 298 ? 1.601 -2.110 -19.769 1.00 94.75 298 ASN A N 1
ATOM 2276 C CA . ASN A 1 298 ? 1.961 -0.735 -19.413 1.00 94.75 298 ASN A CA 1
ATOM 2277 C C . ASN A 1 298 ? 3.242 -0.282 -20.132 1.00 94.75 298 ASN A C 1
ATOM 2279 O O . ASN A 1 298 ? 3.298 0.829 -20.658 1.00 94.75 298 ASN A O 1
ATOM 2283 N N . ALA A 1 299 ? 4.260 -1.144 -20.197 1.00 93.44 299 ALA A N 1
ATOM 2284 C CA . ALA A 1 299 ? 5.513 -0.864 -20.890 1.00 93.44 299 ALA A CA 1
ATOM 2285 C C . ALA A 1 299 ? 5.306 -0.672 -22.400 1.00 93.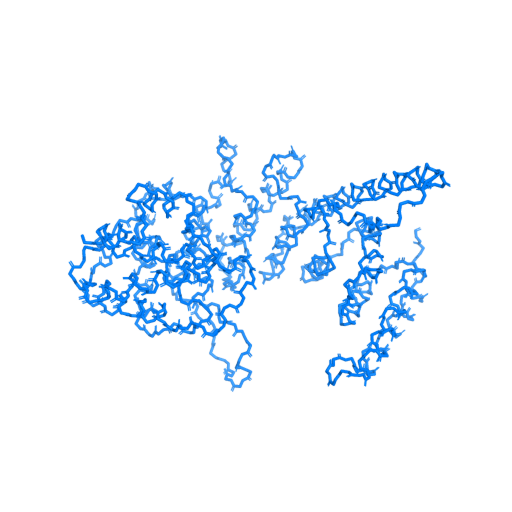44 299 ALA A C 1
ATOM 2287 O O . ALA A 1 299 ? 5.819 0.295 -22.966 1.00 93.44 299 ALA A O 1
ATOM 2288 N N . ALA A 1 300 ? 4.500 -1.529 -23.035 1.00 94.50 300 ALA A N 1
ATOM 2289 C CA . ALA A 1 300 ? 4.149 -1.406 -24.448 1.00 94.50 300 ALA A CA 1
ATOM 2290 C C . ALA A 1 300 ? 3.402 -0.095 -24.741 1.00 94.50 300 ALA A C 1
ATOM 2292 O O . ALA A 1 300 ? 3.792 0.641 -25.645 1.00 94.50 300 ALA A O 1
ATOM 2293 N N . GLN A 1 301 ? 2.397 0.254 -23.929 1.00 93.31 301 GLN A N 1
ATOM 2294 C CA . GLN A 1 301 ? 1.674 1.528 -24.048 1.00 93.31 301 GLN A CA 1
ATOM 2295 C C . GLN A 1 301 ? 2.601 2.737 -23.866 1.00 93.31 301 GLN A C 1
ATOM 2297 O O . GLN A 1 301 ? 2.459 3.752 -24.550 1.00 93.31 301 GLN A O 1
ATOM 2302 N N . MET A 1 302 ? 3.564 2.642 -22.947 1.00 89.94 302 MET A N 1
ATOM 2303 C CA . MET A 1 302 ? 4.548 3.700 -22.730 1.00 89.94 302 MET A CA 1
ATOM 2304 C C . MET A 1 302 ? 5.478 3.861 -23.938 1.00 89.94 302 MET A C 1
ATOM 2306 O O . MET A 1 302 ? 5.797 4.988 -24.317 1.00 89.94 302 MET A O 1
ATOM 2310 N N . GLN A 1 303 ? 5.901 2.749 -24.541 1.00 90.38 303 GLN A N 1
ATOM 2311 C CA . GLN A 1 303 ? 6.744 2.748 -25.732 1.00 90.38 303 GLN A CA 1
ATOM 2312 C C . GLN A 1 303 ? 6.001 3.319 -26.945 1.00 90.38 303 GLN A C 1
ATOM 2314 O O . GLN A 1 303 ? 6.555 4.157 -27.650 1.00 90.38 303 GLN A O 1
ATOM 2319 N N . GLU A 1 304 ? 4.743 2.925 -27.154 1.00 91.38 304 GLU A N 1
ATOM 2320 C CA . GLU A 1 304 ? 3.894 3.434 -28.237 1.00 91.38 304 GLU A CA 1
ATOM 2321 C C . GLU A 1 304 ? 3.743 4.959 -28.153 1.00 91.38 304 GLU A C 1
ATOM 2323 O O . GLU A 1 304 ? 3.988 5.674 -29.127 1.00 91.38 304 GLU A O 1
ATOM 2328 N N . ARG A 1 305 ? 3.440 5.479 -26.957 1.00 88.25 305 ARG A N 1
ATOM 2329 C CA . ARG A 1 305 ? 3.348 6.927 -26.720 1.00 88.25 305 ARG A CA 1
ATOM 2330 C C . ARG A 1 305 ? 4.656 7.642 -27.013 1.00 88.25 305 ARG A C 1
ATOM 2332 O O . ARG A 1 305 ? 4.646 8.642 -27.720 1.00 88.25 305 ARG A O 1
ATOM 2339 N N . TYR A 1 306 ? 5.771 7.096 -26.537 1.00 85.94 306 TYR A N 1
ATOM 2340 C CA . TYR A 1 306 ? 7.089 7.661 -26.805 1.00 85.94 306 TYR A CA 1
ATOM 2341 C C . TYR A 1 306 ? 7.401 7.699 -28.309 1.00 85.94 306 TYR A C 1
ATOM 2343 O O . TYR A 1 306 ? 7.889 8.705 -28.823 1.00 85.94 306 TYR A O 1
ATOM 2351 N N . THR A 1 307 ? 7.074 6.633 -29.047 1.00 88.94 307 THR A N 1
ATOM 2352 C CA . THR A 1 307 ? 7.256 6.617 -30.505 1.00 88.94 307 THR A CA 1
ATOM 2353 C C . THR A 1 307 ? 6.361 7.631 -31.214 1.00 88.94 307 THR A C 1
ATOM 2355 O O . THR A 1 307 ? 6.839 8.323 -32.111 1.00 88.94 307 THR A O 1
ATOM 2358 N N . ALA A 1 308 ? 5.110 7.789 -30.776 1.00 89.56 308 ALA A N 1
ATOM 2359 C CA . ALA A 1 308 ? 4.186 8.775 -31.327 1.00 89.56 308 ALA A CA 1
ATOM 2360 C C . ALA A 1 308 ? 4.642 10.216 -31.039 1.00 89.56 308 ALA A C 1
ATOM 2362 O O . ALA A 1 308 ? 4.576 11.074 -31.917 1.00 89.56 308 ALA A O 1
ATOM 2363 N N . GLU A 1 309 ? 5.147 10.490 -29.834 1.00 87.25 309 GLU A N 1
ATOM 2364 C CA . GLU A 1 309 ? 5.724 11.788 -29.463 1.00 87.25 309 GLU A CA 1
ATOM 2365 C C . GLU A 1 309 ? 6.968 12.103 -30.297 1.00 87.25 309 GLU A C 1
ATOM 2367 O O . GLU A 1 309 ? 7.074 13.200 -30.844 1.00 87.25 309 GLU A O 1
ATOM 2372 N N . LYS A 1 310 ? 7.869 11.130 -30.484 1.00 86.50 310 LYS A N 1
ATOM 2373 C CA . LYS A 1 310 ? 9.058 11.293 -31.331 1.00 86.50 310 LYS A CA 1
ATOM 2374 C C . LYS A 1 310 ? 8.693 11.553 -32.794 1.00 86.50 310 LYS A C 1
ATOM 2376 O O . LYS A 1 310 ? 9.307 12.406 -33.426 1.00 86.50 310 LYS A O 1
ATOM 2381 N N . GLN A 1 311 ? 7.689 10.855 -33.327 1.00 89.88 311 GLN A N 1
ATOM 2382 C CA . GLN A 1 311 ? 7.185 11.090 -34.684 1.00 89.88 311 GLN A CA 1
ATOM 2383 C C . GLN A 1 311 ? 6.581 12.492 -34.824 1.00 89.88 311 GLN A C 1
ATOM 2385 O O . GLN A 1 311 ? 6.906 13.201 -35.771 1.00 89.88 311 GLN A O 1
ATOM 2390 N N . ARG A 1 312 ? 5.767 12.933 -33.854 1.00 87.69 312 ARG A N 1
ATOM 2391 C CA . ARG A 1 312 ? 5.211 14.297 -33.833 1.00 87.69 312 ARG A CA 1
ATOM 2392 C C . ARG A 1 312 ? 6.300 15.362 -33.743 1.00 87.69 312 ARG A C 1
ATOM 2394 O O . ARG A 1 312 ? 6.208 16.364 -34.441 1.00 87.69 312 ARG A O 1
ATOM 2401 N N . ALA A 1 313 ? 7.325 15.140 -32.923 1.00 84.44 313 ALA A N 1
ATOM 2402 C CA . ALA A 1 313 ? 8.465 16.043 -32.805 1.00 84.44 313 ALA A CA 1
ATOM 2403 C C . ALA A 1 313 ? 9.293 16.100 -34.099 1.00 84.44 313 ALA A C 1
ATOM 2405 O O . ALA A 1 313 ? 9.726 17.180 -34.485 1.00 84.44 313 ALA A O 1
ATOM 2406 N N . GLY A 1 314 ? 9.470 14.969 -34.792 1.00 87.56 314 GLY A N 1
ATOM 2407 C CA . GLY A 1 314 ? 10.136 14.915 -36.097 1.00 87.56 314 GLY A CA 1
ATOM 2408 C C . GLY A 1 314 ? 9.389 15.715 -37.165 1.00 87.56 314 GLY A C 1
ATOM 2409 O O . GLY A 1 314 ? 9.979 16.588 -37.791 1.00 87.56 314 GLY A O 1
ATOM 2410 N N . VAL A 1 315 ? 8.074 15.502 -37.289 1.00 85.38 315 VAL A N 1
ATOM 2411 C CA . VAL A 1 315 ? 7.222 16.275 -38.213 1.00 85.38 315 VAL A CA 1
ATOM 2412 C C . VAL A 1 315 ? 7.241 17.762 -37.856 1.00 85.38 315 VAL A C 1
ATOM 2414 O O . VAL A 1 315 ? 7.394 18.601 -38.738 1.00 85.38 315 VAL A O 1
ATOM 2417 N N . ALA A 1 316 ? 7.143 18.099 -36.564 1.00 82.00 316 ALA A N 1
ATOM 2418 C CA . ALA A 1 316 ? 7.216 19.481 -36.101 1.00 82.00 316 ALA A CA 1
ATOM 2419 C C . ALA A 1 316 ? 8.561 20.131 -36.462 1.00 82.00 316 ALA A C 1
ATOM 2421 O O . ALA A 1 316 ? 8.562 21.249 -36.967 1.00 82.00 316 ALA A O 1
ATOM 2422 N N . ALA A 1 317 ? 9.684 19.430 -36.268 1.00 81.19 317 ALA A N 1
ATOM 2423 C CA . ALA A 1 317 ? 11.016 19.913 -36.625 1.00 81.19 317 ALA A CA 1
ATOM 2424 C C . ALA A 1 317 ? 11.167 20.139 -38.139 1.00 81.19 317 ALA A C 1
ATOM 2426 O O . ALA A 1 317 ? 11.719 21.160 -38.546 1.00 81.19 317 ALA A O 1
ATOM 2427 N N . GLU A 1 318 ? 10.619 19.247 -38.969 1.00 82.81 318 GLU A N 1
ATOM 2428 C CA . GLU A 1 318 ? 10.587 19.414 -40.428 1.00 82.81 318 GLU A CA 1
ATOM 2429 C C . GLU A 1 318 ? 9.753 20.638 -40.844 1.00 82.81 318 GLU A C 1
ATOM 2431 O O . GLU A 1 318 ? 10.193 21.425 -41.683 1.00 82.81 318 GLU A O 1
ATOM 2436 N N . THR A 1 319 ? 8.597 20.877 -40.212 1.00 79.19 319 THR A N 1
ATOM 2437 C CA . THR A 1 319 ? 7.795 22.092 -40.462 1.00 79.19 319 THR A CA 1
ATOM 2438 C C . THR A 1 319 ? 8.413 23.372 -39.886 1.00 79.19 319 THR A C 1
ATOM 2440 O O . THR A 1 319 ? 8.312 24.432 -40.502 1.00 79.19 319 THR A O 1
ATOM 2443 N N . SER A 1 320 ? 9.086 23.304 -38.734 1.00 68.25 320 SER A N 1
ATOM 2444 C CA . SER A 1 320 ? 9.750 24.449 -38.091 1.00 68.25 320 SER A CA 1
ATOM 2445 C C . SER A 1 320 ? 11.083 24.816 -38.737 1.00 68.25 320 SER A C 1
ATOM 2447 O O . SER A 1 320 ? 11.554 25.932 -38.529 1.00 68.25 320 SER A O 1
ATOM 2449 N N . ALA A 1 321 ? 11.657 23.965 -39.593 1.00 67.88 321 ALA A N 1
ATOM 2450 C CA . ALA A 1 321 ? 12.791 24.348 -40.437 1.00 67.88 321 ALA A CA 1
ATOM 2451 C C . ALA A 1 321 ? 12.471 25.550 -41.355 1.00 67.88 321 ALA A C 1
ATOM 2453 O O . ALA A 1 321 ? 13.387 26.212 -41.831 1.00 67.88 321 ALA A O 1
ATOM 2454 N N .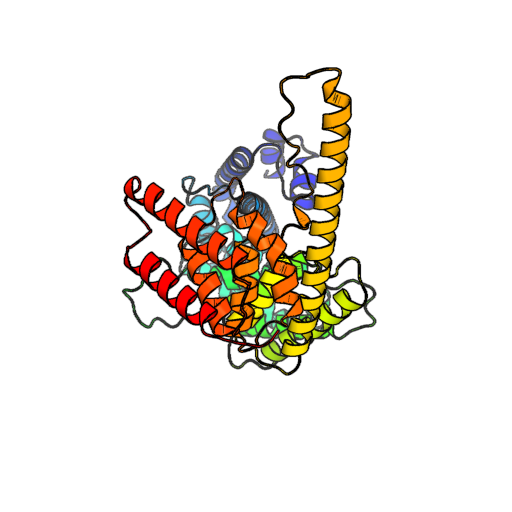 HIS A 1 322 ? 11.186 25.860 -41.581 1.00 70.00 322 HIS A N 1
ATOM 2455 C CA . HIS A 1 322 ? 10.744 27.046 -42.325 1.00 70.00 322 HIS A CA 1
ATOM 2456 C C . HIS A 1 322 ? 10.405 28.263 -41.443 1.00 70.00 322 HIS A C 1
ATOM 2458 O O . HIS A 1 322 ? 10.168 29.336 -41.985 1.00 70.00 322 HIS A O 1
ATOM 2464 N N . ASN A 1 323 ? 10.385 28.128 -40.111 1.00 64.56 323 ASN A N 1
ATOM 2465 C CA . ASN A 1 323 ? 10.186 29.231 -39.163 1.00 64.56 323 ASN A CA 1
ATOM 2466 C C . ASN A 1 323 ? 10.784 28.859 -37.791 1.00 64.56 323 ASN A C 1
ATOM 2468 O O . ASN A 1 323 ? 10.117 28.178 -37.001 1.00 64.56 323 ASN A O 1
ATOM 2472 N N . PRO A 1 324 ? 12.025 29.284 -37.485 1.00 59.31 324 PRO A N 1
ATOM 2473 C CA . PRO A 1 324 ? 12.656 28.993 -36.207 1.00 59.31 324 PRO A CA 1
ATOM 2474 C C . PRO A 1 324 ? 11.984 29.815 -35.102 1.00 59.31 324 PRO A C 1
ATOM 2476 O O . PRO A 1 324 ? 12.277 30.990 -34.903 1.00 59.31 324 PRO A O 1
ATOM 2479 N N . VAL A 1 325 ? 11.060 29.191 -34.374 1.00 61.03 325 VAL A N 1
ATOM 2480 C CA . VAL A 1 325 ? 10.563 29.732 -33.106 1.00 61.03 325 VAL A CA 1
ATOM 2481 C C . VAL A 1 325 ? 11.532 29.281 -32.015 1.00 61.03 325 VAL A C 1
ATOM 2483 O O . VAL A 1 325 ? 1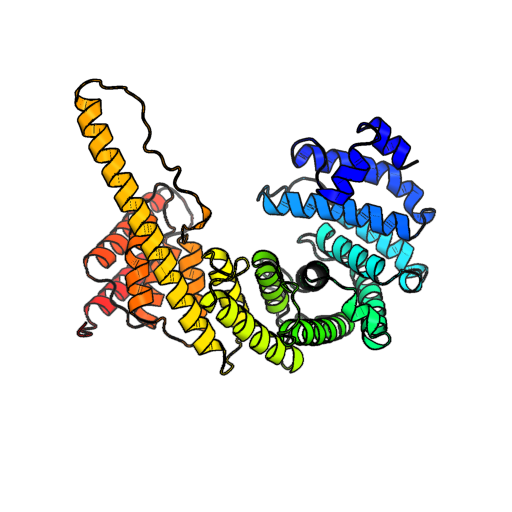1.467 28.147 -31.535 1.00 61.03 325 VAL A O 1
ATOM 2486 N N . GLU A 1 326 ? 12.467 30.161 -31.656 1.00 55.12 326 GLU A N 1
ATOM 2487 C CA . GLU A 1 326 ? 13.342 29.989 -30.495 1.00 55.12 326 GLU A CA 1
ATOM 2488 C C . GLU A 1 326 ? 12.485 29.848 -29.224 1.00 55.12 326 GLU A C 1
ATOM 2490 O O . GLU A 1 326 ? 11.782 30.778 -28.832 1.00 55.12 326 GLU A O 1
ATOM 2495 N N . GLY A 1 327 ? 12.522 28.676 -28.575 1.00 58.53 327 GLY A N 1
ATOM 2496 C CA . GLY A 1 327 ? 12.000 28.518 -27.209 1.00 58.53 327 GLY A CA 1
ATOM 2497 C C . GLY A 1 327 ? 11.114 27.306 -26.906 1.00 58.53 327 GLY A C 1
ATOM 2498 O O . GLY A 1 327 ? 10.640 27.196 -25.775 1.00 58.53 327 GLY A O 1
ATOM 2499 N N . SER A 1 328 ? 10.884 26.371 -27.834 1.00 51.84 328 SER A N 1
ATOM 2500 C CA . SER A 1 328 ? 10.111 25.163 -27.503 1.00 51.84 328 SER A CA 1
ATOM 2501 C C . SER A 1 328 ? 10.954 24.167 -26.694 1.00 51.84 328 SER A C 1
ATOM 2503 O O . SER A 1 328 ? 11.703 23.352 -27.228 1.00 51.84 328 SER A O 1
ATOM 2505 N N . LYS A 1 329 ? 10.838 24.225 -25.360 1.00 61.66 329 LYS A N 1
ATOM 2506 C CA . LYS A 1 329 ? 11.280 23.115 -24.506 1.00 61.66 329 LYS A CA 1
ATOM 2507 C C . LYS A 1 329 ? 10.525 21.848 -24.936 1.00 61.66 329 LYS A C 1
ATOM 2509 O O . LYS A 1 329 ? 9.313 21.934 -25.153 1.00 61.66 329 LYS A O 1
ATOM 2514 N N . PRO A 1 330 ? 11.197 20.690 -25.062 1.00 55.25 330 PRO A N 1
ATOM 2515 C CA . PRO A 1 330 ? 10.523 19.436 -25.371 1.00 55.25 330 PRO A CA 1
ATOM 2516 C C . PRO A 1 330 ? 9.392 19.209 -24.363 1.00 55.25 330 PRO A C 1
ATOM 2518 O O . PRO A 1 330 ? 9.585 19.346 -23.156 1.00 55.25 330 PRO A O 1
ATOM 2521 N N . LEU A 1 331 ? 8.194 18.924 -24.876 1.00 55.09 331 LEU A N 1
ATOM 2522 C CA . LEU A 1 331 ? 6.998 18.660 -24.081 1.00 55.09 331 LEU A CA 1
ATOM 2523 C C . LEU A 1 331 ? 7.229 17.411 -23.218 1.00 55.09 331 LEU A C 1
ATOM 2525 O O . LEU A 1 331 ? 6.930 16.298 -23.633 1.00 55.09 331 LEU A O 1
ATOM 2529 N N . GLU A 1 332 ? 7.698 17.586 -21.984 1.00 56.66 332 GLU A N 1
ATOM 2530 C CA . GLU A 1 332 ? 7.763 16.521 -20.967 1.00 56.66 332 GLU A CA 1
ATOM 2531 C C . GLU A 1 332 ? 6.370 16.055 -20.481 1.00 56.66 332 GLU A C 1
ATOM 2533 O O . GLU A 1 332 ? 6.259 15.229 -19.571 1.00 56.66 332 GLU A O 1
ATOM 2538 N N . GLY A 1 333 ? 5.295 16.558 -21.095 1.00 50.69 333 GLY A N 1
ATOM 2539 C CA . GLY A 1 333 ? 3.902 16.462 -20.656 1.00 50.69 333 GLY A CA 1
ATOM 2540 C C . GLY A 1 333 ? 3.158 15.165 -20.980 1.00 50.69 333 GLY A C 1
ATOM 2541 O O . GLY A 1 333 ? 1.928 15.175 -20.997 1.00 50.69 333 GLY A O 1
ATOM 2542 N N . GLY A 1 334 ? 3.843 14.046 -21.236 1.00 56.69 334 GLY A N 1
ATOM 2543 C CA . GLY A 1 334 ? 3.168 12.744 -21.263 1.00 56.69 334 GLY A CA 1
ATOM 2544 C C . GLY A 1 334 ? 2.536 12.459 -19.888 1.00 56.69 334 GLY A C 1
ATOM 2545 O O . GLY A 1 334 ? 3.205 12.707 -18.880 1.00 56.69 334 GLY A O 1
ATOM 2546 N N . PRO A 1 335 ? 1.291 11.947 -19.803 1.00 57.41 335 PRO A N 1
ATOM 2547 C CA . PRO A 1 335 ? 0.574 11.815 -18.536 1.00 57.41 335 PRO A CA 1
ATOM 2548 C C . PRO A 1 335 ? 1.384 10.967 -17.537 1.00 57.41 335 PRO A C 1
ATOM 2550 O O . PRO A 1 335 ? 1.845 9.878 -17.902 1.00 57.41 335 PRO A O 1
ATOM 2553 N N . PRO A 1 336 ? 1.577 11.451 -16.297 1.00 62.19 336 PRO A N 1
ATOM 2554 C CA . PRO A 1 336 ? 2.476 10.839 -15.313 1.00 62.19 336 PRO A CA 1
ATOM 2555 C C . PRO A 1 336 ? 2.057 9.411 -14.925 1.00 62.19 336 PRO A C 1
ATOM 2557 O O . PRO A 1 336 ? 2.904 8.576 -14.629 1.00 62.19 336 PRO A O 1
ATOM 2560 N N . ASP A 1 337 ? 0.765 9.104 -15.031 1.00 60.50 337 ASP A N 1
ATOM 2561 C CA . ASP A 1 337 ? 0.116 7.919 -14.461 1.00 60.50 337 ASP A CA 1
ATOM 2562 C C . ASP A 1 337 ? 0.564 6.545 -14.996 1.00 60.50 337 ASP A C 1
ATOM 2564 O O . ASP A 1 337 ? 0.271 5.536 -14.357 1.00 60.50 337 ASP A O 1
ATOM 2568 N N . LEU A 1 338 ? 1.233 6.465 -16.154 1.00 64.25 338 LEU A N 1
ATOM 2569 C CA . LEU A 1 338 ? 1.712 5.185 -16.713 1.00 64.25 338 LEU A CA 1
ATOM 2570 C C . LEU A 1 338 ? 3.224 4.989 -16.594 1.00 64.25 338 LEU A C 1
ATOM 2572 O O . LEU A 1 338 ? 3.738 3.960 -17.037 1.00 64.25 338 LEU A O 1
ATOM 2576 N N . ARG A 1 339 ? 3.954 5.960 -16.040 1.00 79.38 339 ARG A N 1
ATOM 2577 C CA . ARG A 1 339 ? 5.407 5.854 -15.914 1.00 79.38 339 ARG A CA 1
ATOM 2578 C C . ARG A 1 339 ? 5.726 4.911 -14.757 1.00 79.38 339 ARG A C 1
ATOM 2580 O O . ARG A 1 339 ? 5.414 5.203 -13.612 1.00 79.38 339 ARG A O 1
ATOM 2587 N N . CYS A 1 340 ? 6.361 3.781 -15.056 1.00 86.62 340 CYS A N 1
ATOM 2588 C CA . CYS A 1 340 ? 7.011 2.983 -14.023 1.00 86.62 340 CYS A CA 1
ATOM 2589 C C . CYS A 1 340 ? 8.282 3.728 -13.621 1.00 86.62 340 CYS A C 1
ATOM 2591 O O . CYS A 1 340 ? 9.244 3.757 -14.392 1.00 86.62 340 CYS A O 1
ATOM 2593 N N . SER A 1 341 ? 8.256 4.391 -12.465 1.00 90.38 341 SER A N 1
ATOM 2594 C CA . SER A 1 341 ? 9.440 5.068 -11.943 1.00 90.38 341 SER A CA 1
ATOM 2595 C C . SER A 1 341 ? 10.547 4.048 -11.627 1.00 90.38 341 SER A C 1
ATOM 2597 O O . SER A 1 341 ? 10.271 2.854 -11.468 1.00 90.38 341 SER A O 1
ATOM 2599 N N . PHE A 1 342 ? 11.801 4.501 -11.550 1.00 90.88 342 PHE A N 1
ATOM 2600 C CA . PHE A 1 342 ? 12.919 3.620 -11.199 1.00 90.88 342 PHE A CA 1
ATOM 2601 C C . PHE A 1 342 ? 12.750 3.002 -9.792 1.00 90.88 342 PHE A C 1
ATOM 2603 O O . PHE A 1 342 ? 12.854 1.779 -9.693 1.00 90.88 342 PHE A O 1
ATOM 2610 N N . PRO A 1 343 ? 12.361 3.764 -8.743 1.00 92.75 343 PRO A N 1
ATOM 2611 C CA . PRO A 1 343 ? 12.034 3.184 -7.434 1.00 92.75 343 PRO A CA 1
ATOM 2612 C C . PRO A 1 343 ? 10.898 2.155 -7.479 1.00 92.75 343 PRO A C 1
ATOM 2614 O O . PRO A 1 343 ? 10.982 1.100 -6.856 1.00 92.75 343 PRO A O 1
ATOM 2617 N N . THR A 1 344 ? 9.845 2.424 -8.257 1.00 94.50 344 THR A N 1
ATOM 2618 C CA . THR A 1 344 ? 8.716 1.494 -8.426 1.00 94.50 344 THR A CA 1
ATOM 2619 C C . THR A 1 344 ? 9.179 0.172 -9.035 1.00 94.50 344 THR A C 1
ATOM 2621 O O . THR A 1 344 ? 8.764 -0.899 -8.598 1.00 94.50 344 THR A O 1
ATOM 2624 N N . LEU A 1 345 ? 10.063 0.239 -10.035 1.00 95.44 345 LEU A N 1
ATOM 2625 C CA . LEU A 1 345 ? 10.633 -0.938 -10.681 1.00 95.44 345 LEU A CA 1
ATOM 2626 C C . LEU A 1 345 ? 11.493 -1.759 -9.718 1.00 95.44 345 LEU A C 1
ATOM 2628 O O . LEU A 1 345 ? 11.328 -2.977 -9.664 1.00 95.44 345 LEU A O 1
ATOM 2632 N N . LEU A 1 346 ? 12.374 -1.108 -8.955 1.00 96.12 346 LEU A N 1
ATOM 2633 C CA . LEU A 1 346 ? 13.178 -1.782 -7.936 1.00 96.12 346 LEU A CA 1
ATOM 2634 C C . LEU A 1 346 ? 12.295 -2.484 -6.908 1.00 96.12 346 LEU A C 1
ATOM 2636 O O . LEU A 1 346 ? 12.460 -3.680 -6.698 1.00 96.12 346 LEU A O 1
ATOM 2640 N N . SER A 1 347 ? 11.284 -1.792 -6.379 1.00 96.62 347 SER A N 1
ATOM 2641 C CA . SER A 1 347 ? 10.342 -2.365 -5.413 1.00 96.62 347 SER A CA 1
ATOM 2642 C C . SER A 1 347 ? 9.622 -3.611 -5.954 1.00 96.62 347 SER A C 1
ATOM 2644 O O . SER A 1 347 ? 9.471 -4.606 -5.241 1.00 96.62 347 SER A O 1
ATOM 2646 N N . ILE A 1 348 ? 9.225 -3.612 -7.234 1.00 97.06 348 ILE A N 1
ATOM 2647 C CA . ILE A 1 348 ? 8.629 -4.791 -7.889 1.00 97.06 348 ILE A CA 1
ATOM 2648 C C . ILE A 1 348 ? 9.624 -5.954 -7.928 1.00 97.06 348 ILE A C 1
ATOM 2650 O O . ILE A 1 348 ? 9.256 -7.087 -7.609 1.00 97.06 348 ILE A O 1
ATOM 2654 N N . LEU A 1 349 ? 10.862 -5.697 -8.349 1.00 97.56 349 LEU A N 1
ATOM 2655 C CA . LEU A 1 349 ? 11.894 -6.722 -8.485 1.00 97.56 349 LEU A CA 1
ATOM 2656 C C . LEU A 1 349 ? 12.337 -7.270 -7.121 1.00 97.56 349 LEU A C 1
ATOM 2658 O O . LEU A 1 349 ? 12.423 -8.482 -6.956 1.00 97.56 349 LEU A O 1
ATOM 2662 N N . GLU A 1 350 ? 12.534 -6.420 -6.121 1.00 97.62 350 GLU A N 1
ATOM 2663 C CA . GLU A 1 350 ? 12.799 -6.833 -4.737 1.00 97.62 350 GLU A CA 1
ATOM 2664 C C . GLU A 1 350 ? 11.693 -7.729 -4.196 1.00 97.62 350 GLU A C 1
ATOM 2666 O O . GLU A 1 350 ? 11.972 -8.806 -3.676 1.00 97.62 350 GLU A O 1
ATOM 2671 N N . SER A 1 351 ? 10.433 -7.353 -4.424 1.00 98.00 351 SER A N 1
ATOM 2672 C CA . SER A 1 351 ? 9.301 -8.159 -3.973 1.00 98.00 351 SER A CA 1
ATOM 2673 C C . SER A 1 351 ? 9.323 -9.569 -4.574 1.00 98.00 351 SER A C 1
ATOM 2675 O O . SER A 1 351 ? 9.009 -10.536 -3.886 1.00 98.00 351 SER A O 1
ATOM 2677 N N . HIS A 1 352 ? 9.736 -9.720 -5.838 1.00 98.06 352 HIS A N 1
ATOM 2678 C CA . HIS A 1 352 ? 9.925 -11.040 -6.452 1.00 98.06 352 HIS A CA 1
ATOM 2679 C C . HIS A 1 352 ? 11.034 -11.837 -5.750 1.00 98.06 352 HIS A C 1
ATOM 2681 O O . HIS A 1 352 ? 10.819 -12.996 -5.386 1.00 98.06 352 HIS A O 1
ATOM 2687 N N . LYS A 1 353 ? 12.190 -11.204 -5.502 1.00 97.31 353 LYS A N 1
ATOM 2688 C CA . LYS A 1 353 ? 13.319 -11.810 -4.777 1.00 97.31 353 LYS A CA 1
ATOM 2689 C C . LYS A 1 353 ? 12.901 -12.281 -3.380 1.00 97.31 353 LYS A C 1
ATOM 2691 O O . LYS A 1 353 ? 13.164 -13.431 -3.037 1.00 97.31 353 LYS A O 1
ATOM 2696 N N . ASP A 1 354 ? 12.221 -11.439 -2.610 1.00 97.06 354 ASP A N 1
ATOM 2697 C CA . ASP A 1 354 ? 11.832 -11.722 -1.221 1.00 97.06 354 ASP A CA 1
ATOM 2698 C C . ASP A 1 354 ? 10.771 -12.829 -1.125 1.00 97.06 354 ASP A C 1
ATOM 2700 O O . ASP A 1 354 ? 10.806 -13.703 -0.245 1.00 97.06 354 ASP A O 1
ATOM 2704 N N . LEU A 1 355 ? 9.856 -12.855 -2.097 1.00 97.06 355 LEU A N 1
ATOM 2705 C CA . LEU A 1 355 ? 8.878 -13.929 -2.250 1.00 97.06 355 LEU A CA 1
ATOM 2706 C C . LEU A 1 355 ? 9.508 -15.235 -2.767 1.00 97.06 355 LEU A C 1
ATOM 2708 O O . LEU A 1 355 ? 8.884 -16.288 -2.649 1.00 97.06 355 LEU A O 1
ATOM 2712 N N . GLY A 1 356 ? 10.742 -15.197 -3.281 1.00 97.19 356 GLY A N 1
ATOM 2713 C CA . GLY A 1 356 ? 11.461 -16.368 -3.785 1.00 97.19 356 GLY A CA 1
ATOM 2714 C C . GLY A 1 356 ? 11.073 -16.774 -5.208 1.00 97.19 356 GLY A C 1
ATOM 2715 O O . GLY A 1 356 ? 11.233 -17.937 -5.574 1.00 97.19 356 GLY A O 1
ATOM 2716 N N . PHE A 1 357 ? 10.565 -15.839 -6.013 1.00 97.56 357 PHE A N 1
ATOM 2717 C CA . PHE A 1 357 ? 10.174 -16.071 -7.404 1.00 97.56 357 PHE A CA 1
ATOM 2718 C C . PHE A 1 357 ? 11.029 -15.230 -8.352 1.00 97.56 357 PHE A C 1
ATOM 2720 O O . PHE A 1 357 ? 11.331 -14.076 -8.070 1.00 97.56 357 PHE A O 1
ATOM 2727 N N . SER A 1 358 ? 11.397 -15.785 -9.506 1.00 96.81 358 SER A N 1
ATOM 2728 C CA . SER A 1 358 ? 12.010 -14.989 -10.574 1.00 96.81 358 SER A CA 1
ATOM 2729 C C . SER A 1 358 ? 10.912 -14.378 -11.449 1.00 96.81 358 SER A C 1
ATOM 2731 O O . SER A 1 358 ? 9.993 -15.113 -11.832 1.00 96.81 358 SER A O 1
ATOM 2733 N N . PRO A 1 359 ? 10.969 -13.076 -11.787 1.00 96.94 359 PRO A N 1
ATOM 2734 C CA . PRO A 1 359 ? 10.088 -12.501 -12.794 1.00 96.94 359 PRO A CA 1
ATOM 2735 C C . PRO A 1 359 ? 10.243 -13.236 -14.130 1.00 96.94 359 PRO A C 1
ATOM 2737 O O . PRO A 1 359 ? 11.330 -13.708 -14.472 1.00 96.94 359 PRO A O 1
ATOM 2740 N N . ASP A 1 360 ? 9.168 -13.313 -14.917 1.00 95.69 360 ASP A N 1
ATOM 2741 C CA . ASP A 1 360 ? 9.266 -13.939 -16.234 1.00 95.69 360 ASP A CA 1
ATOM 2742 C C . ASP A 1 360 ? 10.227 -13.135 -17.144 1.00 95.69 360 ASP A C 1
ATOM 2744 O O . ASP A 1 360 ? 10.189 -11.895 -17.122 1.00 95.69 360 ASP A O 1
ATOM 2748 N N . PRO A 1 361 ? 11.074 -13.794 -17.961 1.00 95.75 361 PRO A N 1
ATOM 2749 C CA . PRO A 1 361 ? 12.056 -13.098 -18.790 1.00 95.75 361 PRO A CA 1
ATOM 2750 C C . PRO A 1 361 ? 11.452 -12.044 -19.723 1.00 95.75 361 PRO A C 1
ATOM 2752 O O . PRO A 1 361 ? 12.056 -10.994 -19.921 1.00 95.75 361 PRO A O 1
ATOM 2755 N N . LEU A 1 362 ? 10.240 -12.263 -20.251 1.00 96.31 362 LEU A N 1
ATOM 2756 C CA . LEU A 1 362 ? 9.567 -11.291 -21.117 1.00 96.31 362 LEU A CA 1
ATOM 2757 C C . LEU A 1 362 ? 9.150 -10.045 -20.336 1.00 96.31 362 LEU A C 1
ATOM 2759 O O . LEU A 1 362 ? 9.158 -8.953 -20.902 1.00 96.31 362 LEU A O 1
ATOM 2763 N N . THR A 1 363 ? 8.779 -10.181 -19.060 1.00 96.69 363 THR A N 1
ATOM 2764 C CA . THR A 1 363 ? 8.526 -9.023 -18.191 1.00 96.69 363 THR A CA 1
ATOM 2765 C C . THR A 1 363 ? 9.810 -8.229 -17.981 1.00 96.69 363 THR A C 1
ATOM 2767 O O . THR A 1 363 ? 9.795 -7.018 -18.193 1.00 96.69 363 THR A O 1
ATOM 2770 N N . LEU A 1 364 ? 10.933 -8.883 -17.664 1.00 96.81 364 LEU A N 1
ATOM 2771 C CA . LEU A 1 364 ? 12.225 -8.197 -17.513 1.00 96.81 364 LEU A CA 1
ATOM 2772 C C . LEU A 1 364 ? 12.643 -7.478 -18.801 1.00 96.81 364 LEU A C 1
ATOM 2774 O O . LEU A 1 364 ? 12.970 -6.291 -18.766 1.00 96.81 364 LEU A O 1
ATOM 2778 N N . THR A 1 365 ? 12.546 -8.147 -19.953 1.00 96.44 365 THR A N 1
ATOM 2779 C CA . THR A 1 365 ? 12.839 -7.547 -21.262 1.00 96.44 365 THR A CA 1
ATOM 2780 C C . THR A 1 365 ? 11.923 -6.364 -21.576 1.00 96.44 365 THR A C 1
ATOM 2782 O O . THR A 1 365 ? 12.399 -5.334 -22.052 1.00 96.44 365 THR A O 1
ATOM 2785 N N . ALA A 1 366 ? 10.623 -6.466 -21.286 1.00 95.62 366 ALA A N 1
ATOM 2786 C CA . ALA A 1 366 ? 9.675 -5.381 -21.534 1.00 95.62 366 ALA A CA 1
ATOM 2787 C C . ALA A 1 366 ? 9.942 -4.139 -20.671 1.00 95.62 366 ALA A C 1
ATOM 2789 O O . ALA A 1 366 ? 9.597 -3.031 -21.080 1.00 95.62 366 ALA A O 1
ATOM 2790 N N . LEU A 1 367 ? 10.561 -4.299 -19.498 1.00 95.12 367 LEU A N 1
ATOM 2791 C CA . LEU A 1 367 ? 10.911 -3.188 -18.614 1.00 95.12 367 LEU A CA 1
ATOM 2792 C C . LEU A 1 367 ? 12.205 -2.464 -19.030 1.00 95.12 367 LEU A C 1
ATOM 2794 O O . LEU A 1 367 ? 12.378 -1.296 -18.670 1.00 95.12 367 LEU A O 1
ATOM 2798 N N . LEU A 1 368 ? 13.080 -3.089 -19.834 1.00 94.94 368 LEU A N 1
ATOM 2799 C CA . LEU A 1 368 ? 14.367 -2.506 -20.254 1.00 94.94 368 LEU A CA 1
ATOM 2800 C C . LEU A 1 368 ? 14.251 -1.109 -20.895 1.00 94.94 368 LEU A C 1
ATOM 2802 O O . LEU A 1 368 ? 15.016 -0.230 -20.500 1.00 94.94 368 LEU A O 1
ATOM 2806 N N . PRO A 1 369 ? 13.303 -0.821 -21.813 1.00 92.25 369 PRO A N 1
ATOM 2807 C CA . PRO A 1 369 ? 13.158 0.527 -22.372 1.00 92.25 369 PRO A CA 1
ATOM 2808 C C . PRO A 1 369 ? 12.751 1.578 -21.329 1.00 92.25 369 PRO A C 1
ATOM 2810 O O . PRO A 1 369 ? 13.038 2.765 -21.490 1.00 92.25 369 PRO A O 1
ATOM 2813 N N . GLY A 1 370 ? 12.039 1.172 -20.273 1.00 89.75 370 GLY A N 1
ATOM 2814 C CA . GLY A 1 370 ? 11.715 2.035 -19.135 1.00 89.75 370 GLY A CA 1
ATOM 2815 C C . GLY A 1 370 ? 12.958 2.352 -18.307 1.00 89.75 370 GLY A C 1
ATOM 2816 O O . GLY A 1 370 ? 13.240 3.523 -18.061 1.00 89.75 370 GLY A O 1
ATOM 2817 N N . ILE A 1 371 ? 13.740 1.319 -17.975 1.00 92.88 371 ILE A N 1
ATOM 2818 C CA . ILE A 1 371 ? 15.021 1.438 -17.261 1.00 92.88 371 ILE A CA 1
ATOM 2819 C C . ILE A 1 371 ? 15.975 2.360 -18.026 1.00 92.88 371 ILE A C 1
ATOM 2821 O O . ILE A 1 371 ? 16.475 3.328 -17.462 1.00 92.88 371 ILE A O 1
ATOM 2825 N N . GLN A 1 372 ? 16.161 2.121 -19.328 1.00 92.81 372 GLN A N 1
ATOM 2826 C CA . GLN A 1 372 ? 17.042 2.920 -20.185 1.00 92.81 372 GLN A CA 1
ATOM 2827 C C . GLN A 1 372 ? 16.689 4.411 -20.143 1.00 92.81 372 GLN A C 1
ATOM 2829 O O . GLN A 1 372 ? 17.572 5.261 -20.050 1.00 92.81 372 GLN A O 1
ATOM 2834 N N . ARG A 1 373 ? 15.393 4.735 -20.199 1.00 87.62 373 ARG A N 1
ATOM 2835 C CA . ARG A 1 373 ? 14.919 6.122 -20.128 1.00 87.62 373 ARG A CA 1
ATOM 2836 C C . ARG A 1 373 ? 15.103 6.732 -18.746 1.00 87.62 373 ARG A C 1
ATOM 2838 O O . ARG A 1 373 ? 15.440 7.906 -18.669 1.00 87.62 373 ARG A O 1
ATOM 2845 N N . GLY A 1 374 ? 14.898 5.956 -17.682 1.00 88.00 374 GLY A N 1
ATOM 2846 C CA . GLY A 1 374 ? 15.156 6.401 -16.312 1.00 88.00 374 GLY A CA 1
ATOM 2847 C C . GLY A 1 374 ? 16.623 6.775 -16.102 1.00 88.00 374 GLY A C 1
ATOM 2848 O O . GLY A 1 374 ? 16.907 7.836 -15.558 1.00 88.00 374 GLY A O 1
ATOM 2849 N N . LEU A 1 375 ? 17.547 5.955 -16.612 1.00 90.00 375 LEU A N 1
ATOM 2850 C CA . LEU A 1 375 ? 18.989 6.209 -16.522 1.00 90.00 375 LEU A CA 1
ATOM 2851 C C . LEU A 1 375 ? 19.427 7.454 -17.311 1.00 90.00 375 LEU A C 1
ATOM 2853 O O . LEU A 1 375 ? 20.335 8.151 -16.874 1.00 90.00 375 LEU A O 1
ATOM 2857 N N . GLY A 1 376 ? 18.786 7.739 -18.449 1.00 86.38 376 GLY A N 1
ATOM 2858 C CA . GLY A 1 376 ? 19.076 8.916 -19.281 1.00 86.38 376 GLY A CA 1
ATOM 2859 C C . GLY A 1 376 ? 18.245 10.166 -18.962 1.00 86.38 376 GLY A C 1
ATOM 2860 O O . GLY A 1 376 ? 18.306 11.135 -19.717 1.00 86.38 376 GLY A O 1
ATOM 2861 N N . GLY A 1 377 ? 17.413 10.135 -17.918 1.00 83.81 377 GLY A N 1
ATOM 2862 C CA . GLY A 1 377 ? 16.509 11.230 -17.568 1.00 83.81 377 GLY A CA 1
ATOM 2863 C C . GLY A 1 377 ? 17.208 12.422 -16.905 1.00 83.81 377 GLY A C 1
ATOM 2864 O O . GLY A 1 377 ? 18.341 12.325 -16.445 1.00 83.81 377 GLY A O 1
ATOM 2865 N N . ILE A 1 378 ? 16.491 13.550 -16.807 1.00 79.44 378 ILE A N 1
ATOM 2866 C CA . ILE A 1 378 ? 16.967 14.768 -16.119 1.00 79.44 378 ILE A CA 1
ATOM 2867 C C . ILE A 1 378 ? 17.237 14.497 -14.636 1.00 79.44 378 ILE A C 1
ATOM 2869 O O . ILE A 1 378 ? 18.172 15.052 -14.066 1.00 79.44 378 ILE A O 1
ATOM 2873 N N . ASN A 1 379 ? 16.417 13.643 -14.016 1.00 82.12 379 ASN A N 1
ATOM 2874 C CA . ASN A 1 379 ? 16.580 13.269 -12.621 1.00 82.12 379 ASN A CA 1
ATOM 2875 C C . ASN A 1 379 ? 17.564 12.099 -12.519 1.00 82.12 379 ASN A C 1
ATOM 2877 O O . ASN A 1 379 ? 17.208 10.982 -12.906 1.00 82.12 379 ASN A O 1
ATOM 2881 N N . PRO A 1 380 ? 18.782 12.336 -12.006 1.00 84.38 380 PRO A N 1
ATOM 2882 C CA . PRO A 1 380 ? 19.792 11.303 -11.890 1.00 84.38 380 PRO A CA 1
ATOM 2883 C C . PRO A 1 380 ? 19.308 10.157 -10.991 1.00 84.38 380 PRO A C 1
ATOM 2885 O O . PRO A 1 380 ? 19.027 10.376 -9.815 1.00 84.38 380 PRO A O 1
ATOM 2888 N N . VAL A 1 381 ? 19.263 8.924 -11.512 1.00 90.25 381 VAL A N 1
ATOM 2889 C CA . VAL A 1 381 ? 19.074 7.722 -10.674 1.00 90.25 381 VAL A CA 1
ATOM 2890 C C . VAL A 1 381 ? 20.256 7.612 -9.696 1.00 90.25 381 VAL A C 1
ATOM 2892 O O . VAL A 1 381 ? 21.389 7.781 -10.163 1.00 90.25 381 VAL A O 1
ATOM 2895 N N . PRO A 1 382 ? 20.037 7.359 -8.389 1.00 89.19 382 PRO A N 1
ATOM 2896 C CA . PRO A 1 382 ? 21.107 7.141 -7.413 1.00 89.19 382 PRO A CA 1
ATOM 2897 C C . PRO A 1 382 ? 21.990 5.931 -7.748 1.00 89.19 382 PRO A C 1
ATOM 2899 O O . PRO A 1 382 ? 21.522 4.935 -8.289 1.00 89.19 382 PRO A O 1
ATOM 2902 N N . ALA A 1 383 ? 23.277 5.978 -7.385 1.00 88.00 383 ALA A N 1
ATOM 2903 C CA . ALA A 1 383 ? 24.216 4.893 -7.697 1.00 88.00 383 ALA A CA 1
ATOM 2904 C C . ALA A 1 383 ? 23.845 3.595 -6.963 1.00 88.00 383 ALA A C 1
ATOM 2906 O O . ALA A 1 383 ? 23.984 2.509 -7.517 1.00 88.00 383 ALA A O 1
ATOM 2907 N N . GLN A 1 384 ? 23.338 3.721 -5.733 1.00 88.06 384 GLN A N 1
ATOM 2908 C CA . GLN A 1 384 ? 22.877 2.598 -4.919 1.00 88.06 384 GLN A CA 1
ATOM 2909 C C . GLN A 1 384 ? 21.757 1.819 -5.617 1.00 88.06 384 GLN A C 1
ATOM 2911 O O . GLN A 1 384 ? 21.851 0.602 -5.744 1.00 88.06 384 GLN A O 1
ATOM 2916 N N . ASP A 1 385 ? 20.767 2.527 -6.153 1.00 92.75 385 ASP A N 1
ATOM 2917 C CA . ASP A 1 385 ? 19.645 1.958 -6.900 1.00 92.75 385 ASP A CA 1
ATOM 2918 C C . ASP A 1 385 ? 20.124 1.206 -8.160 1.00 92.75 385 ASP A C 1
ATOM 2920 O O . ASP A 1 385 ? 19.599 0.148 -8.512 1.00 92.75 385 ASP A O 1
ATOM 2924 N N . VAL A 1 386 ? 21.163 1.715 -8.836 1.00 93.62 386 VAL A N 1
ATOM 2925 C CA . VAL A 1 386 ? 21.774 1.047 -10.001 1.00 93.62 386 VAL A CA 1
ATOM 2926 C C . VAL A 1 386 ? 22.489 -0.246 -9.602 1.00 93.62 386 VAL A C 1
ATOM 2928 O O . VAL A 1 386 ? 22.321 -1.269 -10.270 1.00 93.62 386 VAL A O 1
ATOM 2931 N N . VAL A 1 387 ? 23.259 -0.230 -8.509 1.00 91.19 387 VAL A N 1
ATOM 2932 C CA . VAL A 1 387 ? 23.917 -1.438 -7.983 1.00 91.19 387 VAL A CA 1
ATOM 2933 C C . VAL A 1 387 ? 22.883 -2.476 -7.571 1.00 91.19 387 VAL A C 1
ATOM 2935 O O . VAL A 1 387 ? 22.998 -3.639 -7.953 1.00 91.19 387 VAL A O 1
ATOM 2938 N N . GLN A 1 388 ? 21.832 -2.050 -6.879 1.00 94.50 388 GLN A N 1
ATOM 2939 C CA . GLN A 1 388 ? 20.745 -2.925 -6.470 1.00 94.50 388 GLN A CA 1
ATOM 2940 C C . GLN A 1 388 ? 20.044 -3.574 -7.672 1.00 94.50 388 GLN A C 1
ATOM 2942 O O . GLN A 1 388 ? 19.763 -4.773 -7.653 1.00 94.50 388 GLN A O 1
ATOM 2947 N N . LEU A 1 389 ? 19.828 -2.827 -8.760 1.00 95.81 389 LEU A N 1
ATOM 2948 C CA . LEU A 1 389 ? 19.295 -3.387 -10.003 1.00 95.81 389 LEU A CA 1
ATOM 2949 C C . LEU A 1 389 ? 20.223 -4.459 -10.604 1.00 95.81 389 LEU A C 1
ATOM 2951 O O . LEU A 1 389 ? 19.745 -5.506 -11.044 1.00 95.81 389 LEU A O 1
ATOM 2955 N N . LEU A 1 390 ? 21.541 -4.227 -10.610 1.00 95.38 390 LEU A N 1
ATOM 2956 C CA . LEU A 1 390 ? 22.526 -5.206 -11.089 1.00 95.38 390 LEU A CA 1
ATOM 2957 C C . LEU A 1 390 ? 22.535 -6.477 -10.231 1.00 95.38 390 LEU A C 1
ATOM 2959 O O . LEU A 1 390 ? 22.578 -7.583 -10.773 1.00 95.38 390 LEU A O 1
ATOM 2963 N N . GLU A 1 391 ? 22.454 -6.339 -8.907 1.00 94.69 391 GLU A N 1
ATOM 2964 C CA . GLU A 1 391 ? 22.328 -7.475 -7.989 1.00 94.69 391 GLU A CA 1
ATOM 2965 C C . GLU A 1 391 ? 21.067 -8.287 -8.283 1.00 94.69 391 GLU A C 1
ATOM 2967 O O . GLU A 1 391 ? 21.124 -9.515 -8.362 1.00 94.69 391 GLU A O 1
ATOM 2972 N N . LEU A 1 392 ? 19.936 -7.612 -8.504 1.00 96.44 392 LEU A N 1
ATOM 2973 C CA . LEU A 1 392 ? 18.676 -8.258 -8.864 1.00 96.44 392 LEU A CA 1
ATOM 2974 C C . LEU A 1 392 ? 18.789 -9.009 -10.197 1.00 96.44 392 LEU A C 1
ATOM 2976 O O . LEU A 1 392 ? 18.345 -10.152 -10.286 1.00 96.44 392 LEU A O 1
ATOM 2980 N N . PHE A 1 393 ? 19.447 -8.444 -11.213 1.00 96.56 393 PHE A N 1
ATOM 2981 C CA . PHE A 1 393 ? 19.712 -9.158 -12.469 1.00 96.56 393 PHE A CA 1
ATOM 2982 C C . PHE A 1 393 ? 20.560 -10.415 -12.271 1.00 96.56 393 PHE A C 1
ATOM 2984 O O . PHE A 1 393 ? 20.249 -11.454 -12.857 1.00 96.56 393 PHE A O 1
ATOM 2991 N N . VAL A 1 394 ? 21.579 -10.368 -11.407 1.00 94.69 394 VAL A N 1
ATOM 2992 C CA . VAL A 1 394 ? 22.371 -11.558 -11.056 1.00 94.69 394 VAL A CA 1
ATOM 2993 C C . VAL A 1 394 ? 21.512 -12.598 -10.335 1.00 94.69 394 VAL A C 1
ATOM 2995 O O . VAL A 1 394 ? 21.544 -13.773 -10.706 1.00 94.69 394 VAL A O 1
ATOM 2998 N N . VAL A 1 395 ? 20.704 -12.178 -9.354 1.00 95.94 395 VAL A N 1
ATOM 2999 C CA . VAL A 1 395 ? 19.790 -13.058 -8.603 1.00 95.94 395 VAL A CA 1
ATOM 3000 C C . VAL A 1 395 ? 18.801 -13.757 -9.538 1.00 95.94 395 VAL A C 1
ATOM 3002 O O . VAL A 1 395 ? 18.614 -14.970 -9.437 1.00 95.94 395 VAL A O 1
ATOM 3005 N N . PHE A 1 396 ? 18.220 -13.027 -10.491 1.00 95.88 396 PHE A N 1
ATOM 3006 C CA . PHE A 1 396 ? 17.278 -13.576 -11.472 1.00 95.88 396 PHE A CA 1
ATOM 3007 C C . PHE A 1 396 ? 17.946 -14.280 -12.651 1.00 95.88 396 PHE A C 1
ATOM 3009 O O . PHE A 1 396 ? 17.247 -14.824 -13.506 1.00 95.88 396 PHE A O 1
ATOM 3016 N N . ARG A 1 397 ? 19.287 -14.294 -12.699 1.00 95.62 397 ARG A N 1
ATOM 3017 C CA . ARG A 1 397 ? 20.079 -14.821 -13.821 1.00 95.62 397 ARG A CA 1
ATOM 3018 C C . ARG A 1 397 ? 19.635 -14.223 -15.158 1.00 95.62 397 ARG A C 1
ATOM 3020 O O . ARG A 1 397 ? 19.527 -14.922 -16.162 1.00 95.62 397 ARG A O 1
ATOM 3027 N N . PHE A 1 398 ? 19.351 -12.927 -15.157 1.00 95.19 398 PHE A N 1
ATOM 3028 C CA . PHE A 1 398 ? 18.883 -12.198 -16.323 1.00 95.19 398 PHE A CA 1
ATOM 3029 C C . PHE A 1 398 ? 20.014 -11.356 -16.905 1.00 95.19 398 PHE A C 1
ATOM 3031 O O . PHE A 1 398 ? 20.590 -10.515 -16.218 1.00 95.19 398 PHE A O 1
ATOM 3038 N N . ASN A 1 399 ? 20.321 -11.562 -18.185 1.00 94.81 399 ASN A N 1
ATOM 3039 C CA . ASN A 1 399 ? 21.291 -10.746 -18.904 1.00 94.81 399 ASN A CA 1
ATOM 3040 C C . ASN A 1 399 ? 20.554 -9.640 -19.684 1.00 94.81 399 ASN A C 1
ATOM 3042 O O . ASN A 1 399 ? 19.877 -9.951 -20.666 1.00 94.81 399 ASN A O 1
ATOM 3046 N N . PRO A 1 400 ? 20.687 -8.355 -19.299 1.00 94.31 400 PRO A N 1
ATOM 3047 C CA . PRO A 1 400 ? 20.002 -7.258 -19.982 1.00 94.31 400 PRO A CA 1
ATOM 3048 C C . PRO A 1 400 ? 20.647 -6.879 -21.332 1.00 94.31 400 PRO A C 1
ATOM 3050 O O . PRO A 1 400 ? 20.144 -5.997 -22.031 1.00 94.31 400 PRO A O 1
ATOM 3053 N N . GLY A 1 401 ? 21.755 -7.526 -21.706 1.00 94.69 401 GLY A N 1
ATOM 3054 C CA . GLY A 1 401 ? 22.525 -7.262 -22.917 1.00 94.69 401 GLY A CA 1
ATOM 3055 C C . GLY A 1 401 ? 23.618 -6.197 -22.728 1.00 94.69 401 GLY A C 1
ATOM 3056 O O . GLY A 1 401 ? 23.548 -5.374 -21.812 1.00 94.69 401 GLY A O 1
ATOM 3057 N N . PRO A 1 402 ? 24.631 -6.173 -23.616 1.00 93.56 402 PRO A N 1
ATOM 3058 C CA . PRO A 1 402 ? 25.839 -5.361 -23.441 1.00 93.56 402 PRO A CA 1
ATOM 3059 C C . PRO A 1 402 ? 25.547 -3.858 -23.387 1.00 93.56 402 PRO A C 1
ATOM 3061 O O . PRO A 1 402 ? 26.035 -3.176 -22.497 1.00 93.56 402 PRO A O 1
ATOM 3064 N N . LYS A 1 403 ? 24.660 -3.355 -24.255 1.00 94.19 403 LYS A N 1
ATOM 3065 C CA . LYS A 1 403 ? 24.296 -1.928 -24.288 1.00 94.19 403 LYS A CA 1
ATOM 3066 C C . LYS A 1 403 ? 23.680 -1.435 -22.979 1.00 94.19 403 LYS A C 1
ATOM 3068 O O . LYS A 1 403 ? 23.917 -0.305 -22.575 1.00 94.19 403 LYS A O 1
ATOM 3073 N N . MET A 1 404 ? 22.857 -2.259 -22.325 1.00 95.12 404 MET A N 1
ATOM 3074 C CA . MET A 1 404 ? 22.263 -1.879 -21.042 1.00 95.12 404 MET A CA 1
ATOM 3075 C C . MET A 1 404 ? 23.310 -1.920 -19.926 1.00 95.12 404 MET A C 1
ATOM 3077 O O . MET A 1 404 ? 23.329 -1.026 -19.088 1.00 95.12 404 MET A O 1
ATOM 3081 N N . LEU A 1 405 ? 24.201 -2.918 -19.932 1.00 93.94 405 LEU A N 1
ATOM 3082 C CA . LEU A 1 405 ? 25.312 -2.978 -18.978 1.00 93.94 405 LEU A CA 1
ATOM 3083 C C . LEU A 1 405 ? 26.236 -1.761 -19.115 1.00 93.94 405 LEU A C 1
ATOM 3085 O O . LEU A 1 405 ? 26.576 -1.157 -18.105 1.00 93.94 405 LEU A O 1
ATOM 3089 N N . GLU A 1 406 ? 26.572 -1.355 -20.342 1.00 92.62 406 GLU A N 1
ATOM 3090 C CA . GLU A 1 406 ? 27.344 -0.135 -20.619 1.00 92.62 406 GLU A CA 1
ATOM 3091 C C . GLU A 1 406 ? 26.658 1.113 -20.048 1.00 92.62 406 GLU A C 1
ATOM 3093 O O . GLU A 1 406 ? 27.303 1.911 -19.373 1.00 92.62 406 GLU A O 1
ATOM 3098 N N . LEU A 1 407 ? 25.342 1.256 -20.248 1.00 92.88 407 LEU A N 1
ATOM 3099 C CA . LEU A 1 407 ? 24.573 2.376 -19.695 1.00 92.88 407 LEU A CA 1
ATOM 3100 C C . LEU A 1 407 ? 24.551 2.382 -18.162 1.00 92.88 407 LEU A C 1
ATOM 3102 O O . LEU A 1 407 ? 24.666 3.446 -17.558 1.00 92.88 407 LEU A O 1
ATOM 3106 N N . LEU A 1 408 ? 24.404 1.216 -17.528 1.00 93.06 408 LEU A N 1
ATOM 3107 C CA . LEU A 1 408 ? 24.424 1.092 -16.067 1.00 93.06 408 LEU A CA 1
ATOM 3108 C C . LEU A 1 408 ? 25.808 1.452 -15.507 1.00 93.06 408 LEU A C 1
ATOM 3110 O O . LEU A 1 408 ? 25.886 2.180 -14.520 1.00 93.06 408 LEU A O 1
ATOM 3114 N N . VAL A 1 409 ? 26.889 0.996 -16.153 1.00 90.75 409 VAL A N 1
ATOM 3115 C CA . VAL A 1 409 ? 28.275 1.323 -15.770 1.00 90.75 409 VAL A CA 1
ATOM 3116 C C . VAL A 1 409 ? 28.554 2.812 -15.919 1.00 90.75 409 VAL A C 1
ATOM 3118 O O . VAL A 1 409 ? 28.940 3.441 -14.935 1.00 90.75 409 VAL A O 1
ATOM 3121 N N . ALA A 1 410 ? 28.265 3.391 -17.087 1.00 90.75 410 ALA A N 1
ATOM 3122 C CA . ALA A 1 410 ? 28.451 4.820 -17.332 1.00 90.75 410 ALA A CA 1
ATOM 3123 C C . ALA A 1 410 ? 27.703 5.669 -16.293 1.00 90.75 410 ALA A C 1
ATOM 3125 O O . ALA A 1 410 ? 28.245 6.618 -15.733 1.00 90.75 410 ALA A O 1
ATOM 3126 N N . ARG A 1 411 ? 26.473 5.267 -15.945 1.00 89.50 411 ARG A N 1
ATOM 3127 C CA . ARG A 1 411 ? 25.672 5.964 -14.937 1.00 89.50 411 ARG A CA 1
ATOM 3128 C C . ARG A 1 411 ? 26.309 5.953 -13.544 1.00 89.50 411 ARG A C 1
ATOM 3130 O O . ARG A 1 411 ? 26.187 6.934 -12.812 1.00 89.50 411 ARG A O 1
ATOM 3137 N N . MET A 1 412 ? 26.953 4.855 -13.153 1.00 86.50 412 MET A N 1
ATOM 3138 C CA . MET A 1 412 ? 27.655 4.770 -11.868 1.00 86.50 412 MET A CA 1
ATOM 3139 C C . MET A 1 412 ? 28.937 5.606 -11.860 1.00 86.50 412 MET A C 1
ATOM 3141 O O . MET A 1 412 ? 29.242 6.234 -10.844 1.00 86.50 412 MET A O 1
ATOM 3145 N N . GLU A 1 413 ? 29.659 5.645 -12.981 1.00 86.06 413 GLU A N 1
ATOM 3146 C CA . GLU A 1 413 ? 30.870 6.455 -13.151 1.00 86.06 413 GLU A CA 1
ATOM 3147 C C . GLU A 1 413 ? 30.552 7.957 -13.064 1.00 86.06 413 GLU A C 1
ATOM 3149 O O . GLU A 1 413 ? 31.165 8.649 -12.247 1.00 86.06 413 GLU A O 1
ATOM 3154 N N . ASP A 1 414 ? 29.511 8.428 -13.763 1.00 84.50 414 ASP A N 1
ATOM 3155 C CA . ASP A 1 414 ? 29.029 9.820 -13.697 1.00 84.50 414 ASP A CA 1
ATOM 3156 C C . ASP A 1 414 ? 28.753 10.269 -12.251 1.00 84.50 414 ASP A C 1
ATOM 3158 O O . ASP A 1 414 ? 29.068 11.386 -11.834 1.00 84.50 414 ASP A O 1
ATOM 3162 N N . LEU A 1 415 ? 28.155 9.382 -11.451 1.00 75.12 415 LEU A N 1
ATOM 3163 C CA . LEU A 1 415 ? 27.827 9.661 -10.053 1.00 75.12 415 LEU A CA 1
ATOM 3164 C C . LEU A 1 415 ? 29.056 9.640 -9.148 1.00 75.12 415 LEU A C 1
ATOM 3166 O O . LEU A 1 415 ? 29.083 10.362 -8.150 1.00 75.12 415 LEU A O 1
ATOM 3170 N N . SER A 1 416 ? 30.072 8.845 -9.487 1.00 71.00 416 SER A N 1
ATOM 3171 C CA . SER A 1 416 ? 31.336 8.828 -8.754 1.00 71.00 416 SER A CA 1
ATOM 3172 C C . SER A 1 416 ? 32.066 10.170 -8.881 1.00 71.00 416 SER A C 1
ATOM 3174 O O . SER A 1 416 ? 32.548 10.694 -7.873 1.00 71.00 416 SER A O 1
ATOM 3176 N N . ASP A 1 417 ? 32.022 10.799 -10.056 1.00 68.19 417 ASP A N 1
ATOM 3177 C CA . ASP A 1 417 ? 32.623 12.115 -10.283 1.00 68.19 417 ASP A CA 1
ATOM 3178 C C . ASP A 1 417 ? 31.845 13.242 -9.597 1.00 68.19 417 ASP A C 1
ATOM 3180 O O . ASP A 1 417 ? 32.452 14.133 -9.001 1.00 68.19 417 ASP A O 1
ATOM 3184 N N . ILE A 1 418 ? 30.512 13.160 -9.561 1.00 64.56 418 ILE A N 1
ATOM 3185 C CA . ILE A 1 418 ? 29.677 14.103 -8.798 1.00 64.56 418 ILE A CA 1
ATOM 3186 C C . ILE A 1 418 ? 29.904 13.937 -7.284 1.00 64.56 418 ILE A C 1
ATOM 3188 O O . ILE A 1 418 ? 29.977 14.925 -6.549 1.00 64.56 418 ILE A O 1
ATOM 3192 N N . SER A 1 419 ? 30.069 12.702 -6.795 1.00 58.50 419 SER A N 1
ATOM 3193 C CA . SER A 1 419 ? 30.277 12.418 -5.367 1.00 58.50 419 SER A CA 1
ATOM 3194 C C . SER A 1 419 ? 31.622 12.914 -4.828 1.00 58.50 419 SER A C 1
ATOM 3196 O O . SER A 1 419 ? 31.724 13.228 -3.645 1.00 58.50 419 SER A O 1
ATOM 3198 N N . ARG A 1 420 ? 32.636 13.112 -5.683 1.00 57.12 420 ARG A N 1
ATOM 3199 C CA . ARG A 1 420 ? 33.889 13.781 -5.280 1.00 57.12 420 ARG A CA 1
ATOM 3200 C C . ARG A 1 420 ? 33.667 15.224 -4.813 1.00 57.12 420 ARG A C 1
ATOM 3202 O O . ARG A 1 420 ? 34.493 15.748 -4.072 1.00 57.12 420 ARG A O 1
ATOM 3209 N N . TYR A 1 421 ? 32.539 15.832 -5.183 1.00 51.94 421 TYR A N 1
ATOM 3210 C CA . TYR A 1 421 ? 32.135 17.169 -4.747 1.00 51.94 421 TYR A CA 1
ATOM 3211 C C . TYR A 1 421 ? 31.110 17.167 -3.597 1.00 51.94 421 TYR A C 1
ATOM 3213 O O . TYR A 1 421 ? 30.868 18.219 -3.007 1.00 51.94 421 TYR A O 1
ATOM 3221 N N . SER A 1 422 ? 30.534 16.014 -3.232 1.00 48.00 422 SER A N 1
ATOM 3222 C CA . SER A 1 422 ? 29.502 15.895 -2.192 1.00 48.00 422 SER A CA 1
ATOM 3223 C C . SER A 1 422 ? 29.859 14.793 -1.189 1.00 48.00 422 SER A C 1
ATOM 3225 O O . SER A 1 422 ? 29.837 13.611 -1.510 1.00 48.00 422 SER A O 1
ATOM 3227 N N . GLN A 1 423 ? 30.175 15.180 0.052 1.00 47.59 423 GLN A N 1
ATOM 3228 C CA . GLN A 1 423 ? 30.772 14.353 1.121 1.00 47.59 423 GLN A CA 1
ATOM 3229 C C . GLN A 1 423 ? 29.991 13.098 1.583 1.00 47.59 423 GLN A C 1
ATOM 3231 O O . GLN A 1 423 ? 30.390 12.467 2.562 1.00 47.59 423 GLN A O 1
ATOM 3236 N N . LYS A 1 424 ? 28.895 12.691 0.939 1.00 54.06 424 LYS A N 1
ATOM 3237 C CA . LYS A 1 424 ? 28.122 11.506 1.338 1.00 54.06 424 LYS A CA 1
ATOM 3238 C C . LYS A 1 424 ? 27.647 10.718 0.118 1.00 54.06 424 LYS A C 1
ATOM 3240 O O . LYS A 1 424 ? 26.792 11.197 -0.617 1.00 54.06 424 LYS A O 1
ATOM 3245 N N . GLY A 1 425 ? 28.119 9.478 -0.036 1.00 55.28 425 GLY A N 1
ATOM 3246 C CA . GLY A 1 425 ? 27.235 8.420 -0.544 1.00 55.28 425 GLY A CA 1
ATOM 3247 C C . GLY A 1 425 ? 27.785 7.398 -1.538 1.00 55.28 425 GLY A C 1
ATOM 3248 O O . GLY A 1 425 ? 27.211 6.320 -1.607 1.00 55.28 425 GLY A O 1
ATOM 3249 N N . CYS A 1 426 ? 28.872 7.650 -2.274 1.00 57.19 426 CYS A N 1
ATOM 3250 C CA . CYS A 1 426 ? 29.406 6.649 -3.210 1.00 57.19 426 CYS A CA 1
ATOM 3251 C C . CYS A 1 426 ? 30.820 6.240 -2.799 1.00 57.19 426 CYS A C 1
ATOM 3253 O O . CYS A 1 426 ? 31.768 7.012 -2.930 1.00 57.19 426 CYS A O 1
ATOM 3255 N N . THR A 1 427 ? 30.962 5.038 -2.242 1.00 71.44 427 THR A N 1
ATOM 3256 C CA . THR A 1 427 ? 32.277 4.512 -1.860 1.00 71.44 427 THR A CA 1
ATOM 3257 C C . THR A 1 427 ? 32.920 3.810 -3.053 1.00 71.44 427 THR A C 1
ATOM 3259 O O . THR A 1 427 ? 32.229 3.203 -3.871 1.00 71.44 427 THR A O 1
ATOM 3262 N N . THR A 1 428 ? 34.252 3.811 -3.132 1.00 74.00 428 THR A N 1
ATOM 3263 C CA . THR A 1 428 ? 35.006 3.010 -4.116 1.00 74.00 428 THR A CA 1
ATOM 3264 C C . THR A 1 428 ? 34.572 1.535 -4.116 1.00 74.00 428 THR A C 1
ATOM 3266 O O . THR A 1 428 ? 34.585 0.888 -5.160 1.00 74.00 428 THR A O 1
ATOM 3269 N N . ALA A 1 429 ? 34.124 1.016 -2.967 1.00 76.69 429 ALA A N 1
ATOM 3270 C CA . ALA A 1 429 ? 33.609 -0.343 -2.832 1.00 76.69 429 ALA A CA 1
ATOM 3271 C C . ALA A 1 429 ? 32.320 -0.579 -3.640 1.00 76.69 429 ALA A C 1
ATOM 3273 O O . ALA A 1 429 ? 32.172 -1.638 -4.243 1.00 76.69 429 ALA A O 1
ATOM 3274 N N . THR A 1 430 ? 31.421 0.407 -3.714 1.00 75.69 430 THR A N 1
ATOM 3275 C CA . THR A 1 430 ? 30.168 0.325 -4.484 1.00 75.69 430 THR A CA 1
ATOM 3276 C C . THR A 1 430 ? 30.450 0.171 -5.981 1.00 75.69 430 THR A C 1
ATOM 3278 O O . THR A 1 430 ? 29.884 -0.701 -6.638 1.00 75.69 430 THR A O 1
ATOM 3281 N N . VAL A 1 431 ? 31.394 0.956 -6.509 1.00 75.75 431 VAL A N 1
ATOM 3282 C CA . VAL A 1 431 ? 31.813 0.884 -7.920 1.00 75.75 431 VAL A CA 1
ATOM 3283 C C . VAL A 1 431 ? 32.512 -0.449 -8.220 1.00 75.75 431 VAL A C 1
ATOM 3285 O O . VAL A 1 431 ? 32.213 -1.101 -9.220 1.00 75.75 431 VAL A O 1
ATOM 3288 N N . GLN A 1 432 ? 33.394 -0.912 -7.328 1.00 79.94 432 GLN A N 1
ATOM 3289 C CA . GLN A 1 432 ? 34.066 -2.211 -7.471 1.00 79.94 432 GLN A CA 1
ATOM 3290 C C . GLN A 1 432 ? 33.085 -3.392 -7.444 1.00 79.94 432 GLN A C 1
ATOM 3292 O O . GLN A 1 432 ? 33.206 -4.300 -8.271 1.00 79.94 432 GLN A O 1
ATOM 3297 N N . ALA A 1 433 ? 32.100 -3.370 -6.540 1.00 80.31 433 ALA A N 1
ATOM 3298 C CA . ALA A 1 433 ? 31.045 -4.380 -6.479 1.00 80.31 433 ALA A CA 1
ATOM 3299 C C . ALA A 1 433 ? 30.267 -4.434 -7.799 1.00 80.31 433 ALA A C 1
ATOM 3301 O O . ALA A 1 433 ? 30.034 -5.512 -8.345 1.00 80.31 433 ALA A O 1
ATOM 3302 N N . ALA A 1 434 ? 29.954 -3.275 -8.371 1.00 76.38 434 ALA A N 1
ATOM 3303 C CA . ALA A 1 434 ? 29.237 -3.209 -9.630 1.00 76.38 434 ALA A CA 1
ATOM 3304 C C . ALA A 1 434 ? 30.044 -3.763 -10.815 1.00 76.38 434 ALA A C 1
ATOM 3306 O O . ALA A 1 434 ? 29.514 -4.559 -11.589 1.00 76.38 434 ALA A O 1
ATOM 3307 N N . HIS A 1 435 ? 31.339 -3.440 -10.929 1.00 82.06 435 HIS A N 1
ATOM 3308 C CA . HIS A 1 435 ? 32.199 -4.057 -11.950 1.00 82.06 435 HIS A CA 1
ATOM 3309 C C . HIS A 1 435 ? 32.280 -5.582 -11.794 1.00 82.06 435 HIS A C 1
ATOM 3311 O O . HIS A 1 435 ? 32.263 -6.303 -12.795 1.00 82.06 435 HIS A O 1
ATOM 3317 N N . ALA A 1 436 ? 32.320 -6.094 -10.559 1.00 85.44 436 ALA A N 1
ATOM 3318 C CA . ALA A 1 436 ? 32.294 -7.533 -10.304 1.00 85.44 436 ALA A CA 1
ATOM 3319 C C . ALA A 1 436 ? 30.968 -8.176 -10.756 1.00 85.44 436 ALA A C 1
ATOM 3321 O O . ALA A 1 436 ? 30.988 -9.237 -11.386 1.00 85.44 436 ALA A O 1
ATOM 3322 N N . LEU A 1 437 ? 29.829 -7.518 -10.508 1.00 85.19 437 LEU A N 1
ATOM 3323 C CA . LEU A 1 437 ? 28.508 -7.969 -10.967 1.00 85.19 437 LEU A CA 1
ATOM 3324 C C . LEU A 1 437 ? 28.400 -7.955 -12.497 1.00 85.19 437 LEU A C 1
ATOM 3326 O O . LEU A 1 437 ? 27.935 -8.927 -13.090 1.00 85.19 437 LEU A O 1
ATOM 3330 N N . VAL A 1 438 ? 28.893 -6.905 -13.157 1.00 82.06 438 VAL A N 1
ATOM 3331 C CA . VAL A 1 438 ? 28.926 -6.816 -14.628 1.00 82.06 438 VAL A CA 1
ATOM 3332 C C . VAL A 1 438 ? 29.790 -7.927 -15.224 1.00 82.06 438 VAL A C 1
ATOM 3334 O O . VAL A 1 438 ? 29.386 -8.582 -16.190 1.00 82.06 438 VAL A O 1
ATOM 3337 N N . ALA A 1 439 ? 30.951 -8.204 -14.627 1.00 84.50 439 ALA A N 1
ATOM 3338 C CA . ALA A 1 439 ? 31.798 -9.319 -15.038 1.00 84.50 439 ALA A CA 1
ATOM 3339 C C . ALA A 1 439 ? 31.104 -10.679 -14.837 1.00 84.50 439 ALA A C 1
ATOM 3341 O O . ALA A 1 439 ? 31.279 -11.577 -15.663 1.00 84.50 439 ALA A O 1
ATOM 3342 N N . ALA A 1 440 ? 30.305 -10.840 -13.777 1.00 84.12 440 ALA A N 1
ATOM 3343 C CA . ALA A 1 440 ? 29.516 -12.048 -13.543 1.00 84.12 440 ALA A CA 1
ATOM 3344 C C . ALA A 1 440 ? 28.416 -12.227 -14.606 1.00 84.12 440 ALA A C 1
ATOM 3346 O O . ALA A 1 440 ? 28.336 -13.293 -15.220 1.00 84.12 440 ALA A O 1
ATOM 3347 N N . LEU A 1 441 ? 27.641 -11.174 -14.895 1.00 82.12 441 LEU A N 1
ATOM 3348 C CA . LEU A 1 441 ? 26.586 -11.174 -15.922 1.00 82.12 441 LEU A CA 1
ATOM 3349 C C . LEU A 1 441 ? 27.132 -11.414 -17.338 1.00 82.12 441 LEU A C 1
ATOM 3351 O O . LEU A 1 441 ? 26.493 -12.070 -18.159 1.00 82.12 441 LEU A O 1
ATOM 3355 N N . SER A 1 442 ? 28.340 -10.931 -17.623 1.00 82.75 442 SER A N 1
ATOM 3356 C CA . SER A 1 442 ? 28.990 -11.137 -18.925 1.00 82.75 442 SER A CA 1
ATOM 3357 C C . SER A 1 442 ? 29.467 -12.580 -19.134 1.00 82.75 442 SER A C 1
ATOM 3359 O O . SER A 1 442 ? 29.564 -13.037 -20.269 1.00 82.75 442 SER A O 1
ATOM 3361 N N . LYS A 1 443 ? 29.769 -13.313 -18.051 1.00 85.00 443 LYS A N 1
ATOM 3362 C CA . LYS A 1 443 ? 30.242 -14.711 -18.107 1.00 85.00 443 LYS A CA 1
ATOM 3363 C C . LYS A 1 443 ? 29.112 -15.728 -18.189 1.00 85.00 443 LYS A C 1
ATOM 3365 O O . LYS A 1 443 ? 29.336 -16.854 -18.632 1.00 85.00 443 LYS A O 1
ATOM 3370 N N . THR A 1 444 ? 27.909 -15.362 -17.756 1.00 79.00 444 THR A N 1
ATOM 3371 C CA . THR A 1 444 ? 26.723 -16.201 -17.919 1.00 79.00 444 THR A CA 1
ATOM 3372 C C . THR A 1 444 ? 26.329 -16.256 -19.396 1.00 79.00 444 THR A C 1
ATOM 3374 O O . THR A 1 444 ? 25.522 -15.461 -19.871 1.00 79.00 444 THR A O 1
ATOM 3377 N N . HIS A 1 445 ? 26.906 -17.206 -20.138 1.00 64.81 445 HIS A N 1
ATOM 3378 C CA . HIS A 1 445 ? 26.398 -17.638 -21.439 1.00 64.81 445 HIS A CA 1
ATOM 3379 C C . HIS A 1 445 ? 25.078 -18.385 -21.222 1.00 64.81 445 HIS A C 1
ATOM 3381 O O . HIS A 1 445 ? 25.031 -19.612 -21.204 1.00 64.81 445 HIS A O 1
ATOM 3387 N N . ILE A 1 446 ? 24.001 -17.636 -21.003 1.00 59.59 446 ILE A N 1
ATOM 3388 C CA . ILE A 1 446 ? 22.648 -18.171 -21.104 1.00 59.59 446 ILE A CA 1
ATOM 3389 C C . ILE A 1 446 ? 22.251 -17.961 -22.568 1.00 59.59 446 ILE A C 1
ATOM 3391 O O . ILE A 1 446 ? 22.136 -16.805 -22.982 1.00 59.59 446 ILE A O 1
ATOM 3395 N N . PRO A 1 447 ? 22.148 -19.024 -23.389 1.00 53.66 447 PRO A N 1
ATOM 3396 C CA . PRO A 1 447 ? 21.595 -18.885 -24.728 1.00 53.66 447 PRO A CA 1
ATOM 3397 C C . PRO A 1 447 ? 20.176 -18.319 -24.599 1.00 53.66 447 PRO A C 1
ATOM 3399 O O . PRO A 1 447 ? 19.374 -18.850 -23.830 1.00 53.66 447 PRO A O 1
ATOM 3402 N N . LEU A 1 448 ? 19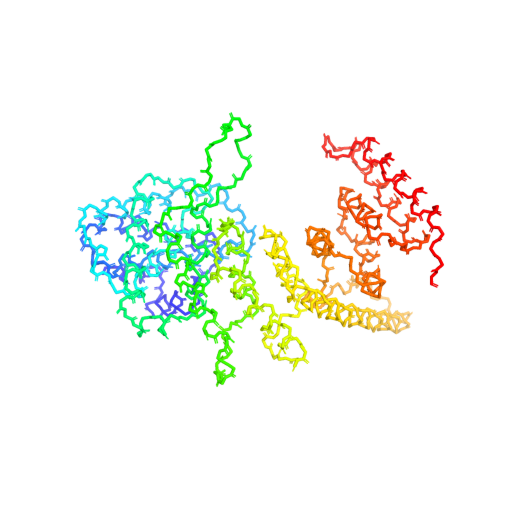.943 -17.192 -25.279 1.00 45.19 448 LEU A N 1
ATOM 3403 C CA . LEU A 1 448 ? 18.665 -16.476 -25.322 1.00 45.19 448 LEU A CA 1
ATOM 3404 C C . LEU A 1 448 ? 17.540 -17.334 -25.901 1.00 45.19 448 LEU A C 1
ATOM 3406 O O . LEU A 1 448 ? 17.816 -18.072 -26.877 1.00 45.19 448 LEU A O 1
#